Protein 8F8O (pdb70)

Sequence (742 aa):
HSDTLSLSLELLQQPSVTPIDHTCQTIADRLAKVGFHIEPRFGDDVDNLWARRGTEGPVFCFAGHTDVVPTGRLDAWNSDPFAPEIRDGKLYGRGSADKTALAAVVASERFVAKHPNHKGSIAFLITSDEEGPAVNGTVKVIETLEKRNEKITWCLVGEPSSTHKLGDIVKNGRRGSLNAVLKVQGKQGHVAYPHLARNPIHEASPALAELCQTVWDNGNEYFPATSFQISNIHAGTGATNVIPGALEVTFNFRYSTEVTAEEQLKQRVHEILDKHGLQYEIVWNLSGLPFLTPVGELVNAAQTAILNVTGTETELSTSGGTSDGRFIAPTGAQVLELGVLNATIHQINEHVDVHDLDPLTDIYEQILENNLLAQSDTLSLSLELLQQPSVTPIDHTCQTIADRLAKVGFHIEPRFGDVDNLWARRGTEGPVFCFAGHTDVVPTGRLDAWNSDPFAPEIRDDGKLYGRGSADKTALAAVVASERFVAKHPNHKGSIAFLITSDEEGPAVNGTVKVIETLEKRNEKITWCLVGEPSSTHKLGDIVKNGRRGSLNAVLKVQGKQGHVAYPHLARNPIHEASPALAELCQTVWDNGNEYFPATSFQISNIHAGTGATNVIPGALEVTFNFRYSTEVTAEQLKQRVHEILDKHGLQYEIVWNLSGLPFLTPVGELVNAAQTAILNVTGTETELSTSGGTSDGRFIAPTGAQVLELGVLNATIHQINEHVDVHDLDPLTDIYEQILENLLA

Organism: Acinetobacter baumannii (strain ATCC 17978 / DSM 105126 / CIP 53.77 / LMG 1025 / NCDC KC755 / 5377) (NCBI:txid400667)

Secondary structure (DSSP, 8-state):
--HHHHHHHHHHTS--BTT--TTTTT--TTGGGGT-EEE--BTTB-EEEEEE-SSSSEEEEEEE--B----S-S--SS-TTS-EEETTEEESTTS---HHHH--HHHHHHHHH-TT-SSEEEEEEES-SSS--SSSHHHHHHHHHHTT---SEEEE-S--BSSSTTSEEESEE-EEEEEEEEEE-B-EETT-GGGSB-HHHHHHHHHHHHHH-------SSSPPPEEEEEEEEE--S-TTEE-SEEEEEEEEEE-TTS-HHHHHHHHHHHHHHTT--EEEEEEEEE--EE----HHHHHHHHHHHHHHS---EEE--S---THHHHGGGT-EEEE--SB-TTTTSTT-EEEGGGHHHHHHHHHHHHIIIII-/-HHHHHHHHHHTS--BTT--TTTTT--TTGGGGT-EEE--BTTB-EEEEEE-SSSSEEEEEEE--B-----GGG-SS-TTS-EESSSEEESTTS---HHHH--HHHHHHHHH-TT-SSEEEEEEES-SSS--SSSHHHHHHHHHHTT---SEEEE----BSSSTTSEEESEE-EEEEEEEEEE-B-EETT-GGGSB-HHHHHHHHHHHHHH-------SSSPPPEEEEEEEEE--S-TTEE-SEEEEEEEEEE-TTS-HHHHHHHHHHHHHHTT--EEEEEEEEE--EEPPP-HHHHHHHHHHHHHH----EEE--S---THHHHGGGT-EEEE--SB-TTTTSTT-EEEGGGHHHHHHHHHHHHHHHH-

Nearest PDB structures (foldseek):
  8f8o-assembly1_A  TM=9.996E-01  e=8.915E-80  Acinetobacter baumannii ATCC 17978
  5vo3-assembly1_A-2  TM=9.917E-01  e=1.965E-61  Haemophilus influenzae
  4ppz-assembly1_A  TM=8.537E-01  e=1.451E-62  Neisseria meningitidis MC58
  1vgy-assembly1_B  TM=8.210E-01  e=5.848E-62  Neisseria meningitidis MC58
  7lgp-assembly1_A  TM=8.261E-01  e=8.414E-60  Shigella flexneri 2a str. 301

InterPro domains:
  IPR002933 Peptidase M20 [PF01546] (64-374)
  IPR005941 Succinyl-diaminopimelate desuccinylase, proteobacteria [MF_01690] (4-377)
  IPR005941 Succinyl-diaminopimelate desuccinylase, proteobacteria [NF009557] (4-377)
  IPR005941 Succinyl-diaminopimelate desuccinylase, proteobacteria [TIGR01246] (8-375)
  IPR011650 Peptidase M20, dimerisation domain [PF07687] (177-284)
  IPR036264 Bacterial exopeptidase dimerisation domain [SSF55031] (181-289)
  IPR050072 Peptidase M20A family, bacterial cell wall biosynthesis [PTHR43808] (3-376)

Solvent-accessible surface area: 28093 Å² total

Radius of gyration: 33.82 Å; Cα contacts (8 Å, |Δi|>4): 1851; chains: 2; bounding box: 92×59×84 Å

Structure (mmCIF, N/CA/C/O backbone):
data_8F8O
#
_entry.id   8F8O
#
_cell.length_a   67.659
_cell.length_b   102.533
_cell.length_c   145.491
_cell.angle_alpha   90.00
_cell.angle_beta   90.00
_cell.angle_gamma   90.00
#
_symmetry.space_group_name_H-M   'P 21 21 21'
#
loop_
_entity.id
_entity.type
_entity.pdbx_description
1 polymer 'Succinyl-diaminopimelate desuccinylase'
2 non-polymer 'ZINC ION'
3 non-polymer 'SUCCINIC ACID'
4 non-polymer '(2S)-2-HYDROXYPROPANOIC ACID'
5 non-polymer 'TRIETHYLENE GLYCOL'
6 non-polymer 'TETRAETHYLENE GLYCOL'
7 non-polymer 'CITRIC ACID'
8 water water
#
loop_
_atom_site.group_PDB
_atom_site.id
_atom_site.type_symbol
_atom_site.label_atom_id
_atom_site.label_alt_id
_atom_site.label_comp_id
_atom_site.label_asym_id
_atom_site.label_entity_id
_atom_site.label_seq_id
_atom_site.pdbx_PDB_ins_code
_atom_site.Cartn_x
_atom_site.Cartn_y
_atom_site.Cartn_z
_atom_site.occupancy
_atom_site.B_iso_or_equiv
_atom_site.auth_seq_id
_atom_site.auth_comp_id
_atom_site.auth_asym_id
_atom_site.auth_atom_id
_atom_site.pdbx_PDB_model_num
ATOM 1 N N . HIS A 1 3 ? -49.614 31.893 0.381 1.00 116.39 3 HIS A N 1
ATOM 2 C CA . HIS A 1 3 ? -50.674 32.424 1.287 1.00 116.95 3 HIS A CA 1
ATOM 3 C C . HIS A 1 3 ? -50.502 31.796 2.671 1.00 104.48 3 HIS A C 1
ATOM 4 O O . HIS A 1 3 ? -50.488 32.500 3.681 1.00 103.84 3 HIS A O 1
ATOM 11 N N . SER A 1 4 ? -50.395 30.459 2.690 1.00 80.19 4 SER A N 1
ATOM 12 C CA . SER A 1 4 ? -50.176 29.675 3.895 1.00 67.78 4 SER A CA 1
ATOM 13 C C . SER A 1 4 ? -48.936 30.176 4.631 1.00 58.79 4 SER A C 1
ATOM 14 O O . SER A 1 4 ? -47.893 30.387 4.016 1.00 53.45 4 SER A O 1
ATOM 17 N N . ASP A 1 5 ? -49.066 30.364 5.948 1.00 53.61 5 ASP A N 1
ATOM 18 C CA . ASP A 1 5 ? -47.953 30.815 6.768 1.00 54.91 5 ASP A CA 1
ATOM 19 C C . ASP A 1 5 ? -46.886 29.720 6.795 1.00 50.70 5 ASP A C 1
ATOM 20 O O . ASP A 1 5 ? -45.695 30.018 6.872 1.00 46.18 5 ASP A O 1
ATOM 25 N N . THR A 1 6 ? -47.347 28.462 6.730 1.00 47.31 6 THR A N 1
ATOM 26 C CA . THR A 1 6 ? -46.480 27.301 6.731 1.00 46.32 6 THR A CA 1
ATOM 27 C C . THR A 1 6 ? -45.712 27.239 5.416 1.00 47.75 6 THR A C 1
ATOM 28 O O . THR A 1 6 ? -44.507 26.970 5.410 1.00 46.04 6 THR A O 1
ATOM 32 N N . LEU A 1 7 ? -46.422 27.468 4.307 1.00 48.23 7 LEU A N 1
ATOM 33 C CA . LEU A 1 7 ? -45.755 27.451 3.016 1.00 50.71 7 LEU A CA 1
ATOM 34 C C . LEU A 1 7 ? -44.703 28.552 2.964 1.00 48.00 7 LEU A C 1
ATOM 35 O O . LEU A 1 7 ? -43.566 28.310 2.582 1.00 49.23 7 LEU A O 1
ATOM 40 N N . SER A 1 8 ? -45.096 29.740 3.415 1.00 46.40 8 SER A N 1
ATOM 41 C CA . SER A 1 8 ? -44.236 30.905 3.393 1.00 47.86 8 SER A CA 1
ATOM 42 C C . SER A 1 8 ? -42.917 30.644 4.128 1.00 46.73 8 SER A C 1
ATOM 43 O O . SER A 1 8 ? -41.846 30.918 3.598 1.00 45.11 8 SER A O 1
ATOM 46 N N . LEU A 1 9 ? -43.004 30.125 5.357 1.00 47.53 9 LEU A N 1
ATOM 47 C CA . LEU A 1 9 ? -41.816 29.844 6.142 1.00 45.01 9 LEU A CA 1
ATOM 48 C C . LEU A 1 9 ? -41.068 28.668 5.518 1.00 46.08 9 LEU A C 1
ATOM 49 O O . LEU A 1 9 ? -39.836 28.654 5.535 1.00 44.04 9 LEU A O 1
ATOM 54 N N . SER A 1 10 ? -41.808 27.715 4.934 1.00 44.16 10 SER A N 1
ATOM 55 C CA . SER A 1 10 ? -41.161 26.591 4.278 1.00 43.97 10 SER A CA 1
ATOM 56 C C . SER A 1 10 ? -40.215 27.112 3.194 1.00 46.53 10 SER A C 1
ATOM 57 O O . SER A 1 10 ? -39.043 26.745 3.168 1.00 45.39 10 SER A O 1
ATOM 60 N N . LEU A 1 11 ? -40.720 28.012 2.335 1.00 49.03 11 LEU A N 1
ATOM 61 C CA . LEU A 1 11 ? -39.931 28.588 1.252 1.00 49.61 11 LEU A CA 1
ATOM 62 C C . LEU A 1 11 ? -38.653 29.234 1.781 1.00 50.28 11 LEU A C 1
ATOM 63 O O . LEU A 1 11 ? -37.581 29.028 1.222 1.00 50.93 11 LEU A O 1
ATOM 68 N N . GLU A 1 12 ? -38.795 30.019 2.853 1.00 50.12 12 GLU A N 1
ATOM 69 C CA . GLU A 1 12 ? -37.713 30.794 3.440 1.00 50.80 12 GLU A CA 1
ATOM 70 C C . GLU A 1 12 ? -36.576 29.877 3.913 1.00 49.96 12 GLU A C 1
ATOM 71 O O . GLU A 1 12 ? -35.402 30.176 3.679 1.00 51.99 12 GLU A O 1
ATOM 77 N N . LEU A 1 13 ? -36.940 28.765 4.567 1.00 47.22 13 LEU A N 1
ATOM 78 C CA . LEU A 1 13 ? -36.000 27.764 5.054 1.00 48.24 13 LEU A CA 1
ATOM 79 C C . LEU A 1 13 ? -35.377 27.008 3.878 1.00 47.91 13 LEU A C 1
ATOM 80 O O . LEU A 1 13 ? -34.180 26.705 3.867 1.00 40.70 13 LEU A O 1
ATOM 85 N N . LEU A 1 14 ? -36.231 26.653 2.916 1.00 50.32 14 LEU A N 1
ATOM 86 C CA . LEU A 1 14 ? -35.824 25.907 1.732 1.00 51.75 14 LEU A CA 1
ATOM 87 C C . LEU A 1 14 ? -34.768 26.648 0.908 1.00 53.35 14 LEU A C 1
ATOM 88 O O . LEU A 1 14 ? -33.855 26.012 0.399 1.00 60.49 14 LEU A O 1
ATOM 93 N N . GLN A 1 15 ? -34.865 27.978 0.808 1.00 52.99 15 GLN A N 1
ATOM 94 C CA . GLN A 1 15 ? -33.903 28.762 0.046 1.00 53.24 15 GLN A CA 1
ATOM 95 C C . GLN A 1 15 ? -32.519 28.758 0.689 1.00 54.92 15 GLN A C 1
ATOM 96 O O . GLN A 1 15 ? -31.576 29.284 0.103 1.00 58.91 15 GLN A O 1
ATOM 102 N N . GLN A 1 16 ? -32.395 28.236 1.914 1.00 53.40 16 GLN A N 1
ATOM 103 C CA . GLN A 1 16 ? -31.083 28.255 2.534 1.00 50.36 16 GLN A CA 1
ATOM 104 C C . GLN A 1 16 ? -30.403 26.920 2.245 1.00 50.99 16 GLN A C 1
ATOM 105 O O . GLN A 1 16 ? -30.937 25.866 2.591 1.00 47.77 16 GLN A O 1
ATOM 111 N N . PRO A 1 17 ? -29.254 26.934 1.526 1.00 48.52 17 PRO A N 1
ATOM 112 C CA . PRO A 1 17 ? -28.520 25.712 1.206 1.00 50.28 17 PRO A CA 1
ATOM 113 C C . PRO A 1 17 ? -27.792 25.213 2.450 1.00 50.18 17 PRO A C 1
ATOM 114 O O . PRO A 1 17 ? -26.626 25.540 2.683 1.00 53.88 17 PRO A O 1
ATOM 118 N N . SER A 1 18 ? -28.509 24.390 3.223 1.00 47.36 18 SER A N 1
ATOM 119 C CA . SER A 1 18 ? -28.053 23.878 4.502 1.00 45.17 18 SER A CA 1
ATOM 120 C C . SER A 1 18 ? -27.586 22.431 4.400 1.00 47.18 18 SER A C 1
ATOM 121 O O . SER A 1 18 ? -28.113 21.547 5.073 1.00 41.95 18 SER A O 1
ATOM 124 N N . VAL A 1 19 ? -26.582 22.189 3.558 1.00 48.98 19 VAL A N 1
ATOM 125 C CA . VAL A 1 19 ? -26.085 20.833 3.453 1.00 50.26 19 VAL A CA 1
ATOM 126 C C . VAL A 1 19 ? -25.262 20.558 4.707 1.00 48.50 19 VAL A C 1
ATOM 127 O O . VAL A 1 19 ? -24.399 21.360 5.059 1.00 47.19 19 VAL A O 1
ATOM 131 N N . THR A 1 20 ? -25.580 19.440 5.382 1.00 46.77 20 THR A N 1
ATOM 132 C CA . THR A 1 20 ? -24.913 18.993 6.594 1.00 46.58 20 THR A CA 1
ATOM 133 C C . THR A 1 20 ? -23.443 19.405 6.573 1.00 43.87 20 THR A C 1
ATOM 134 O O . THR A 1 20 ? -22.748 19.049 5.633 1.00 43.08 20 THR A O 1
ATOM 138 N N . PRO A 1 21 ? -22.895 20.141 7.569 1.00 44.59 21 PRO A N 1
ATOM 139 C CA . PRO A 1 21 ? -23.626 20.641 8.737 1.00 40.82 21 PRO A CA 1
ATOM 140 C C . PRO A 1 21 ? -23.887 22.148 8.771 1.00 39.91 21 PRO A C 1
ATOM 141 O O . PRO A 1 21 ? -24.072 22.728 9.840 1.00 37.68 21 PRO A O 1
ATOM 145 N N . ILE A 1 22 ? -23.895 22.778 7.594 1.00 42.08 22 ILE A N 1
ATOM 146 C CA . ILE A 1 22 ? -24.106 24.215 7.492 1.00 43.98 22 ILE A CA 1
ATOM 147 C C . ILE A 1 22 ? -25.587 24.525 7.726 1.00 43.88 22 ILE A C 1
ATOM 148 O O . ILE A 1 22 ? -26.446 24.028 7.004 1.00 41.85 22 ILE A O 1
ATOM 153 N N . ASP A 1 23 ? -25.857 25.356 8.742 1.00 44.24 23 ASP A N 1
ATOM 154 C CA . ASP A 1 23 ? -27.208 25.751 9.114 1.00 46.04 23 ASP A CA 1
ATOM 155 C C . ASP A 1 23 ? -27.756 26.803 8.145 1.00 48.95 23 ASP A C 1
ATOM 156 O O . ASP A 1 23 ? -28.958 26.819 7.831 1.00 42.72 23 ASP A O 1
ATOM 161 N N . HIS A 1 24 ? -26.849 27.689 7.719 1.00 50.08 24 HIS A N 1
ATOM 162 C CA . HIS A 1 24 ? -27.097 28.774 6.781 1.00 54.76 24 HIS A CA 1
ATOM 163 C C . HIS A 1 24 ? -28.313 29.599 7.220 1.00 52.45 24 HIS A C 1
ATOM 164 O O . HIS A 1 24 ? -29.242 29.809 6.443 1.00 55.77 24 HIS A O 1
ATOM 171 N N . THR A 1 25 ? -28.302 30.014 8.496 1.00 50.42 25 THR A N 1
ATOM 172 C CA . THR A 1 25 ? -29.282 30.898 9.125 1.00 47.41 25 THR A CA 1
ATOM 173 C C . THR A 1 25 ? -30.629 30.234 9.432 1.00 45.52 25 THR A C 1
ATOM 174 O O . THR A 1 25 ? -31.467 30.876 10.059 1.00 49.08 25 THR A O 1
ATOM 178 N N . CYS A 1 26 ? -30.847 28.966 9.062 1.00 42.27 26 CYS A N 1
ATOM 179 C CA . CYS A 1 26 ? -32.154 28.366 9.322 1.00 42.85 26 CYS A CA 1
ATOM 180 C C . CYS A 1 26 ? -32.561 28.485 10.801 1.00 43.56 26 CYS A C 1
ATOM 181 O O . CYS A 1 26 ? -33.681 28.904 11.107 1.00 41.44 26 CYS A O 1
ATOM 184 N N . GLN A 1 27 ? -31.650 28.147 11.728 1.00 39.71 27 GLN A N 1
ATOM 185 C CA . GLN A 1 27 ? -31.971 28.200 13.150 1.00 39.62 27 GLN A CA 1
ATOM 186 C C . GLN A 1 27 ? -32.187 29.645 13.609 1.00 39.84 27 GLN A C 1
ATOM 187 O O . GLN A 1 27 ? -32.811 29.877 14.642 1.00 38.52 27 GLN A O 1
ATOM 193 N N . THR A 1 28 ? -31.660 30.618 12.860 1.00 41.25 28 THR A N 1
ATOM 194 C CA . THR A 1 28 ? -31.866 32.010 13.229 1.00 43.49 28 THR A CA 1
ATOM 195 C C . THR A 1 28 ? -33.273 32.432 12.794 1.00 43.96 28 THR A C 1
ATOM 196 O O . THR A 1 28 ? -33.954 33.143 13.523 1.00 42.60 28 THR A O 1
ATOM 200 N N . ILE A 1 29 ? -33.690 31.975 11.601 1.00 44.65 29 ILE A N 1
ATOM 201 C CA . ILE A 1 29 ? -35.011 32.255 11.058 1.00 41.60 29 ILE A CA 1
ATOM 202 C C . ILE A 1 29 ? -36.060 31.742 12.038 1.00 41.57 29 ILE A C 1
ATOM 203 O O . ILE A 1 29 ? -37.037 32.431 12.346 1.00 43.20 29 ILE A O 1
ATOM 216 N N . ALA A 1 31 ? -35.490 30.924 15.318 1.00 40.63 31 ALA A N 1
ATOM 217 C CA . ALA A 1 31 ? -35.340 31.558 16.619 1.00 41.40 31 ALA A CA 1
ATOM 218 C C . ALA A 1 31 ? -35.975 32.947 16.625 1.00 44.14 31 ALA A C 1
ATOM 219 O O . ALA A 1 31 ? -36.644 33.310 17.592 1.00 48.55 31 ALA A O 1
ATOM 221 N N . ASP A 1 32 ? -35.762 33.725 15.557 1.00 43.23 32 ASP A N 1
ATOM 222 C CA . ASP A 1 32 ? -36.346 35.056 15.493 1.00 43.45 32 ASP A CA 1
ATOM 223 C C . ASP A 1 32 ? -37.866 35.002 15.647 1.00 45.18 32 ASP A C 1
ATOM 224 O O . ASP A 1 32 ? -38.448 35.943 16.181 1.00 46.49 32 ASP A O 1
ATOM 229 N N . ARG A 1 33 ? -38.504 33.902 15.224 1.00 44.51 33 ARG A N 1
ATOM 230 C CA . ARG A 1 33 ? -39.955 33.831 15.328 1.00 49.63 33 ARG A CA 1
ATOM 231 C C . ARG A 1 33 ? -40.393 33.315 16.691 1.00 46.83 33 ARG A C 1
ATOM 232 O O . ARG A 1 33 ? -41.283 33.901 17.295 1.00 45.25 33 ARG A O 1
ATOM 240 N N . LEU A 1 34 ? -39.727 32.274 17.186 1.00 42.69 34 LEU A N 1
ATOM 241 C CA . LEU A 1 34 ? -40.051 31.720 18.489 1.00 42.99 34 LEU A CA 1
ATOM 242 C C . LEU A 1 34 ? -39.800 32.742 19.600 1.00 45.33 34 LEU A C 1
ATOM 243 O O . LEU A 1 34 ? -40.542 32.783 20.579 1.00 42.50 34 LEU A O 1
ATOM 248 N N . ALA A 1 35 ? -38.772 33.587 19.436 1.00 45.18 35 ALA A N 1
ATOM 249 C CA . ALA A 1 35 ? -38.431 34.572 20.455 1.00 47.97 35 ALA A CA 1
ATOM 250 C C . ALA A 1 35 ? -39.547 35.601 20.635 1.00 49.22 35 ALA A C 1
ATOM 251 O O . ALA A 1 35 ? -39.638 36.212 21.695 1.00 60.04 35 ALA A O 1
ATOM 253 N N . LYS A 1 36 ? -40.378 35.789 19.602 1.00 51.33 36 LYS A N 1
ATOM 254 C CA . LYS A 1 36 ? -41.473 36.749 19.647 1.00 56.93 36 LYS A CA 1
ATOM 255 C C . LYS A 1 36 ? -42.713 36.176 20.333 1.00 53.92 36 LYS A C 1
ATOM 256 O O . LYS A 1 36 ? -43.675 36.902 20.551 1.00 56.75 36 LYS A O 1
ATOM 262 N N . VAL A 1 37 ? -42.686 34.891 20.689 1.00 49.86 37 VAL A N 1
ATOM 263 C CA . VAL A 1 37 ? -43.823 34.286 21.356 1.00 49.62 37 VAL A CA 1
ATOM 264 C C . VAL A 1 37 ? -43.394 33.621 22.663 1.00 49.90 37 VAL A C 1
ATOM 265 O O . VAL A 1 37 ? -43.972 32.610 23.055 1.00 51.87 37 VAL A O 1
ATOM 269 N N . GLY A 1 38 ? -42.366 34.193 23.308 1.00 48.86 38 GLY A N 1
ATOM 270 C CA . GLY A 1 38 ? -41.937 33.788 24.639 1.00 49.24 38 GLY A CA 1
ATOM 271 C C . GLY A 1 38 ? -40.886 32.683 24.721 1.00 44.80 38 GLY A C 1
ATOM 272 O O . GLY A 1 38 ? -40.586 32.220 25.818 1.00 44.24 38 GLY A O 1
ATOM 273 N N . PHE A 1 39 ? -40.336 32.233 23.600 1.00 42.60 39 PHE A N 1
ATOM 274 C CA . PHE A 1 39 ? -39.341 31.181 23.725 1.00 42.57 39 PHE A CA 1
ATOM 275 C C . PHE A 1 39 ? -37.961 31.775 23.979 1.00 44.08 39 PHE A C 1
ATOM 276 O O . PHE A 1 39 ? -37.518 32.673 23.262 1.00 44.58 39 PHE A O 1
ATOM 284 N N . HIS A 1 40 ? -37.325 31.309 25.055 1.00 46.17 40 HIS A N 1
ATOM 285 C CA . HIS A 1 40 ? -35.945 31.675 25.308 1.00 46.60 40 HIS A CA 1
ATOM 286 C C . HIS A 1 40 ? -35.128 30.951 24.241 1.00 43.40 40 HIS A C 1
ATOM 287 O O . HIS A 1 40 ? -35.423 29.806 23.919 1.00 38.72 40 HIS A O 1
ATOM 294 N N . ILE A 1 41 ? -34.105 31.622 23.703 1.00 44.11 41 ILE A N 1
ATOM 295 C CA . ILE A 1 41 ? -33.272 31.059 22.655 1.00 40.67 41 ILE A CA 1
ATOM 296 C C . ILE A 1 41 ? -31.886 30.776 23.216 1.00 42.25 41 ILE A C 1
ATOM 297 O O . ILE A 1 41 ? -31.170 31.717 23.568 1.00 42.54 41 ILE A O 1
ATOM 302 N N . GLU A 1 42 ? -31.508 29.493 23.252 1.00 40.84 42 GLU A N 1
ATOM 303 C CA . GLU A 1 42 ? -30.189 29.106 23.743 1.00 43.10 42 GLU A CA 1
ATOM 304 C C . GLU A 1 42 ? -29.451 28.365 22.625 1.00 40.87 42 GLU A C 1
ATOM 305 O O . GLU A 1 42 ? -29.654 27.172 22.403 1.00 38.76 42 GLU A O 1
ATOM 311 N N . PRO A 1 43 ? -28.634 29.074 21.824 1.00 40.18 43 PRO A N 1
ATOM 312 C CA . PRO A 1 43 ? -27.871 28.444 20.755 1.00 41.29 43 PRO A CA 1
ATOM 313 C C . PRO A 1 43 ? -26.717 27.656 21.353 1.00 40.61 43 PRO A C 1
ATOM 314 O O . PRO A 1 43 ? -26.047 28.142 22.263 1.00 40.82 43 PRO A O 1
ATOM 326 N N . ARG A 1 45 ? -23.451 25.838 19.914 1.00 46.23 45 ARG A N 1
ATOM 327 C CA . ARG A 1 45 ? -22.553 25.470 18.835 1.00 47.88 45 ARG A CA 1
ATOM 328 C C . ARG A 1 45 ? -21.504 24.513 19.387 1.00 48.07 45 ARG A C 1
ATOM 329 O O . ARG A 1 45 ? -20.848 24.816 20.383 1.00 47.02 45 ARG A O 1
ATOM 337 N N . PHE A 1 46 ? -21.431 23.329 18.771 1.00 50.18 46 PHE A N 1
ATOM 338 C CA . PHE A 1 46 ? -20.450 22.299 19.086 1.00 47.38 46 PHE A CA 1
ATOM 339 C C . PHE A 1 46 ? -19.689 22.027 17.796 1.00 45.89 46 PHE A C 1
ATOM 340 O O . PHE A 1 46 ? -20.310 21.671 16.792 1.00 39.76 46 PHE A O 1
ATOM 348 N N . GLY A 1 47 ? -18.352 22.170 17.825 1.00 46.68 47 GLY A N 1
ATOM 349 C CA . GLY A 1 47 ? -17.570 21.996 16.612 1.00 45.39 47 GLY A CA 1
ATOM 350 C C . GLY A 1 47 ? -18.078 22.954 15.533 1.00 45.82 47 GLY A C 1
ATOM 351 O O . GLY A 1 47 ? -18.177 24.156 15.772 1.00 45.25 47 GLY A O 1
ATOM 352 N N A ASP A 1 48 ? -18.403 22.370 14.371 0.70 48.44 48 ASP A N 1
ATOM 353 N N B ASP A 1 48 ? -18.411 22.443 14.342 0.30 44.35 48 ASP A N 1
ATOM 354 C CA A ASP A 1 48 ? -18.916 23.095 13.217 0.70 50.39 48 ASP A CA 1
ATOM 355 C CA B ASP A 1 48 ? -18.964 23.319 13.315 0.30 43.51 48 ASP A CA 1
ATOM 356 C C A ASP A 1 48 ? -20.425 22.863 13.089 0.70 45.06 48 ASP A C 1
ATOM 357 C C B ASP A 1 48 ? -20.461 23.045 13.157 0.30 41.73 48 ASP A C 1
ATOM 358 O O A ASP A 1 48 ? -21.012 23.146 12.047 0.70 46.90 48 ASP A O 1
ATOM 359 O O B ASP A 1 48 ? -21.062 23.428 12.154 0.30 41.98 48 ASP A O 1
ATOM 368 N N . VAL A 1 49 ? -21.063 22.427 14.181 1.00 41.79 49 VAL A N 1
ATOM 369 C CA . VAL A 1 49 ? -22.492 22.142 14.170 1.00 36.85 49 VAL A CA 1
ATOM 370 C C . VAL A 1 49 ? -23.224 23.163 15.037 1.00 38.99 49 VAL A C 1
ATOM 371 O O . VAL A 1 49 ? -22.839 23.378 16.181 1.00 40.55 49 VAL A O 1
ATOM 375 N N . ASP A 1 50 ? -24.310 23.741 14.497 1.00 37.90 50 ASP A N 1
ATOM 376 C CA . ASP A 1 50 ? -25.140 24.688 15.224 1.00 39.07 50 ASP A CA 1
ATOM 377 C C . ASP A 1 50 ? -26.338 23.934 15.786 1.00 38.58 50 ASP A C 1
ATOM 378 O O . ASP A 1 50 ? -26.868 23.041 15.135 1.00 39.82 50 ASP A O 1
ATOM 383 N N . ASN A 1 51 ? -26.763 24.315 16.991 1.00 36.88 51 ASN A N 1
ATOM 384 C CA . ASN A 1 51 ? -27.884 23.661 17.637 1.00 38.20 51 ASN A CA 1
ATOM 385 C C . ASN A 1 51 ? -28.741 24.716 18.310 1.00 38.41 51 ASN A C 1
ATOM 386 O O . ASN A 1 51 ? -28.243 25.758 18.707 1.00 41.11 51 ASN A O 1
ATOM 391 N N . LEU A 1 52 ? -30.022 24.406 18.462 1.00 36.91 52 LEU A N 1
ATOM 392 C CA . LEU A 1 52 ? -30.913 25.340 19.108 1.00 36.68 52 LEU A CA 1
ATOM 393 C C . LEU A 1 52 ? -31.801 24.645 20.135 1.00 40.69 52 LEU A C 1
ATOM 394 O O . LEU A 1 52 ? -32.485 23.662 19.837 1.00 34.11 52 LEU A O 1
ATOM 399 N N . TRP A 1 53 ? -31.691 25.145 21.373 1.00 41.15 53 TRP A N 1
ATOM 400 C CA . TRP A 1 53 ? -32.557 24.769 22.467 1.00 38.68 53 TRP A CA 1
ATOM 401 C C . TRP A 1 53 ? -33.404 26.004 22.741 1.00 40.40 53 TRP A C 1
ATOM 402 O O . TRP A 1 53 ? -32.880 27.008 23.231 1.00 39.16 53 TRP A O 1
ATOM 413 N N . ALA A 1 54 ? -34.660 25.962 22.277 1.00 37.61 54 ALA A N 1
ATOM 414 C CA . ALA A 1 54 ? -35.603 27.056 22.454 1.00 38.09 54 ALA A CA 1
ATOM 415 C C . ALA A 1 54 ? -36.695 26.569 23.391 1.00 36.95 54 ALA A C 1
ATOM 416 O O . ALA A 1 54 ? -37.240 25.497 23.155 1.00 38.16 54 ALA A O 1
ATOM 418 N N . ARG A 1 55 ? -36.993 27.340 24.450 1.00 39.41 55 ARG A N 1
ATOM 419 C CA . ARG A 1 55 ? -37.955 26.888 25.447 1.00 40.91 55 ARG A CA 1
ATOM 420 C C . ARG A 1 55 ? -38.828 28.010 26.011 1.00 42.92 55 ARG A C 1
ATOM 421 O O . ARG A 1 55 ? -38.330 29.011 26.526 1.00 42.94 55 ARG A O 1
ATOM 429 N N . ARG A 1 56 ? -40.147 27.762 25.973 1.00 42.03 56 ARG A N 1
ATOM 430 C CA . ARG A 1 56 ? -41.155 28.645 26.534 1.00 39.77 56 ARG A CA 1
ATOM 431 C C . ARG A 1 56 ? -41.720 27.971 27.784 1.00 39.58 56 ARG A C 1
ATOM 432 O O . ARG A 1 56 ? -42.357 26.929 27.689 1.00 40.70 56 ARG A O 1
ATOM 440 N N . GLY A 1 57 ? -41.493 28.580 28.954 1.00 41.67 57 GLY A N 1
ATOM 441 C CA . GLY A 1 57 ? -41.950 28.032 30.222 1.00 43.09 57 GLY A CA 1
ATOM 442 C C . GLY A 1 57 ? -40.798 27.417 31.023 1.00 44.25 57 GLY A C 1
ATOM 443 O O . GLY A 1 57 ? -39.767 27.040 30.465 1.00 45.74 57 GLY A O 1
ATOM 444 N N . THR A 1 58 ? -41.016 27.257 32.329 1.00 48.21 58 THR A N 1
ATOM 445 C CA . THR A 1 58 ? -40.010 26.709 33.223 1.00 50.96 58 THR A CA 1
ATOM 446 C C . THR A 1 58 ? -40.518 25.480 33.983 1.00 54.85 58 THR A C 1
ATOM 447 O O . THR A 1 58 ? -39.736 24.840 34.680 1.00 55.91 58 THR A O 1
ATOM 451 N N . GLU A 1 59 ? -41.805 25.132 33.839 1.00 56.14 59 GLU A N 1
ATOM 452 C CA . GLU A 1 59 ? -42.348 23.989 34.560 1.00 59.02 59 GLU A CA 1
ATOM 453 C C . GLU A 1 59 ? -42.764 22.866 33.613 1.00 54.68 59 GLU A C 1
ATOM 454 O O . GLU A 1 59 ? -42.910 23.065 32.409 1.00 54.39 59 GLU A O 1
ATOM 460 N N . GLY A 1 60 ? -42.969 21.680 34.197 1.00 52.20 60 GLY A N 1
ATOM 461 C CA . GLY A 1 60 ? -43.410 20.507 33.463 1.00 49.91 60 GLY A CA 1
ATOM 462 C C . GLY A 1 60 ? -44.935 20.455 33.388 1.00 49.08 60 GLY A C 1
ATOM 463 O O . GLY A 1 60 ? -45.609 21.218 34.064 1.00 50.51 60 GLY A O 1
ATOM 464 N N . PRO A 1 61 ? -45.534 19.608 32.521 1.00 49.42 61 PRO A N 1
ATOM 465 C CA . PRO A 1 61 ? -44.778 18.731 31.621 1.00 48.17 61 PRO A CA 1
ATOM 466 C C . PRO A 1 61 ? -44.037 19.517 30.542 1.00 43.45 61 PRO A C 1
ATOM 467 O O . PRO A 1 61 ? -44.325 20.683 30.320 1.00 41.87 61 PRO A O 1
ATOM 471 N N . VAL A 1 62 ? -43.066 18.876 29.886 1.00 43.35 62 VAL A N 1
ATOM 472 C CA . VAL A 1 62 ? -42.279 19.559 28.875 1.00 40.38 62 VAL A CA 1
ATOM 473 C C . VAL A 1 62 ? -42.497 18.898 27.521 1.00 39.92 62 VAL A C 1
ATOM 474 O O . VAL A 1 62 ? -42.143 17.734 27.350 1.00 41.33 62 VAL A O 1
ATOM 478 N N . PHE A 1 63 ? -43.066 19.658 26.571 1.00 38.02 63 PHE A N 1
ATOM 479 C CA . PHE A 1 63 ? -43.277 19.167 25.219 1.00 37.91 63 PHE A CA 1
ATOM 480 C C . PHE A 1 63 ? -42.152 19.693 24.334 1.00 35.46 63 PHE A C 1
ATOM 481 O O . PHE A 1 63 ? -41.887 20.895 24.318 1.00 37.22 63 PHE A O 1
ATOM 489 N N . CYS A 1 64 ? -41.566 18.803 23.531 1.00 35.61 64 CYS A N 1
ATOM 490 C CA . CYS A 1 64 ? -40.459 19.195 22.687 1.00 34.11 64 CYS A CA 1
ATOM 491 C C . CYS A 1 64 ? -40.665 18.817 21.221 1.00 35.06 64 CYS A C 1
ATOM 492 O O . CYS A 1 64 ? -40.976 17.670 20.910 1.00 38.79 64 CYS A O 1
ATOM 495 N N . PHE A 1 65 ? -40.527 19.810 20.331 1.00 32.74 65 PHE A N 1
ATOM 496 C CA . PHE A 1 65 ? -40.482 19.568 18.896 1.00 33.27 65 PHE A CA 1
ATOM 497 C C . PHE A 1 65 ? -39.015 19.417 18.532 1.00 31.70 65 PHE A C 1
ATOM 498 O O . PHE A 1 65 ? -38.241 20.311 18.855 1.00 35.13 65 PHE A O 1
ATOM 506 N N . ALA A 1 66 ? -38.651 18.332 17.837 1.00 33.24 66 ALA A N 1
ATOM 507 C CA . ALA A 1 66 ? -37.255 18.113 17.469 1.00 35.52 66 ALA A CA 1
ATOM 508 C C . ALA A 1 66 ? -37.134 17.998 15.949 1.00 35.85 66 ALA A C 1
ATOM 509 O O . ALA A 1 66 ? -38.098 17.650 15.277 1.00 35.59 66 ALA A O 1
ATOM 511 N N . GLY A 1 67 ? -35.945 18.320 15.414 1.00 33.66 67 GLY A N 1
ATOM 512 C CA . GLY A 1 67 ? -35.710 18.253 13.983 1.00 31.74 67 GLY A CA 1
ATOM 513 C C . GLY A 1 67 ? -34.336 18.798 13.601 1.00 34.35 67 GLY A C 1
ATOM 514 O O . GLY A 1 67 ? -33.619 19.330 14.445 1.00 29.97 67 GLY A O 1
ATOM 515 N N . HIS A 1 68 ? -34.035 18.741 12.298 1.00 36.07 68 HIS A N 1
ATOM 516 C CA . HIS A 1 68 ? -32.759 19.190 11.770 1.00 38.67 68 HIS A CA 1
ATOM 517 C C . HIS A 1 68 ? -32.989 20.129 10.585 1.00 40.03 68 HIS A C 1
ATOM 518 O O . HIS A 1 68 ? -33.967 19.993 9.840 1.00 33.66 68 HIS A O 1
ATOM 525 N N . THR A 1 69 ? -32.067 21.089 10.449 1.00 36.78 69 THR A N 1
ATOM 526 C CA . THR A 1 69 ? -32.069 22.061 9.374 1.00 39.15 69 THR A CA 1
ATOM 527 C C . THR A 1 69 ? -31.130 21.605 8.256 1.00 43.37 69 THR A C 1
ATOM 528 O O . THR A 1 69 ? -31.122 22.188 7.178 1.00 47.72 69 THR A O 1
ATOM 532 N N . ASP A 1 70 ? -30.299 20.592 8.521 1.00 45.58 70 ASP A N 1
ATOM 533 C CA . ASP A 1 70 ? -29.390 20.128 7.488 1.00 46.36 70 ASP A CA 1
ATOM 534 C C . ASP A 1 70 ? -30.150 19.217 6.527 1.00 46.72 70 ASP A C 1
ATOM 535 O O . ASP A 1 70 ? -31.194 18.669 6.865 1.00 38.56 70 ASP A O 1
ATOM 540 N N . VAL A 1 71 ? -29.600 19.099 5.315 1.00 47.61 71 VAL A N 1
ATOM 541 C CA . VAL A 1 71 ? -30.159 18.268 4.269 1.00 45.15 71 VAL A CA 1
ATOM 542 C C . VAL A 1 71 ? -29.020 17.501 3.606 1.00 45.27 71 VAL A C 1
ATOM 543 O O . VAL A 1 71 ? -27.867 17.951 3.616 1.00 48.47 71 VAL A O 1
ATOM 547 N N . VAL A 1 72 ? -29.356 16.326 3.063 1.00 43.84 72 VAL A N 1
ATOM 548 C CA . VAL A 1 72 ? -28.391 15.522 2.332 1.00 46.31 72 VAL A CA 1
ATOM 549 C C . VAL A 1 72 ? -27.979 16.296 1.084 1.00 48.67 72 VAL A C 1
ATOM 550 O O . VAL A 1 72 ? -28.738 17.145 0.602 1.00 44.66 72 VAL A O 1
ATOM 554 N N . PRO A 1 73 ? -26.772 16.015 0.529 1.00 46.25 73 PRO A N 1
ATOM 555 C CA . PRO A 1 73 ? -26.276 16.700 -0.662 1.00 51.20 73 PRO A CA 1
ATOM 556 C C . PRO A 1 73 ? -27.193 16.573 -1.874 1.00 54.28 73 PRO A C 1
ATOM 557 O O . PRO A 1 73 ? -27.976 15.626 -1.989 1.00 51.27 73 PRO A O 1
ATOM 561 N N . THR A 1 74 ? -27.056 17.544 -2.778 1.00 59.42 74 THR A N 1
ATOM 562 C CA . THR A 1 74 ? -27.867 17.605 -3.977 1.00 71.07 74 THR A CA 1
ATOM 563 C C . THR A 1 74 ? -27.102 17.026 -5.168 1.00 83.29 74 THR A C 1
ATOM 564 O O . THR A 1 74 ? -27.612 16.128 -5.844 1.00 84.68 74 THR A O 1
ATOM 568 N N . GLY A 1 75 ? -25.877 17.534 -5.400 1.00 87.12 75 GLY A N 1
ATOM 569 C CA . GLY A 1 75 ? -25.053 17.114 -6.525 1.00 90.17 75 GLY A CA 1
ATOM 570 C C . GLY A 1 75 ? -25.560 17.910 -7.730 1.00 98.89 75 GLY A C 1
ATOM 571 O O . GLY A 1 75 ? -26.769 18.036 -7.916 1.00 111.30 75 GLY A O 1
ATOM 572 N N . ARG A 1 76 ? -24.636 18.466 -8.536 1.00 97.66 76 ARG A N 1
ATOM 573 C CA . ARG A 1 76 ? -25.006 19.235 -9.721 1.00 103.73 76 ARG A CA 1
ATOM 574 C C . ARG A 1 76 ? -25.272 18.168 -10.783 1.00 113.69 76 ARG A C 1
ATOM 575 O O . ARG A 1 76 ? -24.706 18.221 -11.873 1.00 108.66 76 ARG A O 1
ATOM 583 N N . LEU A 1 77 ? -26.183 17.235 -10.478 1.00 127.90 77 LEU A N 1
ATOM 584 C CA . LEU A 1 77 ? -26.477 16.128 -11.377 1.00 133.92 77 LEU A CA 1
ATOM 585 C C . LEU A 1 77 ? -27.141 16.629 -12.657 1.00 143.36 77 LEU A C 1
ATOM 586 O O . LEU A 1 77 ? -26.940 16.043 -13.722 1.00 129.98 77 LEU A O 1
ATOM 591 N N . ASP A 1 78 ? -27.899 17.730 -12.541 1.00 144.64 78 ASP A N 1
ATOM 592 C CA . ASP A 1 78 ? -28.652 18.299 -13.649 1.00 133.65 78 ASP A CA 1
ATOM 593 C C . ASP A 1 78 ? -29.933 17.493 -13.823 1.00 119.96 78 ASP A C 1
ATOM 594 O O . ASP A 1 78 ? -30.754 17.821 -14.677 1.00 123.09 78 ASP A O 1
ATOM 599 N N . ALA A 1 79 ? -30.071 16.422 -13.024 1.00 97.01 79 ALA A N 1
ATOM 600 C CA . ALA A 1 79 ? -31.250 15.576 -13.089 1.00 82.66 79 ALA A CA 1
ATOM 601 C C . ALA A 1 79 ? -32.417 16.325 -12.455 1.00 72.77 79 ALA A C 1
ATOM 602 O O . ALA A 1 79 ? -33.564 15.902 -12.589 1.00 72.61 79 ALA A O 1
ATOM 604 N N . TRP A 1 80 ? -32.092 17.439 -11.774 1.00 66.62 80 TRP A N 1
ATOM 605 C CA . TRP A 1 80 ? -33.082 18.301 -11.146 1.00 63.21 80 TRP A CA 1
ATOM 606 C C . TRP A 1 80 ? -33.773 19.166 -12.200 1.00 62.24 80 TRP A C 1
ATOM 607 O O . TRP A 1 80 ? -33.106 19.883 -12.943 1.00 59.58 80 TRP A O 1
ATOM 618 N N . ASN A 1 81 ? -35.117 19.143 -12.202 1.00 59.89 81 ASN A N 1
ATOM 619 C CA . ASN A 1 81 ? -35.909 19.927 -13.143 1.00 61.70 81 ASN A CA 1
ATOM 620 C C . ASN A 1 81 ? -35.855 21.409 -12.777 1.00 59.44 81 ASN A C 1
ATOM 621 O O . ASN A 1 81 ? -36.067 22.262 -13.631 1.00 66.70 81 ASN A O 1
ATOM 626 N N . SER A 1 82 ? -35.607 21.696 -11.497 1.00 58.02 82 SER A N 1
ATOM 627 C CA . SER A 1 82 ? -35.470 23.056 -10.998 1.00 58.48 82 SER A CA 1
ATOM 628 C C . SER A 1 82 ? -34.390 23.054 -9.923 1.00 60.22 82 SER A C 1
ATOM 629 O O . SER A 1 82 ? -34.176 22.029 -9.281 1.00 63.61 82 SER A O 1
ATOM 632 N N . ASP A 1 83 ? -33.712 24.193 -9.733 1.00 64.65 83 ASP A N 1
ATOM 633 C CA . ASP A 1 83 ? -32.660 24.266 -8.728 1.00 66.68 83 ASP A CA 1
ATOM 634 C C . ASP A 1 83 ? -33.201 23.752 -7.391 1.00 62.59 83 ASP A C 1
ATOM 635 O O . ASP A 1 83 ? -34.272 24.161 -6.939 1.00 54.79 83 ASP A O 1
ATOM 640 N N . PRO A 1 84 ? -32.489 22.798 -6.745 1.00 61.33 84 PRO A N 1
ATOM 641 C CA . PRO A 1 84 ? -32.919 22.233 -5.460 1.00 58.69 84 PRO A CA 1
ATOM 642 C C . PRO A 1 84 ? -32.994 23.222 -4.294 1.00 55.21 84 PRO A C 1
ATOM 643 O O . PRO A 1 84 ? -33.684 22.954 -3.310 1.00 50.97 84 PRO A O 1
ATOM 647 N N . PHE A 1 85 ? -32.268 24.346 -4.410 1.00 52.08 85 PHE A N 1
ATOM 648 C CA . PHE A 1 85 ? -32.273 25.387 -3.389 1.00 51.29 85 PHE A CA 1
ATOM 649 C C . PHE A 1 85 ? -33.009 26.628 -3.904 1.00 50.96 85 PHE A C 1
ATOM 650 O O . PHE A 1 85 ? -32.791 27.736 -3.421 1.00 51.09 85 PHE A O 1
ATOM 658 N N . ALA A 1 86 ? -33.856 26.414 -4.915 1.00 52.38 86 ALA A N 1
ATOM 659 C CA . ALA A 1 86 ? -34.744 27.418 -5.480 1.00 53.60 86 ALA A CA 1
ATOM 660 C C . ALA A 1 86 ? -36.119 26.768 -5.451 1.00 52.61 86 ALA A C 1
ATOM 661 O O . ALA A 1 86 ? -36.596 26.213 -6.441 1.00 54.94 86 ALA A O 1
ATOM 663 N N . PRO A 1 87 ? -36.726 26.683 -4.257 1.00 52.69 87 PRO A N 1
ATOM 664 C CA . PRO A 1 87 ? -38.018 26.025 -4.109 1.00 52.51 87 PRO A CA 1
ATOM 665 C C . PRO A 1 87 ? -39.089 26.631 -5.010 1.00 54.14 87 PRO A C 1
ATOM 666 O O . PRO A 1 87 ? -39.137 27.845 -5.185 1.00 53.11 87 PRO A O 1
ATOM 670 N N . GLU A 1 88 ? -39.910 25.762 -5.610 1.00 57.73 88 GLU A N 1
ATOM 671 C CA . GLU A 1 88 ? -41.015 26.201 -6.451 1.00 57.07 88 GLU A CA 1
ATOM 672 C C . GLU A 1 88 ? -42.107 25.136 -6.462 1.00 54.73 88 GLU A C 1
ATOM 673 O O . GLU A 1 88 ? -41.858 23.965 -6.180 1.00 52.00 88 GLU A O 1
ATOM 679 N N . ILE A 1 89 ? -43.316 25.567 -6.831 1.00 56.42 89 ILE A N 1
ATOM 680 C CA . ILE A 1 89 ? -44.468 24.686 -6.900 1.00 58.23 89 ILE A CA 1
ATOM 681 C C . ILE A 1 89 ? -44.793 24.391 -8.365 1.00 60.87 89 ILE A C 1
ATOM 682 O O . ILE A 1 89 ? -44.689 25.270 -9.217 1.00 63.62 89 ILE A O 1
ATOM 687 N N . ARG A 1 90 ? -45.171 23.138 -8.643 1.00 60.27 90 ARG A N 1
ATOM 688 C CA . ARG A 1 90 ? -45.596 22.711 -9.963 1.00 60.31 90 ARG A CA 1
ATOM 689 C C . ARG A 1 90 ? -46.677 21.654 -9.777 1.00 66.80 90 ARG A C 1
ATOM 690 O O . ARG A 1 90 ? -46.419 20.600 -9.193 1.00 64.76 90 ARG A O 1
ATOM 698 N N . ASP A 1 91 ? -47.885 21.968 -10.268 1.00 69.42 91 ASP A N 1
ATOM 699 C CA . ASP A 1 91 ? -49.031 21.080 -10.199 1.00 68.52 91 ASP A CA 1
ATOM 700 C C . ASP A 1 91 ? -49.210 20.613 -8.754 1.00 65.31 91 ASP A C 1
ATOM 701 O O . ASP A 1 91 ? -49.225 19.414 -8.474 1.00 61.10 91 ASP A O 1
ATOM 706 N N . GLY A 1 92 ? -49.271 21.595 -7.842 1.00 65.04 92 GLY A N 1
ATOM 707 C CA . GLY A 1 92 ? -49.521 21.386 -6.421 1.00 62.15 92 GLY A CA 1
ATOM 708 C C . GLY A 1 92 ? -48.448 20.599 -5.666 1.00 59.87 92 GLY A C 1
ATOM 709 O O . GLY A 1 92 ? -48.772 19.992 -4.652 1.00 57.63 92 GLY A O 1
ATOM 710 N N . LYS A 1 93 ? -47.182 20.641 -6.116 1.00 57.65 93 LYS A N 1
ATOM 711 C CA . LYS A 1 93 ? -46.117 19.919 -5.429 1.00 56.93 93 LYS A CA 1
ATOM 712 C C . LYS A 1 93 ? -44.927 20.849 -5.214 1.00 55.41 93 LYS A C 1
ATOM 713 O O . LYS A 1 93 ? -44.416 21.440 -6.161 1.00 57.89 93 LYS A O 1
ATOM 719 N N . LEU A 1 94 ? -44.473 20.951 -3.962 1.00 51.65 94 LEU A N 1
ATOM 720 C CA . LEU A 1 94 ? -43.350 21.814 -3.647 1.00 52.89 94 LEU A CA 1
ATOM 721 C C . LEU A 1 94 ? -42.046 21.043 -3.832 1.00 48.22 94 LEU A C 1
ATOM 722 O O . LEU A 1 94 ? -41.811 20.071 -3.127 1.00 45.68 94 LEU A O 1
ATOM 727 N N . TYR A 1 95 ? -41.246 21.460 -4.823 1.00 47.65 95 TYR A N 1
ATOM 728 C CA . TYR A 1 95 ? -39.982 20.809 -5.124 1.00 50.84 95 TYR A CA 1
ATOM 729 C C . TYR A 1 95 ? -38.821 21.557 -4.478 1.00 49.49 95 TYR A C 1
ATOM 730 O O . TYR A 1 95 ? -38.814 22.785 -4.445 1.00 50.39 95 TYR A O 1
ATOM 739 N N . GLY A 1 96 ? -37.834 20.784 -4.005 1.00 48.55 96 GLY A N 1
ATOM 740 C CA . GLY A 1 96 ? -36.633 21.325 -3.390 1.00 46.56 96 GLY A CA 1
ATOM 741 C C . GLY A 1 96 ? -35.979 20.331 -2.430 1.00 46.02 96 GLY A C 1
ATOM 742 O O . GLY A 1 96 ? -36.651 19.502 -1.818 1.00 46.09 96 GLY A O 1
ATOM 743 N N . ARG A 1 97 ? -34.646 20.387 -2.341 1.00 47.35 97 ARG A N 1
ATOM 744 C CA . ARG A 1 97 ? -33.936 19.535 -1.403 1.00 45.31 97 ARG A CA 1
ATOM 745 C C . ARG A 1 97 ? -34.368 19.939 0.009 1.00 44.88 97 ARG A C 1
ATOM 746 O O . ARG A 1 97 ? -34.372 21.118 0.362 1.00 44.54 97 ARG A O 1
ATOM 754 N N . GLY A 1 98 ? -34.787 18.946 0.796 1.00 45.45 98 GLY A N 1
ATOM 755 C CA . GLY A 1 98 ? -35.252 19.202 2.150 1.00 45.79 98 GLY A CA 1
ATOM 756 C C . GLY A 1 98 ? -36.741 19.537 2.213 1.00 43.40 98 GLY A C 1
ATOM 757 O O . GLY A 1 98 ? -37.268 19.767 3.295 1.00 45.23 98 GLY A O 1
ATOM 758 N N . SER A 1 99 ? -37.420 19.551 1.058 1.00 47.14 99 SER A N 1
ATOM 759 C CA . SER A 1 99 ? -38.840 19.881 1.024 1.00 43.40 99 SER A CA 1
ATOM 760 C C . SER A 1 99 ? -39.661 18.857 1.815 1.00 43.41 99 SER A C 1
ATOM 761 O O . SER A 1 99 ? -40.738 19.180 2.319 1.00 45.90 99 SER A O 1
ATOM 764 N N . ALA A 1 100 ? -39.174 17.609 1.877 1.00 41.71 100 ALA A N 1
ATOM 765 C CA . ALA A 1 100 ? -39.843 16.561 2.636 1.00 41.36 100 ALA A CA 1
ATOM 766 C C . ALA A 1 100 ? -39.040 16.199 3.886 1.00 43.22 100 ALA A C 1
ATOM 767 O O . ALA A 1 100 ? -39.626 15.904 4.921 1.00 40.00 100 ALA A O 1
ATOM 769 N N . ASP A 1 101 ? -37.700 16.254 3.784 1.00 43.24 101 ASP A N 1
ATOM 770 C CA . ASP A 1 101 ? -36.812 15.871 4.867 1.00 42.86 101 ASP A CA 1
ATOM 771 C C . ASP A 1 101 ? -35.863 17.023 5.213 1.00 44.77 101 ASP A C 1
ATOM 772 O O . ASP A 1 101 ? -34.686 16.982 4.830 1.00 37.16 101 ASP A O 1
ATOM 785 N N . LYS A 1 103 ? -37.657 20.361 6.157 1.00 35.79 103 LYS A N 1
ATOM 786 C CA . LYS A 1 103 ? -37.919 21.772 6.420 1.00 37.03 103 LYS A CA 1
ATOM 787 C C . LYS A 1 103 ? -39.408 22.127 6.406 1.00 39.45 103 LYS A C 1
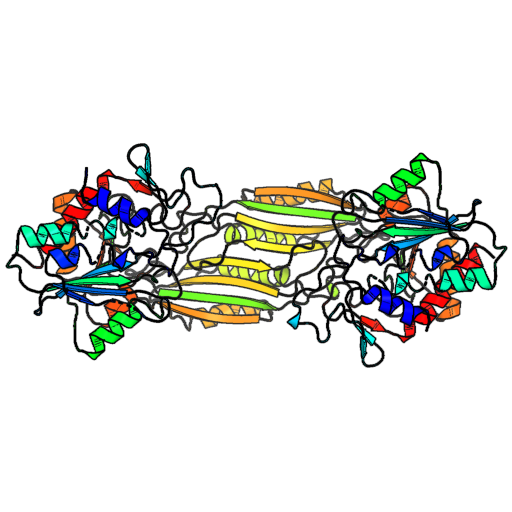ATOM 788 O O . LYS A 1 103 ? -39.796 23.136 6.987 1.00 43.37 103 LYS A O 1
ATOM 794 N N . THR A 1 104 ? -40.244 21.353 5.724 1.00 39.63 104 THR A N 1
ATOM 795 C CA . THR A 1 104 ? -41.656 21.716 5.735 1.00 45.30 104 THR A CA 1
ATOM 796 C C . THR A 1 104 ? -42.209 21.503 7.142 1.00 44.86 104 THR A C 1
ATOM 797 O O . THR A 1 104 ? -42.943 22.347 7.648 1.00 48.44 104 THR A O 1
ATOM 801 N N . ALA A 1 105 ? -41.785 20.406 7.781 1.00 46.98 105 ALA A N 1
ATOM 802 C CA . ALA A 1 105 ? -42.205 20.076 9.133 1.00 45.12 105 ALA A CA 1
ATOM 803 C C . ALA A 1 105 ? -41.711 21.154 10.104 1.00 47.17 105 ALA A C 1
ATOM 804 O O . ALA A 1 105 ? -42.469 21.593 10.963 1.00 43.61 105 ALA A O 1
ATOM 806 N N . LEU A 1 106 ? -40.435 21.564 9.969 1.00 40.35 106 LEU A N 1
ATOM 807 C CA . LEU A 1 106 ? -39.889 22.622 10.809 1.00 37.58 106 LEU A CA 1
ATOM 808 C C . LEU A 1 106 ? -40.843 23.812 10.791 1.00 33.67 106 LEU A C 1
ATOM 809 O O . LEU A 1 106 ? -41.166 24.375 11.829 1.00 33.90 106 LEU A O 1
ATOM 814 N N . ALA A 1 107 ? -41.187 24.254 9.586 1.00 33.76 107 ALA A N 1
ATOM 815 C CA . ALA A 1 107 ? -42.063 25.400 9.413 1.00 38.51 107 ALA A CA 1
ATOM 816 C C . ALA A 1 107 ? -43.399 25.154 10.096 1.00 38.17 107 ALA A C 1
ATOM 817 O O . ALA A 1 107 ? -43.916 26.039 10.766 1.00 45.07 107 ALA A O 1
ATOM 819 N N . ALA A 1 108 ? -43.951 23.955 9.904 1.00 40.07 108 ALA A N 1
ATOM 820 C CA . ALA A 1 108 ? -45.257 23.627 10.461 1.00 40.82 108 ALA A CA 1
ATOM 821 C C . ALA A 1 108 ? -45.206 23.665 11.990 1.00 42.67 108 ALA A C 1
ATOM 822 O O . ALA A 1 108 ? -46.117 24.163 12.637 1.00 41.46 108 ALA A O 1
ATOM 832 N N . VAL A 1 110 ? -43.196 25.507 13.878 1.00 40.09 110 VAL A N 1
ATOM 833 C CA . VAL A 1 110 ? -43.110 26.901 14.281 1.00 38.07 110 VAL A CA 1
ATOM 834 C C . VAL A 1 110 ? -44.485 27.571 14.201 1.00 37.83 110 VAL A C 1
ATOM 835 O O . VAL A 1 110 ? -44.890 28.231 15.153 1.00 39.87 110 VAL A O 1
ATOM 839 N N . VAL A 1 111 ? -45.203 27.407 13.085 1.00 39.53 111 VAL A N 1
ATOM 840 C CA . VAL A 1 111 ? -46.517 28.041 12.943 1.00 41.00 111 VAL A CA 1
ATOM 841 C C . VAL A 1 111 ? -47.505 27.459 13.958 1.00 40.60 111 VAL A C 1
ATOM 842 O O . VAL A 1 111 ? -48.365 28.182 14.484 1.00 54.72 111 VAL A O 1
ATOM 846 N N . ALA A 1 112 ? -47.423 26.153 14.213 1.00 39.08 112 ALA A N 1
ATOM 847 C CA . ALA A 1 112 ? -48.323 25.560 15.192 1.00 39.62 112 ALA A CA 1
ATOM 848 C C . ALA A 1 112 ? -48.063 26.181 16.561 1.00 41.85 112 ALA A C 1
ATOM 849 O O . ALA A 1 112 ? -49.008 26.515 17.277 1.00 42.35 112 ALA A O 1
ATOM 851 N N . SER A 1 113 ? -46.769 26.338 16.902 1.00 38.22 113 SER A N 1
ATOM 852 C CA . SER A 1 113 ? -46.375 26.920 18.175 1.00 39.86 113 SER A CA 1
ATOM 853 C C . SER A 1 113 ? -46.901 28.351 18.301 1.00 40.54 113 SER A C 1
ATOM 854 O O . SER A 1 113 ? -47.444 28.718 19.338 1.00 43.55 113 SER A O 1
ATOM 857 N N . GLU A 1 114 ? -46.727 29.160 17.251 1.00 41.97 114 GLU A N 1
ATOM 858 C CA . GLU A 1 114 ? -47.191 30.541 17.275 1.00 45.33 114 GLU A CA 1
ATOM 859 C C . GLU A 1 114 ? -48.705 30.603 17.488 1.00 44.25 114 GLU A C 1
ATOM 860 O O . GLU A 1 114 ? -49.174 31.417 18.279 1.00 46.39 114 GLU A O 1
ATOM 866 N N . ARG A 1 115 ? -49.465 29.739 16.804 1.00 43.39 115 ARG A N 1
ATOM 867 C CA . ARG A 1 115 ? -50.921 29.778 16.930 1.00 44.97 115 ARG A CA 1
ATOM 868 C C . ARG A 1 115 ? -51.352 29.267 18.295 1.00 44.75 115 ARG A C 1
ATOM 869 O O . ARG A 1 115 ? -52.264 29.827 18.901 1.00 48.48 115 ARG A O 1
ATOM 877 N N . PHE A 1 116 ? -50.677 28.210 18.769 1.00 42.79 116 PHE A N 1
ATOM 878 C CA . PHE A 1 116 ? -51.030 27.633 20.051 1.00 42.20 116 PHE A CA 1
ATOM 879 C C . PHE A 1 116 ? -50.882 28.681 21.147 1.00 45.24 116 PHE A C 1
ATOM 880 O O . PHE A 1 116 ? -51.784 28.843 21.968 1.00 42.76 116 PHE A O 1
ATOM 888 N N . VAL A 1 117 ? -49.744 29.393 21.125 1.00 43.45 117 VAL A N 1
ATOM 889 C CA . VAL A 1 117 ? -49.435 30.430 22.102 1.00 47.32 117 VAL A CA 1
ATOM 890 C C . VAL A 1 117 ? -50.426 31.599 22.028 1.00 50.26 117 VAL A C 1
ATOM 891 O O . VAL A 1 117 ? -50.755 32.189 23.057 1.00 54.50 117 VAL A O 1
ATOM 895 N N . ALA A 1 118 ? -50.901 31.944 20.826 1.00 52.27 118 ALA A N 1
ATOM 896 C CA . ALA A 1 118 ? -51.833 33.055 20.683 1.00 56.10 118 ALA A CA 1
ATOM 897 C C . ALA A 1 118 ? -53.211 32.672 21.220 1.00 58.45 118 ALA A C 1
ATOM 898 O O . ALA A 1 118 ? -53.900 33.494 21.816 1.00 58.47 118 ALA A O 1
ATOM 900 N N . LYS A 1 119 ? -53.586 31.405 21.007 1.00 65.35 119 LYS A N 1
ATOM 901 C CA . LYS A 1 119 ? -54.883 30.854 21.379 1.00 61.90 119 LYS A CA 1
ATOM 902 C C . LYS A 1 119 ? -54.914 30.475 22.864 1.00 57.94 119 LYS A C 1
ATOM 903 O O . LYS A 1 119 ? -55.892 30.722 23.553 1.00 58.83 119 LYS A O 1
ATOM 909 N N . HIS A 1 120 ? -53.823 29.869 23.351 1.00 57.52 120 HIS A N 1
ATOM 910 C CA . HIS A 1 120 ? -53.733 29.377 24.718 1.00 55.68 120 HIS A CA 1
ATOM 911 C C . HIS A 1 120 ? -52.513 29.962 25.426 1.00 55.30 120 HIS A C 1
ATOM 912 O O . HIS A 1 120 ? -51.581 29.233 25.762 1.00 58.58 120 HIS A O 1
ATOM 919 N N . PRO A 1 121 ? -52.478 31.283 25.703 1.00 55.49 121 PRO A N 1
ATOM 920 C CA . PRO A 1 121 ? -51.337 31.890 26.385 1.00 56.48 121 PRO A CA 1
ATOM 921 C C . PRO A 1 121 ? -51.036 31.320 27.772 1.00 58.77 121 PRO A C 1
ATOM 922 O O . PRO A 1 121 ? -49.869 31.220 28.152 1.00 58.51 121 PRO A O 1
ATOM 926 N N . ASN A 1 122 ? -52.084 30.902 28.494 1.00 60.14 122 ASN A N 1
ATOM 927 C CA . ASN A 1 122 ? -51.929 30.393 29.851 1.00 64.88 122 ASN A CA 1
ATOM 928 C C . ASN A 1 122 ? -51.846 28.865 29.870 1.00 62.98 122 ASN A C 1
ATOM 929 O O . ASN A 1 122 ? -52.278 28.229 30.831 1.00 61.24 122 ASN A O 1
ATOM 934 N N . HIS A 1 123 ? -51.220 28.287 28.840 1.00 59.06 123 HIS A N 1
ATOM 935 C CA . HIS A 1 123 ? -51.068 26.845 28.745 1.00 55.09 123 HIS A CA 1
ATOM 936 C C . HIS A 1 123 ? -50.154 26.378 29.879 1.00 54.03 123 HIS A C 1
ATOM 937 O O . HIS A 1 123 ? -49.355 27.157 30.398 1.00 48.32 123 HIS A O 1
ATOM 944 N N . LYS A 1 124 ? -50.295 25.111 30.278 1.00 52.42 124 LYS A N 1
ATOM 945 C CA . LYS A 1 124 ? -49.449 24.577 31.330 1.00 53.57 124 LYS A CA 1
ATOM 946 C C . LYS A 1 124 ? -48.188 24.005 30.693 1.00 49.73 124 LYS A C 1
ATOM 947 O O . LYS A 1 124 ? -48.111 23.860 29.478 1.00 47.62 124 LYS A O 1
ATOM 953 N N . GLY A 1 125 ? -47.207 23.681 31.537 1.00 47.24 125 GLY A N 1
ATOM 954 C CA . GLY A 1 125 ? -45.980 23.066 31.079 1.00 43.52 125 GLY A CA 1
ATOM 955 C C . GLY A 1 125 ? -45.097 24.022 30.287 1.00 41.80 125 GLY A C 1
ATOM 956 O O . GLY A 1 125 ? -45.221 25.239 30.393 1.00 45.90 125 GLY A O 1
ATOM 957 N N . SER A 1 126 ? -44.209 23.432 29.489 1.00 38.88 126 SER A N 1
ATOM 958 C CA . SER A 1 126 ? -43.271 24.182 28.682 1.00 37.31 126 SER A CA 1
ATOM 959 C C . SER A 1 126 ? -43.283 23.617 27.269 1.00 37.07 126 SER A C 1
ATOM 960 O O . SER A 1 126 ? -43.669 22.462 27.063 1.00 38.27 126 SER A O 1
ATOM 963 N N . ILE A 1 127 ? -42.873 24.455 26.310 1.00 36.16 127 ILE A N 1
ATOM 964 C CA . ILE A 1 127 ? -42.708 24.051 24.926 1.00 36.18 127 ILE A CA 1
ATOM 965 C C . ILE A 1 127 ? -41.253 24.327 24.560 1.00 40.56 127 ILE A C 1
ATOM 966 O O . ILE A 1 127 ? -40.710 25.397 24.852 1.00 41.14 127 ILE A O 1
ATOM 971 N N . ALA A 1 128 ? -40.639 23.365 23.880 1.00 39.03 128 ALA A N 1
ATOM 972 C CA . ALA A 1 128 ? -39.252 23.530 23.508 1.00 38.10 128 ALA A CA 1
ATOM 973 C C . ALA A 1 128 ? -39.011 22.995 22.099 1.00 37.73 128 ALA A C 1
ATOM 974 O O . ALA A 1 128 ? -39.788 22.191 21.591 1.00 40.04 128 ALA A O 1
ATOM 976 N N . PHE A 1 129 ? -38.006 23.573 21.436 1.00 35.23 129 PHE A N 1
ATOM 977 C CA . PHE A 1 129 ? -37.547 23.122 20.136 1.00 34.69 129 PHE A CA 1
ATOM 978 C C . PHE A 1 129 ? -36.100 22.688 20.314 1.00 34.41 129 PHE A C 1
ATOM 979 O O . PHE A 1 129 ? -35.326 23.430 20.919 1.00 36.12 129 PHE A O 1
ATOM 987 N N . LEU A 1 130 ? -35.768 21.468 19.868 1.00 34.48 130 LEU A N 1
ATOM 988 C CA . LEU A 1 130 ? -34.383 21.000 19.919 1.00 34.74 130 LEU A CA 1
ATOM 989 C C . LEU A 1 130 ? -33.988 20.721 18.471 1.00 34.68 130 LEU A C 1
ATOM 990 O O . LEU A 1 130 ? -34.287 19.653 17.941 1.00 37.36 130 LEU A O 1
ATOM 995 N N . ILE A 1 131 ? -33.335 21.712 17.844 1.00 34.66 131 ILE A N 1
ATOM 996 C CA . ILE A 1 131 ? -33.002 21.694 16.427 1.00 35.41 131 ILE A CA 1
ATOM 997 C C . ILE A 1 131 ? -31.489 21.575 16.229 1.00 33.98 131 ILE A C 1
ATOM 998 O O . ILE A 1 131 ? -30.732 22.233 16.936 1.00 37.36 131 ILE A O 1
ATOM 1003 N N . THR A 1 132 ? -31.053 20.787 15.229 1.00 34.36 132 THR A N 1
ATOM 1004 C CA . THR A 1 132 ? -29.614 20.627 14.976 1.00 33.71 132 THR A CA 1
ATOM 1005 C C . THR A 1 132 ? -29.310 20.827 13.492 1.00 34.48 132 THR A C 1
ATOM 1006 O O . THR A 1 132 ? -30.226 20.800 12.670 1.00 35.06 132 THR A O 1
ATOM 1010 N N . SER A 1 133 ? -28.029 21.079 13.162 1.00 32.63 133 SER A N 1
ATOM 1011 C CA . SER A 1 133 ? -27.634 21.230 11.772 1.00 32.08 133 SER A CA 1
ATOM 1012 C C . SER A 1 133 ? -26.834 19.997 11.343 1.00 33.84 133 SER A C 1
ATOM 1013 O O . SER A 1 133 ? -26.245 20.006 10.265 1.00 36.15 133 SER A O 1
ATOM 1016 N N . ASP A 1 134 ? -26.715 18.986 12.219 1.00 32.48 134 ASP A N 1
ATOM 1017 C CA . ASP A 1 134 ? -26.104 17.733 11.797 1.00 36.26 134 ASP A CA 1
ATOM 1018 C C . ASP A 1 134 ? -26.894 16.547 12.345 1.00 36.28 134 ASP A C 1
ATOM 1019 O O . ASP A 1 134 ? -26.602 16.030 13.430 1.00 37.55 134 ASP A O 1
ATOM 1024 N N . GLU A 1 135 ? -27.861 16.105 11.538 1.00 36.50 135 GLU A N 1
ATOM 1025 C CA . GLU A 1 135 ? -28.665 14.933 11.841 1.00 36.58 135 GLU A CA 1
ATOM 1026 C C . GLU A 1 135 ? -28.400 13.868 10.783 1.00 36.45 135 GLU A C 1
ATOM 1027 O O . GLU A 1 135 ? -28.448 12.681 11.088 1.00 39.97 135 GLU A O 1
ATOM 1033 N N . GLU A 1 136 ? -28.115 14.324 9.554 1.00 36.02 136 GLU A N 1
ATOM 1034 C CA . GLU A 1 136 ? -27.895 13.461 8.399 1.00 38.08 136 GLU A CA 1
ATOM 1035 C C . GLU A 1 136 ? -26.477 12.898 8.327 1.00 39.10 136 GLU A C 1
ATOM 1036 O O . GLU A 1 136 ? -26.267 11.918 7.615 1.00 40.06 136 GLU A O 1
ATOM 1042 N N . GLY A 1 137 ? -25.518 13.520 9.034 1.00 41.27 137 GLY A N 1
ATOM 1043 C CA . GLY A 1 137 ? -24.111 13.120 8.939 1.00 41.98 137 GLY A CA 1
ATOM 1044 C C . GLY A 1 137 ? -23.585 12.359 10.152 1.00 43.06 137 GLY A C 1
ATOM 1045 O O . GLY A 1 137 ? -24.281 11.497 10.690 1.00 41.42 137 GLY A O 1
ATOM 1046 N N . PRO A 1 138 ? -22.316 12.612 10.582 1.00 46.70 138 PRO A N 1
ATOM 1047 C CA . PRO A 1 138 ? -21.723 11.921 11.733 1.00 49.00 138 PRO A CA 1
ATOM 1048 C C . PRO A 1 138 ? -22.589 12.070 12.981 1.00 45.59 138 PRO A C 1
ATOM 1049 O O . PRO A 1 138 ? -22.760 11.126 13.747 1.00 48.96 138 PRO A O 1
ATOM 1053 N N . ALA A 1 139 ? -23.098 13.285 13.184 1.00 43.91 139 ALA A N 1
ATOM 1054 C CA . ALA A 1 139 ? -24.012 13.564 14.275 1.00 41.35 139 ALA A CA 1
ATOM 1055 C C . ALA A 1 139 ? -23.369 13.315 15.636 1.00 42.49 139 ALA A C 1
ATOM 1056 O O . ALA A 1 139 ? -23.983 12.684 16.494 1.00 44.84 139 ALA A O 1
ATOM 1058 N N . VAL A 1 140 ? -22.141 13.817 15.830 1.00 39.89 140 VAL A N 1
ATOM 1059 C CA . VAL A 1 140 ? -21.487 13.697 17.120 1.00 39.21 140 VAL A CA 1
ATOM 1060 C C . VAL A 1 140 ? -21.594 15.036 17.849 1.00 37.80 140 VAL A C 1
ATOM 1061 O O . VAL A 1 140 ? -21.543 15.063 19.079 1.00 39.33 140 VAL A O 1
ATOM 1065 N N . ASN A 1 141 ? -21.600 16.144 17.084 1.00 35.81 141 ASN A N 1
ATOM 1066 C CA . ASN A 1 141 ? -21.645 17.483 17.659 1.00 33.70 141 ASN A CA 1
ATOM 1067 C C . ASN A 1 141 ? -23.040 18.083 17.535 1.00 31.06 141 ASN A C 1
ATOM 1068 O O . ASN A 1 141 ? -23.175 19.303 17.577 1.00 29.96 141 ASN A O 1
ATOM 1073 N N . GLY A 1 142 ? -24.062 17.240 17.467 1.00 32.04 142 GLY A N 1
ATOM 1074 C CA . GLY A 1 142 ? -25.410 17.784 17.310 1.00 29.79 142 GLY A CA 1
ATOM 1075 C C . GLY A 1 142 ? -26.311 17.447 18.493 1.00 31.33 142 GLY A C 1
ATOM 1076 O O . GLY A 1 142 ? -25.911 17.610 19.647 1.00 30.55 142 GLY A O 1
ATOM 1077 N N . THR A 1 143 ? -27.552 17.013 18.195 1.00 30.34 143 THR A N 1
ATOM 1078 C CA . THR A 1 143 ? -28.520 16.680 19.230 1.00 31.88 143 THR A CA 1
ATOM 1079 C C . THR A 1 143 ? -27.921 15.884 20.394 1.00 32.80 143 THR A C 1
ATOM 1080 O O . THR A 1 143 ? -28.295 16.115 21.549 1.00 33.66 143 THR A O 1
ATOM 1084 N N . VAL A 1 144 ? -26.972 14.976 20.112 1.00 35.93 144 VAL A N 1
ATOM 1085 C CA . VAL A 1 144 ? -26.394 14.174 21.182 1.00 35.88 144 VAL A CA 1
ATOM 1086 C C . VAL A 1 144 ? -25.776 15.104 22.229 1.00 36.02 144 VAL A C 1
ATOM 1087 O O . VAL A 1 144 ? -25.829 14.801 23.421 1.00 36.21 144 VAL A O 1
ATOM 1091 N N . LYS A 1 145 ? -25.229 16.245 21.789 1.00 36.29 145 LYS A N 1
ATOM 1092 C CA . LYS A 1 145 ? -24.554 17.170 22.700 1.00 39.88 145 LYS A CA 1
ATOM 1093 C C . LYS A 1 145 ? -25.552 18.018 23.477 1.00 36.83 145 LYS A C 1
ATOM 1094 O O . LYS A 1 145 ? -25.327 18.342 24.650 1.00 33.70 145 LYS A O 1
ATOM 1100 N N . VAL A 1 146 ? -26.617 18.431 22.790 1.00 37.06 146 VAL A N 1
ATOM 1101 C CA . VAL A 1 146 ? -27.639 19.221 23.445 1.00 35.53 146 VAL A CA 1
ATOM 1102 C C . VAL A 1 146 ? -28.158 18.402 24.623 1.00 35.58 146 VAL A C 1
ATOM 1103 O O . VAL A 1 146 ? -28.232 18.905 25.741 1.00 35.97 146 VAL A O 1
ATOM 1107 N N . ILE A 1 147 ? -28.436 17.113 24.379 1.00 38.26 147 ILE A N 1
ATOM 1108 C CA . ILE A 1 147 ? -28.968 16.223 25.407 1.00 39.39 147 ILE A CA 1
ATOM 1109 C C . ILE A 1 147 ? -27.952 16.047 26.531 1.00 41.35 147 ILE A C 1
ATOM 1110 O O . ILE A 1 147 ? -28.309 16.060 27.707 1.00 40.65 147 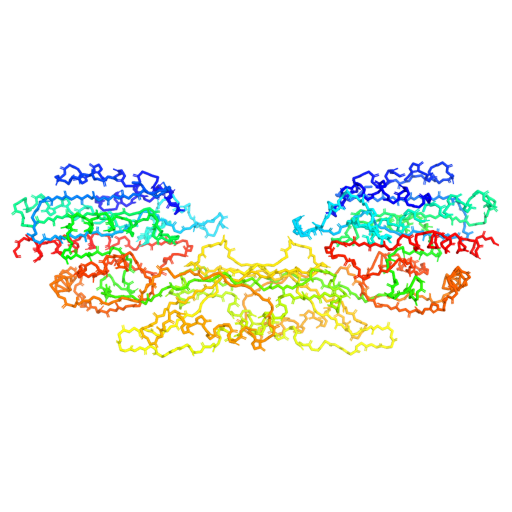ILE A O 1
ATOM 1115 N N . GLU A 1 148 ? -26.681 15.901 26.168 1.00 40.58 148 GLU A N 1
ATOM 1116 C CA . GLU A 1 148 ? -25.662 15.781 27.195 1.00 44.20 148 GLU A CA 1
ATOM 1117 C C . GLU A 1 148 ? -25.760 17.008 28.103 1.00 43.69 148 GLU A C 1
ATOM 1118 O O . GLU A 1 148 ? -25.731 16.875 29.322 1.00 42.34 148 GLU A O 1
ATOM 1124 N N . THR A 1 149 ? -25.974 18.188 27.496 1.00 42.47 149 THR A N 1
ATOM 1125 C CA . THR A 1 149 ? -26.064 19.442 28.232 1.00 41.24 149 THR A CA 1
ATOM 1126 C C . THR A 1 149 ? -27.312 19.485 29.119 1.00 40.86 149 THR A C 1
ATOM 1127 O O . THR A 1 149 ? -27.229 19.868 30.285 1.00 39.26 149 THR A O 1
ATOM 1131 N N . LEU A 1 150 ? -28.476 19.171 28.541 1.00 37.16 150 LEU A N 1
ATOM 1132 C CA . LEU A 1 150 ? -29.716 19.171 29.295 1.00 37.77 150 LEU A CA 1
ATOM 1133 C C . LEU A 1 150 ? -29.641 18.198 30.473 1.00 39.74 150 LEU A C 1
ATOM 1134 O O . LEU A 1 150 ? -29.971 18.572 31.596 1.00 41.07 150 LEU A O 1
ATOM 1139 N N . GLU A 1 151 ? -29.184 16.964 30.215 1.00 38.85 151 GLU A N 1
ATOM 1140 C CA . GLU A 1 151 ? -29.122 15.936 31.244 1.00 40.88 151 GLU A CA 1
ATOM 1141 C C . GLU A 1 151 ? -28.244 16.352 32.413 1.00 44.23 151 GLU A C 1
ATOM 1142 O O . GLU A 1 151 ? -28.592 16.078 33.559 1.00 45.56 151 GLU A O 1
ATOM 1148 N N . LYS A 1 152 ? -27.118 17.012 32.118 1.00 43.76 152 LYS A N 1
ATOM 1149 C CA . LYS A 1 152 ? -26.187 17.416 33.158 1.00 45.89 152 LYS A CA 1
ATOM 1150 C C . LYS A 1 152 ? -26.816 18.474 34.068 1.00 44.21 152 LYS A C 1
ATOM 1151 O O . LYS A 1 152 ? -26.342 18.674 35.176 1.00 47.23 152 LYS A O 1
ATOM 1157 N N . ARG A 1 153 ? -27.884 19.147 33.622 1.00 43.14 153 ARG A N 1
ATOM 1158 C CA . ARG A 1 153 ? -28.502 20.164 34.460 1.00 43.74 153 ARG A CA 1
ATOM 1159 C C . ARG A 1 153 ? -29.943 19.758 34.788 1.00 44.22 153 ARG A C 1
ATOM 1160 O O . ARG A 1 153 ? -30.789 20.603 35.042 1.00 44.73 153 ARG A O 1
ATOM 1168 N N . ASN A 1 154 ? -30.211 18.449 34.726 1.00 45.49 154 ASN A N 1
ATOM 1169 C CA . ASN A 1 154 ? -31.475 17.845 35.121 1.00 45.71 154 ASN A CA 1
ATOM 1170 C C . ASN A 1 154 ? -32.684 18.481 34.432 1.00 44.24 154 ASN A C 1
ATOM 1171 O O . ASN A 1 154 ? -33.741 18.599 35.050 1.00 44.08 154 ASN A O 1
ATOM 1176 N N . GLU A 1 155 ? -32.550 18.818 33.143 1.00 44.12 155 GLU A N 1
ATOM 1177 C CA . GLU A 1 155 ? -33.640 19.409 32.379 1.00 42.55 155 GLU A CA 1
ATOM 1178 C C . GLU A 1 155 ? -34.222 18.302 31.504 1.00 42.60 155 GLU A C 1
ATOM 1179 O O . GLU A 1 155 ? -33.623 17.916 30.500 1.00 43.64 155 GLU A O 1
ATOM 1185 N N . LYS A 1 156 ? -35.389 17.797 31.932 1.00 39.64 156 LYS A N 1
ATOM 1186 C CA . LYS A 1 156 ? -36.035 16.642 31.337 1.00 40.40 156 LYS A CA 1
ATOM 1187 C C . LYS A 1 156 ? -37.167 17.044 30.400 1.00 40.79 156 LYS A C 1
ATOM 1188 O O . LYS A 1 156 ? -37.893 17.994 30.680 1.00 39.42 156 LYS A O 1
ATOM 1194 N N . ILE A 1 157 ? -37.295 16.268 29.314 1.00 41.64 157 ILE A N 1
ATOM 1195 C CA . ILE A 1 157 ? -38.339 16.388 28.308 1.00 41.14 157 ILE A CA 1
ATOM 1196 C C . ILE A 1 157 ? -39.338 15.265 28.563 1.00 42.09 157 ILE A C 1
ATOM 1197 O O . ILE A 1 157 ? -38.939 14.112 28.694 1.00 40.77 157 ILE A O 1
ATOM 1202 N N . THR A 1 158 ? -40.631 15.606 28.629 1.00 41.43 158 THR A N 1
ATOM 1203 C CA . THR A 1 158 ? -41.661 14.615 28.865 1.00 39.02 158 THR A CA 1
ATOM 1204 C C . THR A 1 158 ? -41.978 13.908 27.553 1.00 41.31 158 THR A C 1
ATOM 1205 O O . THR A 1 158 ? -41.907 12.687 27.469 1.00 43.98 158 THR A O 1
ATOM 1209 N N . TRP A 1 159 ? -42.332 14.704 26.538 1.00 45.71 159 TRP A N 1
ATOM 1210 C CA . TRP A 1 159 ? -42.743 14.204 25.236 1.00 44.89 159 TRP A CA 1
ATOM 1211 C C . TRP A 1 159 ? -41.903 14.849 24.146 1.00 44.77 159 TRP A C 1
ATOM 1212 O O . TRP A 1 159 ? -41.704 16.059 24.150 1.00 48.00 159 TRP A O 1
ATOM 1223 N N . CYS A 1 160 ? -41.457 14.045 23.187 1.00 41.85 160 CYS A N 1
ATOM 1224 C CA . CYS A 1 160 ? -40.692 14.617 22.103 1.00 41.76 160 CYS A CA 1
ATOM 1225 C C . CYS A 1 160 ? -41.265 14.160 20.772 1.00 40.75 160 CYS A C 1
ATOM 1226 O O . CYS A 1 160 ? -41.257 12.972 20.459 1.00 42.02 160 CYS A O 1
ATOM 1229 N N . LEU A 1 161 ? -41.798 15.121 20.021 1.00 43.78 161 LEU A N 1
ATOM 1230 C CA . LEU A 1 161 ? -42.335 14.816 18.710 1.00 45.12 161 LEU A CA 1
ATOM 1231 C C . LEU A 1 161 ? -41.321 15.288 17.678 1.00 40.73 161 LEU A C 1
ATOM 1232 O O . LEU A 1 161 ? -41.046 16.483 17.596 1.00 40.61 161 LEU A O 1
ATOM 1237 N N . VAL A 1 162 ? -40.755 14.309 16.957 1.00 39.57 162 VAL A N 1
ATOM 1238 C CA . VAL A 1 162 ? -39.770 14.534 15.914 1.00 41.01 162 VAL A CA 1
ATOM 1239 C C . VAL A 1 162 ? -40.529 14.683 14.601 1.00 42.44 162 VAL A C 1
ATOM 1240 O O . VAL A 1 162 ? -41.329 13.815 14.257 1.00 46.73 162 VAL A O 1
ATOM 1244 N N . GLY A 1 163 ? -40.232 15.756 13.856 1.00 42.90 163 GLY A N 1
ATOM 1245 C CA . GLY A 1 163 ? -40.935 16.065 12.617 1.00 44.58 163 GLY A CA 1
ATOM 1246 C C . GLY A 1 163 ? -40.406 15.369 11.358 1.00 44.82 163 GLY A C 1
ATOM 1247 O O . GLY A 1 163 ? -40.641 15.872 10.260 1.00 46.21 163 GLY A O 1
ATOM 1248 N N . GLU A 1 164 ? -39.703 14.229 11.500 1.00 39.64 164 GLU A N 1
ATOM 1249 C CA . GLU A 1 164 ? -39.250 13.474 10.340 1.00 39.99 164 GLU A CA 1
ATOM 1250 C C . GLU A 1 164 ? -40.464 12.986 9.541 1.00 39.64 164 GLU A C 1
ATOM 1251 O O . GLU A 1 164 ? -41.545 12.815 10.092 1.00 40.65 164 GLU A O 1
ATOM 1257 N N . PRO A 1 165 ? -40.335 12.789 8.213 1.00 40.90 165 PRO A N 1
ATOM 1258 C CA . PRO A 1 165 ? -41.456 12.333 7.379 1.00 45.50 165 PRO A CA 1
ATOM 1259 C C . PRO A 1 165 ? -41.864 10.885 7.672 1.00 46.72 165 PRO A C 1
ATOM 1260 O O . PRO A 1 165 ? -41.357 9.953 7.056 1.00 47.84 165 PRO A O 1
ATOM 1264 N N . SER A 1 166 ? -42.843 10.722 8.573 1.00 44.70 166 SER A N 1
ATOM 1265 C CA . SER A 1 166 ? -43.277 9.417 9.051 1.00 47.70 166 SER A CA 1
ATOM 1266 C C . SER A 1 166 ? -44.291 8.737 8.131 1.00 49.38 166 SER A C 1
ATOM 1267 O O . SER A 1 166 ? -44.433 7.516 8.173 1.00 47.92 166 SER A O 1
ATOM 1270 N N . SER A 1 167 ? -44.987 9.532 7.312 1.00 46.96 167 SER A N 1
ATOM 1271 C CA . SER A 1 167 ? -46.099 9.046 6.508 1.00 47.79 167 SER A CA 1
ATOM 1272 C C . SER A 1 167 ? -45.680 8.244 5.271 1.00 48.13 167 SER A C 1
ATOM 1273 O O . SER A 1 167 ? -44.704 8.569 4.601 1.00 46.91 167 SER A O 1
ATOM 1276 N N . THR A 1 168 ? -46.481 7.212 4.946 1.00 47.25 168 THR A N 1
ATOM 1277 C CA . THR A 1 168 ? -46.242 6.361 3.790 1.00 48.23 168 THR A CA 1
ATOM 1278 C C . THR A 1 168 ? -47.075 6.793 2.575 1.00 49.68 168 THR A C 1
ATOM 1279 O O . THR A 1 168 ? -46.522 7.263 1.589 1.00 47.33 168 THR A O 1
ATOM 1283 N N . HIS A 1 169 ? -48.405 6.607 2.631 1.00 50.95 169 HIS A N 1
ATOM 1284 C CA . HIS A 1 169 ? -49.272 6.903 1.493 1.00 52.35 169 HIS A CA 1
ATOM 1285 C C . HIS A 1 169 ? -50.032 8.220 1.661 1.00 55.34 169 HIS A C 1
ATOM 1286 O O . HIS A 1 169 ? -50.234 8.941 0.680 1.00 54.11 169 HIS A O 1
ATOM 1293 N N . LYS A 1 170 ? -50.507 8.489 2.887 1.00 57.07 170 LYS A N 1
ATOM 1294 C CA . LYS A 1 170 ? -51.209 9.730 3.182 1.00 58.67 170 LYS A CA 1
ATOM 1295 C C . LYS A 1 170 ? -50.806 10.204 4.577 1.00 56.74 170 LYS A C 1
ATOM 1296 O O . LYS A 1 170 ? -50.362 9.419 5.412 1.00 59.16 170 LYS A O 1
ATOM 1302 N N . LEU A 1 171 ? -50.970 11.515 4.793 1.00 54.40 171 LEU A N 1
ATOM 1303 C CA . LEU A 1 171 ? -50.508 12.223 5.977 1.00 50.14 171 LEU A CA 1
ATOM 1304 C C . LEU A 1 171 ? -50.982 11.609 7.294 1.00 48.88 171 LEU A C 1
ATOM 1305 O O . LEU A 1 171 ? -52.177 11.492 7.558 1.00 48.34 171 LEU A O 1
ATOM 1310 N N . GLY A 1 172 ? -49.998 11.247 8.124 1.00 44.41 172 GLY A N 1
ATOM 1311 C CA . GLY A 1 172 ? -50.228 10.735 9.465 1.00 45.81 172 GLY A CA 1
ATOM 1312 C C . GLY A 1 172 ? -50.748 9.300 9.528 1.00 47.07 172 GLY A C 1
ATOM 1313 O O . GLY A 1 172 ? -51.308 8.902 10.552 1.00 46.11 172 GLY A O 1
ATOM 1314 N N . ASP A 1 173 ? -50.538 8.519 8.462 1.00 48.50 173 ASP A N 1
ATOM 1315 C CA . ASP A 1 173 ? -50.988 7.135 8.448 1.00 49.39 173 ASP A CA 1
ATOM 1316 C C . ASP A 1 173 ? -50.017 6.288 9.273 1.00 49.20 173 ASP A C 1
ATOM 1317 O O . ASP A 1 173 ? -50.360 5.193 9.719 1.00 47.68 173 ASP A O 1
ATOM 1322 N N . ILE A 1 174 ? -48.790 6.799 9.450 1.00 48.53 174 ILE A N 1
ATOM 1323 C CA . ILE A 1 174 ? -47.777 6.114 10.233 1.00 47.23 174 ILE A CA 1
ATOM 1324 C C . ILE A 1 174 ? -47.078 7.109 11.157 1.00 45.68 174 ILE A C 1
ATOM 1325 O O . ILE A 1 174 ? -46.736 8.223 10.770 1.00 47.28 174 ILE A O 1
ATOM 1330 N N . VAL A 1 175 ? -46.907 6.680 12.401 1.00 47.06 175 VAL A N 1
ATOM 1331 C CA . VAL A 1 175 ? -46.182 7.427 13.406 1.00 45.83 175 VAL A CA 1
ATOM 1332 C C . VAL A 1 175 ? -45.208 6.423 14.001 1.00 45.71 175 VAL A C 1
ATOM 1333 O O . VAL A 1 175 ? -45.541 5.246 14.106 1.00 46.04 175 VAL A O 1
ATOM 1337 N N . LYS A 1 1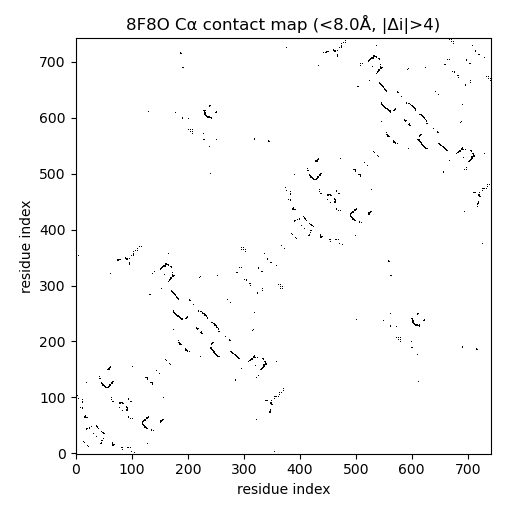76 ? -44.017 6.898 14.370 1.00 46.25 176 LYS A N 1
ATOM 1338 C CA . LYS A 1 176 ? -42.975 6.011 14.853 1.00 45.07 176 LYS A CA 1
ATOM 1339 C C . LYS A 1 176 ? -42.557 6.373 16.274 1.00 44.10 176 LYS A C 1
ATOM 1340 O O . LYS A 1 176 ? -42.197 7.521 16.538 1.00 42.24 176 LYS A O 1
ATOM 1346 N N . ASN A 1 177 ? -42.600 5.360 17.159 1.00 42.59 177 ASN A N 1
ATOM 1347 C CA . ASN A 1 177 ? -42.211 5.495 18.555 1.00 43.16 177 ASN A CA 1
ATOM 1348 C C . ASN A 1 177 ? -40.875 4.786 18.795 1.00 41.27 177 ASN A C 1
ATOM 1349 O O . ASN A 1 177 ? -40.387 4.740 19.919 1.00 44.09 177 ASN A O 1
ATOM 1354 N N . GLY A 1 178 ? -40.309 4.212 17.733 1.00 41.06 178 GLY A N 1
ATOM 1355 C CA . GLY A 1 178 ? -39.043 3.507 17.804 1.00 43.05 178 GLY A CA 1
ATOM 1356 C C . GLY A 1 178 ? -38.383 3.447 16.431 1.00 44.83 178 GLY A C 1
ATOM 1357 O O . GLY A 1 178 ? -38.988 3.825 15.429 1.00 47.58 178 GLY A O 1
ATOM 1358 N N . ARG A 1 179 ? -37.146 2.948 16.394 1.00 40.54 179 ARG A N 1
ATOM 1359 C CA . ARG A 1 179 ? -36.382 2.846 15.163 1.00 38.73 179 ARG A CA 1
ATOM 1360 C C . ARG A 1 179 ? -35.334 1.751 15.276 1.00 38.07 179 ARG A C 1
ATOM 1361 O O . ARG A 1 179 ? -34.841 1.481 16.366 1.00 43.66 179 ARG A O 1
ATOM 1369 N N . ARG A 1 180 ? -34.981 1.157 14.134 1.00 39.64 180 ARG A N 1
ATOM 1370 C CA . ARG A 1 180 ? -33.900 0.192 14.092 1.00 42.82 180 ARG A CA 1
ATOM 1371 C C . ARG A 1 180 ? -32.592 0.948 14.308 1.00 41.15 180 ARG A C 1
ATOM 1372 O O . ARG A 1 180 ? -32.549 2.166 14.173 1.00 42.65 180 ARG A O 1
ATOM 1380 N N . GLY A 1 181 ? -31.538 0.215 14.659 1.00 40.76 181 GLY A N 1
ATOM 1381 C CA . GLY A 1 181 ? -30.230 0.811 14.834 1.00 42.56 181 GLY A CA 1
ATOM 1382 C C . GLY A 1 181 ? -29.588 1.109 13.484 1.00 43.17 181 GLY A C 1
ATOM 1383 O O . GLY A 1 181 ? -30.113 0.740 12.444 1.00 44.48 181 GLY A O 1
ATOM 1384 N N . SER A 1 182 ? -28.466 1.818 13.505 1.00 44.02 182 SER A N 1
ATOM 1385 C CA . SER A 1 182 ? -27.775 2.149 12.274 1.00 43.52 182 SER A CA 1
ATOM 1386 C C . SER A 1 182 ? -26.281 1.992 12.519 1.00 41.15 182 SER A C 1
ATOM 1387 O O . SER A 1 182 ? -25.724 2.703 13.343 1.00 46.01 182 SER A O 1
ATOM 1390 N N . LEU A 1 183 ? -25.681 1.004 11.850 1.00 43.63 183 LEU A N 1
ATOM 1391 C CA . LEU A 1 183 ? -24.268 0.678 11.965 1.00 43.64 183 LEU A CA 1
ATOM 1392 C C . LEU A 1 183 ? -23.604 0.884 10.612 1.00 44.16 183 LEU A C 1
ATOM 1393 O O . LEU A 1 183 ? -23.993 0.261 9.628 1.00 46.50 183 LEU A O 1
ATOM 1398 N N . ASN A 1 184 ? -22.574 1.734 10.601 1.00 46.99 184 ASN A N 1
ATOM 1399 C CA . ASN A 1 184 ? -21.839 2.054 9.392 1.00 45.64 184 ASN A CA 1
ATOM 1400 C C . ASN A 1 184 ? -20.456 1.428 9.410 1.00 43.77 184 ASN A C 1
ATOM 1401 O O . ASN A 1 184 ? -19.898 1.162 10.466 1.00 48.76 184 ASN A O 1
ATOM 1406 N N . ALA A 1 185 ? -19.918 1.235 8.202 1.00 47.75 185 ALA A N 1
ATOM 1407 C CA . ALA A 1 185 ? -18.598 0.669 8.009 1.00 45.77 185 ALA A CA 1
ATOM 1408 C C . ALA A 1 185 ? -17.996 1.183 6.708 1.00 48.16 185 ALA A C 1
ATOM 1409 O O . ALA A 1 185 ? -18.711 1.520 5.767 1.00 47.92 185 ALA A O 1
ATOM 1411 N N . VAL A 1 186 ? -16.670 1.302 6.719 1.00 48.74 186 VAL A N 1
ATOM 1412 C CA . VAL A 1 186 ? -15.890 1.649 5.552 1.00 48.60 186 VAL A CA 1
ATOM 1413 C C . VAL A 1 186 ? -14.879 0.515 5.419 1.00 48.36 186 VAL A C 1
ATOM 1414 O O . VAL A 1 186 ? -13.929 0.453 6.190 1.00 48.35 186 VAL A O 1
ATOM 1418 N N . LEU A 1 187 ? -15.190 -0.446 4.544 1.00 47.47 187 LEU A N 1
ATOM 1419 C CA . LEU A 1 187 ? -14.344 -1.595 4.272 1.00 45.31 187 LEU A CA 1
ATOM 1420 C C . LEU A 1 187 ? -13.316 -1.242 3.211 1.00 45.79 187 LEU A C 1
ATOM 1421 O O . LEU A 1 187 ? -13.682 -0.757 2.152 1.00 43.69 187 LEU A O 1
ATOM 1426 N N . LYS A 1 188 ? -12.035 -1.498 3.516 1.00 49.35 188 LYS A N 1
ATOM 1427 C CA . LYS A 1 188 ? -10.947 -1.264 2.580 1.00 50.03 188 LYS A CA 1
ATOM 1428 C C . LYS A 1 188 ? -10.284 -2.599 2.273 1.00 47.24 188 LYS A C 1
ATOM 1429 O O . LYS A 1 188 ? -9.589 -3.144 3.120 1.00 48.03 188 LYS A O 1
ATOM 1435 N N . VAL A 1 189 ? -10.595 -3.155 1.095 1.00 47.93 189 VAL A N 1
ATOM 1436 C CA . VAL A 1 189 ? -10.010 -4.412 0.660 1.00 48.81 189 VAL A CA 1
ATOM 1437 C C . VAL A 1 189 ? -8.646 -4.098 0.061 1.00 47.80 189 VAL A C 1
ATOM 1438 O O . VAL A 1 189 ? -8.541 -3.303 -0.870 1.00 50.47 189 VAL A O 1
ATOM 1442 N N . GLN A 1 190 ? -7.613 -4.738 0.603 1.00 51.81 190 GLN A N 1
ATOM 1443 C CA . GLN A 1 190 ? -6.259 -4.492 0.148 1.00 53.21 190 GLN A CA 1
ATOM 1444 C C . GLN A 1 190 ? -5.896 -5.481 -0.957 1.00 54.05 190 GLN A C 1
ATOM 1445 O O . GLN A 1 190 ? -5.983 -6.695 -0.770 1.00 59.67 190 GLN A O 1
ATOM 1451 N N . GLY A 1 191 ? -5.553 -4.930 -2.125 1.00 51.46 191 GLY A N 1
ATOM 1452 C CA . GLY A 1 191 ? -5.069 -5.680 -3.270 1.00 54.42 191 GLY A CA 1
ATOM 1453 C C . GLY A 1 191 ? -3.607 -5.309 -3.508 1.00 49.39 191 GLY A C 1
ATOM 1454 O O . GLY A 1 191 ? -2.922 -4.933 -2.563 1.00 47.70 191 GLY A O 1
ATOM 1455 N N . LYS A 1 192 ? -3.158 -5.377 -4.765 1.00 49.12 192 LYS A N 1
ATOM 1456 C CA . LYS A 1 192 ? -1.801 -4.999 -5.141 1.00 49.13 192 LYS A CA 1
ATOM 1457 C C . LYS A 1 192 ? -1.818 -4.437 -6.562 1.00 46.51 192 LYS A C 1
ATOM 1458 O O . LYS A 1 192 ? -2.065 -5.164 -7.518 1.00 47.02 192 LYS A O 1
ATOM 1464 N N . GLN A 1 193 ? -1.520 -3.140 -6.687 1.00 46.76 193 GLN A N 1
ATOM 1465 C CA . GLN A 1 193 ? -1.545 -2.447 -7.962 1.00 46.87 193 GLN A CA 1
ATOM 1466 C C . GLN A 1 193 ? -0.583 -3.093 -8.958 1.00 48.02 193 GLN A C 1
ATOM 1467 O O . GLN A 1 193 ? 0.504 -3.521 -8.589 1.00 50.42 193 GLN A O 1
ATOM 1473 N N . GLY A 1 194 ? -1.003 -3.136 -10.228 1.00 46.70 194 GLY A N 1
ATOM 1474 C CA . GLY A 1 194 ? -0.203 -3.720 -11.293 1.00 47.10 194 GLY A CA 1
ATOM 1475 C C . GLY A 1 194 ? -0.809 -3.502 -12.683 1.00 45.12 194 GLY A C 1
ATOM 1476 O O . GLY A 1 194 ? -1.631 -2.613 -12.893 1.00 46.03 194 GLY A O 1
ATOM 1477 N N . HIS A 1 195 ? -0.401 -4.357 -13.621 1.00 44.83 195 HIS A N 1
ATOM 1478 C CA . HIS A 1 195 ? -0.818 -4.295 -15.011 1.00 45.41 195 HIS A CA 1
ATOM 1479 C C . HIS A 1 195 ? -1.969 -5.280 -15.225 1.00 45.30 195 HIS A C 1
ATOM 1480 O O . HIS A 1 195 ? -1.865 -6.433 -14.825 1.00 45.95 195 HIS A O 1
ATOM 1487 N N . VAL A 1 196 ? -3.029 -4.856 -15.923 1.00 42.42 196 VAL A N 1
ATOM 1488 C CA . VAL A 1 196 ? -4.176 -5.729 -16.121 1.00 48.41 196 VAL A CA 1
ATOM 1489 C C . VAL A 1 196 ? -3.776 -6.982 -16.894 1.00 44.72 196 VAL A C 1
ATOM 1490 O O . VAL A 1 196 ? -4.323 -8.049 -16.643 1.00 46.44 196 VAL A O 1
ATOM 1494 N N . ALA A 1 197 ? -2.840 -6.848 -17.838 1.00 48.13 197 ALA A N 1
ATOM 1495 C CA . ALA A 1 197 ? -2.432 -7.982 -18.658 1.00 50.07 197 ALA A CA 1
ATOM 1496 C C . ALA A 1 197 ? -1.432 -8.893 -17.944 1.00 46.71 197 ALA A C 1
ATOM 1497 O O . ALA A 1 197 ? -0.998 -9.877 -18.532 1.00 51.61 197 ALA A O 1
ATOM 1499 N N . TYR A 1 198 ? -1.010 -8.533 -16.723 1.00 46.47 198 TYR A N 1
ATOM 1500 C CA . TYR A 1 198 ? -0.135 -9.404 -15.946 1.00 46.72 198 TYR A CA 1
ATOM 1501 C C . TYR A 1 198 ? -0.768 -9.587 -14.572 1.00 50.34 198 TYR A C 1
ATOM 1502 O O . TYR A 1 198 ? -0.109 -9.351 -13.564 1.00 49.35 198 TYR A O 1
ATOM 1511 N N . PRO A 1 199 ? -2.040 -10.062 -14.504 1.00 52.13 199 PRO A N 1
ATOM 1512 C CA . PRO A 1 199 ? -2.768 -10.201 -13.237 1.00 51.19 199 PRO A CA 1
ATOM 1513 C C . PRO A 1 199 ? -2.125 -11.114 -12.192 1.00 56.99 199 PRO A C 1
ATOM 1514 O O . PRO A 1 199 ? -2.317 -10.902 -10.993 1.00 55.33 199 PRO A O 1
ATOM 1518 N N . HIS A 1 200 ? -1.370 -12.120 -12.656 1.00 52.52 200 HIS A N 1
ATOM 1519 C CA . HIS A 1 200 ? -0.707 -13.041 -11.749 1.00 54.33 200 HIS A CA 1
ATOM 1520 C C . HIS A 1 200 ? 0.358 -12.313 -10.921 1.00 54.39 200 HIS A C 1
ATOM 1521 O O . HIS A 1 200 ? 0.740 -12.804 -9.868 1.00 59.58 200 HIS A O 1
ATOM 1528 N N . LEU A 1 201 ? 0.834 -11.151 -11.394 1.00 53.07 201 LEU A N 1
ATOM 1529 C CA . LEU A 1 201 ? 1.857 -10.387 -10.687 1.00 52.11 201 LEU A CA 1
ATOM 1530 C C . LEU A 1 201 ? 1.222 -9.325 -9.790 1.00 51.77 201 LEU A C 1
ATOM 1531 O O . LEU A 1 201 ? 1.920 -8.540 -9.157 1.00 51.81 201 LEU A O 1
ATOM 1536 N N . ALA A 1 202 ? -0.110 -9.309 -9.733 1.00 51.62 202 ALA A N 1
ATOM 1537 C CA . ALA A 1 202 ? -0.820 -8.355 -8.906 1.00 51.69 202 ALA A CA 1
ATOM 1538 C C . ALA A 1 202 ? -1.956 -9.068 -8.178 1.00 50.07 202 ALA A C 1
ATOM 1539 O O . ALA A 1 202 ? -2.008 -10.294 -8.142 1.00 55.17 202 ALA A O 1
ATOM 1541 N N . ARG A 1 203 ? -2.830 -8.272 -7.565 1.00 47.53 203 ARG A N 1
ATOM 1542 C CA . ARG A 1 203 ? -3.983 -8.765 -6.836 1.00 52.31 203 ARG A CA 1
ATOM 1543 C C . ARG A 1 203 ? -5.109 -7.760 -7.050 1.00 47.15 203 ARG A C 1
ATOM 1544 O O . ARG A 1 203 ? -5.069 -6.657 -6.515 1.00 42.21 203 ARG A O 1
ATOM 1552 N N . ASN A 1 204 ? -6.079 -8.136 -7.886 1.00 48.01 204 ASN A N 1
ATOM 1553 C CA . ASN A 1 204 ? -7.183 -7.250 -8.195 1.00 44.84 204 ASN A CA 1
ATOM 1554 C C . ASN A 1 204 ? -8.167 -7.321 -7.034 1.00 46.60 204 ASN A C 1
ATOM 1555 O O . ASN A 1 204 ? -8.822 -8.341 -6.830 1.00 52.52 204 ASN A O 1
ATOM 1560 N N . PRO A 1 205 ? -8.329 -6.232 -6.255 1.00 46.07 205 PRO A N 1
ATOM 1561 C CA . PRO A 1 205 ? -9.240 -6.253 -5.113 1.00 45.13 205 PRO A CA 1
ATOM 1562 C C . PRO A 1 205 ? -10.712 -6.260 -5.515 1.00 45.32 205 PRO A C 1
ATOM 1563 O O . PRO A 1 205 ? -11.547 -6.689 -4.731 1.00 49.71 205 PRO A O 1
ATOM 1567 N N . ILE A 1 206 ? -11.018 -5.816 -6.743 1.00 48.61 206 ILE A N 1
ATOM 1568 C CA . ILE A 1 206 ? -12.391 -5.781 -7.228 1.00 48.86 206 ILE A CA 1
ATOM 1569 C C . ILE A 1 206 ? -12.844 -7.209 -7.498 1.00 46.89 206 ILE A C 1
ATOM 1570 O O . ILE A 1 206 ? -14.001 -7.556 -7.267 1.00 44.81 206 ILE A O 1
ATOM 1575 N N . HIS A 1 207 ? -11.919 -8.013 -8.026 1.00 48.54 207 HIS A N 1
ATOM 1576 C CA . HIS A 1 207 ? -12.208 -9.401 -8.345 1.00 50.31 207 HIS A CA 1
ATOM 1577 C C . HIS A 1 207 ? -12.391 -10.228 -7.074 1.00 55.52 207 HIS A C 1
ATOM 1578 O O . HIS A 1 207 ? -13.350 -10.995 -6.991 1.00 56.03 207 HIS A O 1
ATOM 1585 N N . GLU A 1 208 ? -11.496 -10.047 -6.087 1.00 57.40 208 GLU A N 1
ATOM 1586 C CA . GLU A 1 208 ? -11.543 -10.801 -4.838 1.00 58.81 208 GLU A CA 1
ATOM 1587 C C . GLU A 1 208 ? -12.787 -10.470 -4.011 1.00 57.95 208 GLU A C 1
ATOM 1588 O O . GLU A 1 208 ? -13.410 -11.368 -3.445 1.00 60.21 208 GLU A O 1
ATOM 1594 N N . ALA A 1 209 ? -13.131 -9.182 -3.933 1.00 53.78 209 ALA A N 1
ATOM 1595 C CA . ALA A 1 209 ? -14.264 -8.727 -3.143 1.00 55.96 209 ALA A CA 1
ATOM 1596 C C . ALA A 1 209 ? -15.599 -9.047 -3.809 1.00 60.02 209 ALA A C 1
ATOM 1597 O O . ALA A 1 209 ? -16.606 -9.201 -3.122 1.00 59.39 209 ALA A O 1
ATOM 1599 N N . SER A 1 210 ? -15.601 -9.125 -5.144 1.00 63.73 210 SER A N 1
ATOM 1600 C CA . SER A 1 210 ? -16.830 -9.321 -5.899 1.00 62.51 210 SER A CA 1
ATOM 1601 C C . SER A 1 210 ? -17.708 -10.420 -5.298 1.00 60.76 210 SER A C 1
ATOM 1602 O O . SER A 1 210 ? -18.880 -10.175 -5.011 1.00 58.55 210 SER A O 1
ATOM 1605 N N . PRO A 1 211 ? -17.203 -11.663 -5.118 1.00 58.44 211 PRO A N 1
ATOM 1606 C CA . PRO A 1 211 ? -18.022 -12.742 -4.559 1.00 59.29 211 PRO A CA 1
ATOM 1607 C C . PRO A 1 211 ? -18.442 -12.498 -3.111 1.00 59.35 211 PRO A C 1
ATOM 1608 O O . PRO A 1 211 ? -19.530 -12.894 -2.704 1.00 57.70 211 PRO A O 1
ATOM 1612 N N . ALA A 1 212 ? -17.579 -11.822 -2.342 1.00 61.38 212 ALA A N 1
ATOM 1613 C CA . ALA A 1 212 ? -17.880 -11.543 -0.946 1.00 60.80 212 ALA A CA 1
ATOM 1614 C C . ALA A 1 212 ? -19.038 -10.549 -0.854 1.00 58.52 212 ALA A C 1
ATOM 1615 O O . ALA A 1 212 ? -19.970 -10.770 -0.089 1.00 57.19 212 ALA A O 1
ATOM 1617 N N . LEU A 1 213 ? -18.984 -9.478 -1.660 1.00 59.01 213 LEU A N 1
ATOM 1618 C CA . LEU A 1 213 ? -20.035 -8.468 -1.687 1.00 58.42 213 LEU A CA 1
ATOM 1619 C C . LEU A 1 213 ? -21.347 -9.110 -2.120 1.00 56.70 213 LEU A C 1
ATOM 1620 O O . LEU A 1 213 ? -22.408 -8.800 -1.585 1.00 59.85 213 LEU A O 1
ATOM 1625 N N . ALA A 1 214 ? -21.255 -9.955 -3.146 1.00 58.12 214 ALA A N 1
ATOM 1626 C CA . ALA A 1 214 ? -22.418 -10.638 -3.677 1.00 63.41 214 ALA A CA 1
ATOM 1627 C C . ALA A 1 214 ? -23.130 -11.401 -2.558 1.00 63.50 214 ALA A C 1
ATOM 1628 O O . ALA A 1 214 ? -24.355 -11.341 -2.457 1.00 59.69 214 ALA A O 1
ATOM 1630 N N . GLU A 1 215 ? -22.351 -12.082 -1.704 1.00 63.28 215 GLU A N 1
ATOM 1631 C CA . GLU A 1 215 ? -22.912 -12.852 -0.603 1.00 65.25 215 GLU A CA 1
ATOM 1632 C C . GLU A 1 215 ? -23.532 -11.915 0.435 1.00 65.19 215 GLU A C 1
ATOM 1633 O O . GLU A 1 215 ? -24.617 -12.199 0.948 1.00 60.22 215 GLU A O 1
ATOM 1639 N N . LEU A 1 216 ? -22.841 -10.807 0.745 1.00 56.86 216 LEU A N 1
ATOM 1640 C CA . LEU A 1 216 ? -23.359 -9.851 1.715 1.00 58.11 216 LEU A CA 1
ATOM 1641 C C . LEU A 1 216 ? -24.722 -9.324 1.268 1.00 55.74 216 LEU A C 1
ATOM 1642 O O . LEU A 1 216 ? -25.607 -9.159 2.099 1.00 61.60 216 LEU A O 1
ATOM 1647 N N . CYS A 1 217 ? -24.897 -9.102 -0.041 1.00 57.21 217 CYS A N 1
ATOM 1648 C CA . CYS A 1 217 ? -26.152 -8.573 -0.566 1.00 61.65 217 CYS A CA 1
ATOM 1649 C C . CYS A 1 217 ? -27.280 -9.608 -0.526 1.00 66.38 217 CYS A C 1
ATOM 1650 O O . CYS A 1 217 ? -28.443 -9.216 -0.537 1.00 61.49 217 CYS A O 1
ATOM 1653 N N . GLN A 1 218 ? -26.939 -10.911 -0.488 1.00 72.22 218 GLN A N 1
ATOM 1654 C CA . GLN A 1 218 ? -27.932 -11.985 -0.487 1.00 70.96 218 GLN A CA 1
ATOM 1655 C C . GLN A 1 218 ? -28.086 -12.628 0.889 1.00 68.93 218 GLN A C 1
ATOM 1656 O O . GLN A 1 218 ? -28.847 -13.582 1.033 1.00 71.08 218 GLN A O 1
ATOM 1662 N N . THR A 1 219 ? -27.364 -12.113 1.887 1.00 61.57 219 THR A N 1
ATOM 1663 C CA . THR A 1 219 ? -27.401 -12.682 3.221 1.00 57.24 219 THR A CA 1
ATOM 1664 C C . THR A 1 219 ? -28.681 -12.277 3.955 1.00 59.66 219 THR A C 1
ATOM 1665 O O . THR A 1 219 ? -29.164 -11.156 3.812 1.00 60.31 219 THR A O 1
ATOM 1669 N N . VAL A 1 220 ? -29.225 -13.233 4.722 1.00 58.41 220 VAL A N 1
ATOM 1670 C CA . VAL A 1 220 ? -30.384 -13.041 5.577 1.00 60.75 220 VAL A CA 1
ATOM 1671 C C . VAL A 1 220 ? -29.832 -12.877 6.993 1.00 60.92 220 VAL A C 1
ATOM 1672 O O . VAL A 1 220 ? -29.350 -13.836 7.591 1.00 59.07 220 VAL A O 1
ATOM 1676 N N . TRP A 1 221 ? -29.885 -11.640 7.501 1.00 62.17 221 TRP A N 1
ATOM 1677 C CA . TRP A 1 221 ? -29.324 -11.273 8.796 1.00 57.39 221 TRP A CA 1
ATOM 1678 C C . TRP A 1 221 ? -30.247 -11.691 9.937 1.00 58.89 221 TRP A C 1
ATOM 1679 O O . TRP A 1 221 ? -29.777 -12.178 10.960 1.00 58.33 221 TRP A O 1
ATOM 1690 N N . ASP A 1 222 ? -31.548 -11.417 9.785 1.00 59.00 222 ASP A N 1
ATOM 1691 C CA . ASP A 1 222 ? -32.546 -11.829 10.760 1.00 58.30 222 ASP A CA 1
ATOM 1692 C C . ASP A 1 222 ? -33.916 -11.675 10.110 1.00 59.22 222 ASP A C 1
ATOM 1693 O O . ASP A 1 222 ? -34.024 -11.167 8.999 1.00 62.63 222 ASP A O 1
ATOM 1698 N N . ASN A 1 223 ? -34.961 -12.102 10.816 1.00 61.71 223 ASN A N 1
ATOM 1699 C CA . ASN A 1 223 ? -36.306 -12.016 10.277 1.00 66.40 223 ASN A CA 1
ATOM 1700 C C . ASN A 1 223 ? -37.064 -10.929 11.033 1.00 62.95 223 ASN A C 1
ATOM 1701 O O . ASN A 1 223 ? -38.283 -10.817 10.916 1.00 59.53 223 ASN A O 1
ATOM 1706 N N . GLY A 1 224 ? -36.320 -10.118 11.794 1.00 59.26 224 GLY A N 1
ATOM 1707 C CA . GLY A 1 224 ? -36.932 -9.077 12.600 1.00 59.28 224 GLY A CA 1
ATOM 1708 C C . GLY A 1 224 ? -37.839 -9.670 13.676 1.00 57.50 224 GLY A C 1
ATOM 1709 O O . GLY A 1 224 ? -37.647 -10.806 14.107 1.00 60.45 224 GLY A O 1
ATOM 1710 N N . ASN A 1 225 ? -38.842 -8.891 14.089 1.00 54.72 225 ASN A N 1
ATOM 1711 C CA . ASN A 1 225 ? -39.784 -9.329 15.107 1.00 52.64 225 ASN A CA 1
ATOM 1712 C C . ASN A 1 225 ? -41.074 -8.522 14.967 1.00 50.28 225 ASN A C 1
ATOM 1713 O O . ASN A 1 225 ? -41.237 -7.754 14.029 1.00 48.43 225 ASN A O 1
ATOM 1718 N N . GLU A 1 226 ? -41.979 -8.685 15.926 1.00 54.19 226 GLU A N 1
ATOM 1719 C CA . GLU A 1 226 ? -43.270 -8.019 15.877 1.00 61.49 226 GLU A CA 1
ATOM 1720 C C . GLU A 1 226 ? -43.131 -6.503 16.027 1.00 58.06 226 GLU A C 1
ATOM 1721 O O . GLU A 1 226 ? -44.056 -5.762 15.699 1.00 59.14 226 GLU A O 1
ATOM 1727 N N . TYR A 1 227 ? -41.984 -6.043 16.540 1.00 53.24 227 TYR A N 1
ATOM 1728 C CA . TYR A 1 227 ? -41.785 -4.625 16.811 1.00 49.70 227 TYR A CA 1
ATOM 1729 C C . TYR A 1 227 ? -40.938 -3.945 15.741 1.00 47.22 227 TYR A C 1
ATOM 1730 O O . TYR A 1 227 ? -41.148 -2.766 15.465 1.00 47.54 227 TYR A O 1
ATOM 1739 N N . PHE A 1 228 ? -39.989 -4.684 15.153 1.00 45.48 228 PHE A N 1
ATOM 1740 C CA . PHE A 1 228 ? -39.109 -4.100 14.157 1.00 46.97 228 PHE A CA 1
ATOM 1741 C C . PHE A 1 228 ? -39.018 -4.947 12.894 1.00 47.02 228 PHE A C 1
ATOM 1742 O O . PHE A 1 228 ? -39.011 -6.175 12.964 1.00 49.63 228 PHE A O 1
ATOM 1750 N N . PRO A 1 229 ? -38.865 -4.314 11.706 1.00 48.39 229 PRO A N 1
ATOM 1751 C CA . PRO A 1 229 ? -38.663 -5.058 10.465 1.00 50.68 229 PRO A CA 1
ATOM 1752 C C . PRO A 1 229 ? -37.261 -5.658 10.497 1.00 49.53 229 PRO A C 1
ATOM 1753 O O . PRO A 1 229 ? -36.426 -5.243 11.298 1.00 53.10 229 PRO A O 1
ATOM 1757 N N . ALA A 1 230 ? -37.011 -6.613 9.598 1.00 51.33 230 ALA A N 1
ATOM 1758 C CA . ALA A 1 230 ? -35.739 -7.315 9.517 1.00 48.97 230 ALA A CA 1
ATOM 1759 C C . ALA A 1 230 ? -34.580 -6.368 9.204 1.00 47.42 230 ALA A C 1
ATOM 1760 O O . ALA A 1 230 ? -34.749 -5.376 8.501 1.00 50.95 230 ALA A O 1
ATOM 1762 N N . THR A 1 231 ? -33.393 -6.734 9.708 1.00 48.06 231 THR A N 1
ATOM 1763 C CA . THR A 1 231 ? -32.142 -6.026 9.485 1.00 47.81 231 THR A CA 1
ATOM 1764 C C . THR A 1 231 ? -31.827 -5.975 7.991 1.00 47.95 231 THR A C 1
ATOM 1765 O O . THR A 1 231 ? -31.890 -6.999 7.315 1.00 51.41 231 THR A O 1
ATOM 1769 N N . SER A 1 232 ? -31.449 -4.791 7.489 1.00 47.50 232 SER A N 1
ATOM 1770 C CA . SER A 1 232 ? -31.154 -4.651 6.073 1.00 48.65 232 SER A CA 1
ATOM 1771 C C . SER A 1 232 ? -29.748 -4.102 5.857 1.00 46.54 232 SER A C 1
ATOM 1772 O O . SER A 1 232 ? -29.259 -3.273 6.618 1.00 44.81 232 SER A O 1
ATOM 1775 N N . PHE A 1 233 ? -29.097 -4.643 4.825 1.00 49.00 233 PHE A N 1
ATOM 1776 C CA . PHE A 1 233 ? -27.754 -4.266 4.425 1.00 44.17 233 PHE A CA 1
ATOM 1777 C C . PHE A 1 233 ? -27.830 -3.542 3.090 1.00 42.16 233 PHE A C 1
ATOM 1778 O O . PHE A 1 233 ? -28.582 -3.939 2.215 1.00 47.84 233 PHE A O 1
ATOM 1786 N N . GLN A 1 234 ? -27.095 -2.435 2.990 1.00 41.22 234 GLN A N 1
ATOM 1787 C CA . GLN A 1 234 ? -27.021 -1.633 1.784 1.00 43.93 234 GLN A CA 1
ATOM 1788 C C . GLN A 1 234 ? -25.614 -1.094 1.615 1.00 41.49 234 GLN A C 1
ATOM 1789 O O . GLN A 1 234 ? -25.003 -0.654 2.580 1.00 43.53 234 GLN A O 1
ATOM 1795 N N . ILE A 1 235 ? -25.118 -1.142 0.380 1.00 44.30 235 ILE A N 1
ATOM 1796 C CA . ILE A 1 235 ? -23.826 -0.554 0.080 1.00 42.70 235 ILE A CA 1
ATOM 1797 C C . ILE A 1 235 ? -24.119 0.819 -0.506 1.00 42.07 235 ILE A C 1
ATOM 1798 O O . ILE A 1 235 ? -24.824 0.921 -1.508 1.00 43.73 235 ILE A O 1
ATOM 1803 N N . SER A 1 236 ? -23.596 1.862 0.145 1.00 45.86 236 SER A N 1
ATOM 1804 C CA . SER A 1 236 ? -23.858 3.238 -0.258 1.00 45.20 236 SER A CA 1
ATOM 1805 C C . SER A 1 236 ? -22.828 3.753 -1.253 1.00 40.33 236 SER A C 1
ATOM 1806 O O . SER A 1 236 ? -23.161 4.617 -2.055 1.00 37.69 236 SER A O 1
ATOM 1809 N N . ASN A 1 237 ? -21.568 3.311 -1.124 1.00 37.55 237 ASN A N 1
ATOM 1810 C CA . ASN A 1 237 ? -20.513 3.789 -2.010 1.00 39.21 237 ASN A CA 1
ATOM 1811 C C . ASN A 1 237 ? -19.492 2.684 -2.272 1.00 38.78 237 ASN A C 1
ATOM 1812 O O . ASN A 1 237 ? -19.296 1.811 -1.436 1.00 39.52 237 ASN A O 1
ATOM 1817 N N . ILE A 1 238 ? -18.822 2.746 -3.431 1.00 45.41 238 ILE A N 1
ATOM 1818 C CA . ILE A 1 238 ? -17.787 1.780 -3.790 1.00 42.04 238 ILE A CA 1
ATOM 1819 C C . ILE A 1 238 ? -16.825 2.465 -4.755 1.00 41.05 238 ILE A C 1
ATOM 1820 O O . ILE A 1 238 ? -17.265 3.099 -5.699 1.00 46.36 238 ILE A O 1
ATOM 1825 N N . HIS A 1 239 ? -15.517 2.353 -4.491 1.00 44.32 239 HIS A N 1
ATOM 1826 C CA . HIS A 1 239 ? -14.513 3.027 -5.300 1.00 46.94 239 HIS A CA 1
ATOM 1827 C C . HIS A 1 239 ? -13.198 2.252 -5.385 1.00 45.73 239 HIS A C 1
ATOM 1828 O O . HIS A 1 239 ? -12.732 1.724 -4.381 1.00 46.27 239 HIS A O 1
ATOM 1835 N N . ALA A 1 240 ? -12.600 2.248 -6.591 1.00 44.50 240 ALA A N 1
ATOM 1836 C CA . ALA A 1 240 ? -11.298 1.652 -6.874 1.00 45.52 240 ALA A CA 1
ATOM 1837 C C . ALA A 1 240 ? -10.799 2.139 -8.237 1.00 46.73 240 ALA A C 1
ATOM 1838 O O . ALA A 1 240 ? -11.581 2.248 -9.182 1.00 44.96 240 ALA A O 1
ATOM 1840 N N . GLY A 1 241 ? -9.508 2.499 -8.309 1.00 49.98 241 GLY A N 1
ATOM 1841 C CA . GLY A 1 241 ? -8.861 2.937 -9.542 1.00 51.22 241 GLY A CA 1
ATOM 1842 C C . GLY A 1 241 ? -8.928 4.447 -9.758 1.00 57.88 241 GLY A C 1
ATOM 1843 O O . GLY A 1 241 ? -9.891 5.097 -9.346 1.00 60.61 241 GLY A O 1
ATOM 1844 N N . THR A 1 242 ? -7.917 4.983 -10.465 1.00 69.23 242 THR A N 1
ATOM 1845 C CA . THR A 1 242 ? -7.824 6.414 -10.739 1.00 70.71 242 THR A CA 1
ATOM 1846 C C . THR A 1 242 ? -8.519 6.782 -12.047 1.00 64.33 242 THR A C 1
ATOM 1847 O O . THR A 1 242 ? -8.941 7.922 -12.221 1.00 73.11 242 THR A O 1
ATOM 1851 N N . GLY A 1 243 ? -8.555 5.834 -12.988 1.00 52.86 243 GLY A N 1
ATOM 1852 C CA . GLY A 1 243 ? -9.160 6.069 -14.286 1.00 50.23 243 GLY A CA 1
ATOM 1853 C C . GLY A 1 243 ? -8.431 5.352 -15.425 1.00 48.15 243 GLY A C 1
ATOM 1854 O O . GLY A 1 243 ? -8.967 5.281 -16.525 1.00 46.09 243 GLY A O 1
ATOM 1855 N N . ALA A 1 244 ? -7.221 4.821 -15.165 1.00 47.93 244 ALA A N 1
ATOM 1856 C CA . ALA A 1 244 ? -6.458 4.118 -16.194 1.00 46.48 244 ALA A CA 1
ATOM 1857 C C . ALA A 1 244 ? -7.069 2.739 -16.451 1.00 42.58 244 ALA A C 1
ATOM 1858 O O . ALA A 1 244 ? -7.386 2.009 -15.520 1.00 41.15 244 ALA A O 1
ATOM 1860 N N . THR A 1 245 ? -7.165 2.370 -17.732 1.00 46.07 245 THR A N 1
ATOM 1861 C CA . THR A 1 245 ? -7.809 1.131 -18.150 1.00 44.84 245 THR A CA 1
ATOM 1862 C C . THR A 1 245 ? -6.888 -0.081 -18.078 1.00 43.93 245 THR A C 1
ATOM 1863 O O . THR A 1 245 ? -7.375 -1.201 -18.139 1.00 40.54 245 THR A O 1
ATOM 1867 N N . ASN A 1 246 ? -5.573 0.136 -17.964 1.00 45.63 246 ASN A N 1
ATOM 1868 C CA . ASN A 1 246 ? -4.644 -0.987 -17.970 1.00 45.42 246 ASN A CA 1
ATOM 1869 C C . ASN A 1 246 ? -3.913 -1.113 -16.638 1.00 46.46 246 ASN A C 1
ATOM 1870 O O . ASN A 1 246 ? -2.842 -1.712 -16.570 1.00 46.67 246 ASN A O 1
ATOM 1875 N N . VAL A 1 247 ? -4.526 -0.590 -15.575 1.00 45.39 247 VAL A N 1
ATOM 1876 C CA . VAL A 1 247 ? -3.923 -0.674 -14.264 1.00 43.06 247 VAL A CA 1
ATOM 1877 C C . VAL A 1 247 ? -4.899 -1.352 -13.312 1.00 44.80 247 VAL A C 1
ATOM 1878 O O . VAL A 1 247 ? -6.054 -0.938 -13.210 1.00 46.77 247 VAL A O 1
ATOM 1882 N N . ILE A 1 248 ? -4.429 -2.433 -12.675 1.00 45.72 248 ILE A N 1
ATOM 1883 C CA . ILE A 1 248 ? -5.187 -3.104 -11.635 1.00 47.29 248 ILE A CA 1
ATOM 1884 C C . ILE A 1 248 ? -5.026 -2.242 -10.383 1.00 47.01 248 ILE A C 1
ATOM 1885 O O . ILE A 1 248 ? -3.895 -1.984 -9.955 1.00 46.70 248 ILE A O 1
ATOM 1890 N N . PRO A 1 249 ? -6.129 -1.739 -9.781 1.00 43.83 249 PRO A N 1
ATOM 1891 C CA . PRO A 1 249 ? -6.033 -0.877 -8.605 1.00 44.19 249 PRO A CA 1
ATOM 1892 C C . PRO A 1 249 ? -5.532 -1.637 -7.383 1.00 42.28 249 PRO A C 1
ATOM 1893 O O . PRO A 1 249 ? -5.730 -2.840 -7.270 1.00 45.29 249 PRO A O 1
ATOM 1897 N N . GLY A 1 250 ? -4.892 -0.903 -6.471 1.00 43.38 250 GLY A N 1
ATOM 1898 C CA . GLY A 1 250 ? -4.323 -1.480 -5.267 1.00 44.32 250 GLY A CA 1
ATOM 1899 C C . GLY A 1 250 ? -5.344 -1.679 -4.152 1.00 44.10 250 GLY A C 1
ATOM 1900 O O . GLY A 1 250 ? -5.128 -2.506 -3.270 1.00 44.08 250 GLY A O 1
ATOM 1901 N N . ALA A 1 251 ? -6.466 -0.950 -4.196 1.00 44.02 251 ALA A N 1
ATOM 1902 C CA . ALA A 1 251 ? -7.429 -1.102 -3.119 1.00 46.25 251 ALA A CA 1
ATOM 1903 C C . ALA A 1 251 ? -8.843 -0.755 -3.558 1.00 46.36 251 ALA A C 1
ATOM 1904 O O . ALA A 1 251 ? -9.051 0.044 -4.464 1.00 49.74 251 ALA A O 1
ATOM 1906 N N . LEU A 1 252 ? -9.798 -1.371 -2.863 1.00 48.68 252 LEU A N 1
ATOM 1907 C CA . LEU A 1 252 ? -11.217 -1.164 -3.075 1.00 51.64 252 LEU A CA 1
ATOM 1908 C C . LEU A 1 252 ? -11.793 -0.641 -1.767 1.00 47.71 252 LEU A C 1
ATOM 1909 O O . LEU A 1 252 ? -11.463 -1.153 -0.708 1.00 49.72 252 LEU A O 1
ATOM 1914 N N . GLU A 1 253 ? -12.597 0.417 -1.841 1.00 45.88 253 GLU A N 1
ATOM 1915 C CA . GLU A 1 253 ? -13.197 0.989 -0.649 1.00 46.87 253 GLU A CA 1
ATOM 1916 C C . GLU A 1 253 ? -14.704 0.773 -0.748 1.00 42.80 253 GLU A C 1
ATOM 1917 O O . GLU A 1 253 ? -15.315 1.190 -1.722 1.00 42.41 253 GLU A O 1
ATOM 1923 N N . VAL A 1 254 ? -15.293 0.127 0.261 1.00 45.10 254 VAL A N 1
ATOM 1924 C CA . VAL A 1 254 ? -16.712 -0.185 0.238 1.00 44.29 254 VAL A CA 1
ATOM 1925 C C . VAL A 1 254 ? -17.364 0.381 1.498 1.00 44.49 254 VAL A C 1
ATOM 1926 O O . VAL A 1 254 ? -16.996 0.011 2.606 1.00 45.72 254 VAL A O 1
ATOM 1930 N N . THR A 1 255 ? -18.352 1.259 1.305 1.00 41.72 255 THR A N 1
ATOM 1931 C CA . THR A 1 255 ? -19.065 1.886 2.398 1.00 39.30 255 THR A CA 1
ATOM 1932 C C . THR A 1 255 ? -20.449 1.256 2.457 1.00 37.97 255 THR A C 1
ATOM 1933 O O . THR A 1 255 ? -21.171 1.294 1.472 1.00 44.82 255 THR A O 1
ATOM 1937 N N . PHE A 1 256 ? -20.811 0.665 3.600 1.00 40.74 256 PHE A N 1
ATOM 1938 C CA . PHE A 1 256 ? -22.110 0.013 3.699 1.00 41.94 256 PHE A CA 1
ATOM 1939 C C . PHE A 1 256 ? -22.756 0.305 5.053 1.00 40.85 256 PHE A C 1
ATOM 1940 O O . PHE A 1 256 ? -22.140 0.873 5.955 1.00 37.60 256 PHE A O 1
ATOM 1948 N N . ASN A 1 257 ? -24.020 -0.106 5.178 1.00 42.01 257 ASN A N 1
ATOM 1949 C CA . ASN A 1 257 ? -24.795 0.188 6.364 1.00 39.81 257 ASN A CA 1
ATOM 1950 C C . ASN A 1 257 ? -25.794 -0.913 6.706 1.00 40.57 257 ASN A C 1
ATOM 1951 O O . ASN A 1 257 ? -26.306 -1.609 5.842 1.00 41.98 257 ASN A O 1
ATOM 1956 N N . PHE A 1 258 ? -26.036 -1.050 8.010 1.00 41.06 258 PHE A N 1
ATOM 1957 C CA . PHE A 1 258 ? -27.021 -1.960 8.539 1.00 40.46 258 PHE A CA 1
ATOM 1958 C C . PHE A 1 258 ? -28.077 -1.173 9.306 1.00 44.93 258 PHE A C 1
ATOM 1959 O O . PHE A 1 258 ? -27.733 -0.309 10.107 1.00 43.41 258 PHE A O 1
ATOM 1967 N N . ARG A 1 259 ? -29.343 -1.366 8.931 1.00 41.58 259 ARG A N 1
ATOM 1968 C CA . ARG A 1 259 ? -30.437 -0.860 9.733 1.00 42.45 259 ARG A CA 1
ATOM 1969 C C . ARG A 1 259 ? -30.898 -2.125 10.443 1.00 42.92 259 ARG A C 1
ATOM 1970 O O . ARG A 1 259 ? -31.449 -3.007 9.788 1.00 44.82 259 ARG A O 1
ATOM 1978 N N . TYR A 1 260 ? -30.617 -2.250 11.750 1.00 42.03 260 TYR A N 1
ATOM 1979 C CA . TYR A 1 260 ? -30.873 -3.535 12.388 1.00 43.41 260 TYR A CA 1
ATOM 1980 C C . TYR A 1 260 ? -31.917 -3.526 13.499 1.00 40.87 260 TYR A C 1
ATOM 1981 O O . TYR A 1 260 ? -32.034 -2.581 14.271 1.00 41.24 260 TYR A O 1
ATOM 1990 N N . SER A 1 261 ? -32.561 -4.694 13.628 1.00 43.10 261 SER A N 1
ATOM 1991 C CA . SER A 1 261 ? -33.590 -4.964 14.617 1.00 48.26 261 SER A CA 1
ATOM 1992 C C . SER A 1 261 ? -32.949 -5.396 15.934 1.00 49.06 261 SER A C 1
ATOM 1993 O O . SER A 1 261 ? -31.753 -5.682 15.990 1.00 46.88 261 SER A O 1
ATOM 1996 N N . THR A 1 262 ? -33.792 -5.535 16.964 1.00 50.32 262 THR A N 1
ATOM 1997 C CA . THR A 1 262 ? -33.352 -5.962 18.284 1.00 52.43 262 THR A CA 1
ATOM 1998 C C . THR A 1 262 ? -33.070 -7.465 18.316 1.00 51.19 262 THR A C 1
ATOM 1999 O O . THR A 1 262 ? -32.864 -8.009 19.391 1.00 53.55 262 THR A O 1
ATOM 2003 N N . GLU A 1 263 ? -33.092 -8.135 17.152 1.00 56.69 263 GLU A N 1
ATOM 2004 C CA . GLU A 1 263 ? -32.787 -9.559 17.086 1.00 57.47 263 GLU A CA 1
ATOM 2005 C C . GLU A 1 263 ? -31.279 -9.774 17.027 1.00 55.30 263 GLU A C 1
ATOM 2006 O O . GLU A 1 263 ? -30.822 -10.892 17.233 1.00 57.51 263 GLU A O 1
ATOM 2012 N N . VAL A 1 264 ? -30.525 -8.711 16.722 1.00 55.53 264 VAL A N 1
ATOM 2013 C CA . VAL A 1 264 ? -29.074 -8.792 16.663 1.00 56.03 264 VAL A CA 1
ATOM 2014 C C . VAL A 1 264 ? -28.470 -7.558 17.329 1.00 55.31 264 VAL A C 1
ATOM 2015 O O . VAL A 1 264 ? -29.157 -6.566 17.556 1.00 55.20 264 VAL A O 1
ATOM 2019 N N . THR A 1 265 ? -27.168 -7.647 17.627 1.00 54.46 265 THR A N 1
ATOM 2020 C CA . THR A 1 265 ? -26.408 -6.548 18.197 1.00 54.97 265 THR A CA 1
ATOM 2021 C C . THR A 1 265 ? -25.361 -6.116 17.173 1.00 52.98 265 THR A C 1
ATOM 2022 O O . THR A 1 265 ? -25.023 -6.873 16.271 1.00 54.61 265 THR A O 1
ATOM 2026 N N . ALA A 1 266 ? -24.814 -4.915 17.343 1.00 51.75 266 ALA A N 1
ATOM 2027 C CA . ALA A 1 266 ? -23.794 -4.441 16.430 1.00 51.54 266 ALA A CA 1
ATOM 2028 C C . ALA A 1 266 ? -22.604 -5.402 16.434 1.00 54.01 266 ALA A C 1
ATOM 2029 O O . ALA A 1 266 ? -22.077 -5.720 15.373 1.00 52.44 266 ALA A O 1
ATOM 2031 N N A GLU A 1 267 ? -22.192 -5.891 17.614 0.50 56.75 267 GLU A N 1
ATOM 2032 N N B GLU A 1 267 ? -22.250 -5.880 17.635 0.50 57.31 267 GLU A N 1
ATOM 2033 C CA A GLU A 1 267 ? -21.044 -6.791 17.689 0.50 57.37 267 GLU A CA 1
ATOM 2034 C CA B GLU A 1 267 ? -21.148 -6.808 17.838 0.50 58.50 267 GLU A CA 1
ATOM 2035 C C A GLU A 1 267 ? -21.329 -8.112 16.971 0.50 56.29 267 GLU A C 1
ATOM 2036 C C B GLU A 1 267 ? -21.345 -8.078 17.009 0.50 56.87 267 GLU A C 1
ATOM 2037 O O A GLU A 1 267 ? -20.412 -8.695 16.397 0.50 60.04 267 GLU A O 1
ATOM 2038 O O B GLU A 1 267 ? -20.402 -8.574 16.399 0.50 60.81 267 GLU A O 1
ATOM 2049 N N . GLN A 1 268 ? -22.579 -8.596 16.991 1.00 56.75 268 GLN A N 1
ATOM 2050 C CA . GLN A 1 268 ? -22.895 -9.833 16.280 1.00 57.73 268 GLN A CA 1
ATOM 2051 C C . GLN A 1 268 ? -22.751 -9.637 14.768 1.00 56.75 268 GLN A C 1
ATOM 2052 O O . GLN A 1 268 ? -22.218 -10.515 14.091 1.00 53.48 268 GLN A O 1
ATOM 2058 N N . LEU A 1 269 ? -23.245 -8.498 14.253 1.00 54.47 269 LEU A N 1
ATOM 2059 C CA . LEU A 1 269 ? -23.166 -8.172 12.833 1.00 52.14 269 LEU A CA 1
ATOM 2060 C C . LEU A 1 269 ? -21.705 -8.059 12.411 1.00 51.07 269 LEU A C 1
ATOM 2061 O O . LEU A 1 269 ? -21.306 -8.607 11.390 1.00 49.58 269 LEU A O 1
ATOM 2066 N N . LYS A 1 270 ? -20.928 -7.332 13.213 1.00 52.12 270 LYS A N 1
ATOM 2067 C CA . LYS A 1 270 ? -19.513 -7.118 12.963 1.00 55.36 270 LYS A CA 1
ATOM 2068 C C . LYS A 1 270 ? -18.785 -8.461 12.872 1.00 58.52 270 LYS A C 1
ATOM 2069 O O . LYS A 1 270 ? -17.995 -8.666 11.955 1.00 54.24 270 LYS A O 1
ATOM 2075 N N . GLN A 1 271 ? -19.152 -9.408 13.743 1.00 60.28 271 GLN A N 1
ATOM 2076 C CA . GLN A 1 271 ? -18.490 -10.705 13.796 1.00 67.50 271 GLN A CA 1
ATOM 2077 C C . GLN A 1 271 ? -18.844 -11.528 12.549 1.00 66.58 271 GLN A C 1
ATOM 2078 O O . GLN A 1 271 ? -17.962 -12.185 12.001 1.00 72.05 271 GLN A O 1
ATOM 2084 N N . ARG A 1 272 ? -20.098 -11.470 12.064 1.00 60.79 272 ARG A N 1
ATOM 2085 C CA . ARG A 1 272 ? -20.461 -12.238 10.875 1.00 62.63 272 ARG A CA 1
ATOM 2086 C C . ARG A 1 272 ? -19.795 -11.673 9.626 1.00 57.32 272 ARG A C 1
ATOM 2087 O O . ARG A 1 272 ? -19.425 -12.429 8.735 1.00 59.41 272 ARG A O 1
ATOM 2095 N N . VAL A 1 273 ? -19.725 -10.344 9.534 1.00 53.42 273 VAL A N 1
ATOM 2096 C CA . VAL A 1 273 ? -19.139 -9.698 8.372 1.00 51.82 273 VAL A CA 1
ATOM 2097 C C . VAL A 1 273 ? -17.685 -10.137 8.218 1.00 53.52 273 VAL A C 1
ATOM 2098 O O . VAL A 1 273 ? -17.312 -10.583 7.140 1.00 58.93 273 VAL A O 1
ATOM 2102 N N . HIS A 1 274 ? -16.880 -10.036 9.287 1.00 57.85 274 HIS A N 1
ATOM 2103 C CA . HIS A 1 274 ? -15.487 -10.456 9.210 1.00 61.64 274 HIS A CA 1
ATOM 2104 C C . HIS A 1 274 ? -15.400 -11.944 8.884 1.00 64.98 274 HIS A C 1
ATOM 2105 O O . HIS A 1 274 ? -14.491 -12.389 8.187 1.00 71.25 274 HIS A O 1
ATOM 2112 N N . GLU A 1 275 ? -16.340 -12.703 9.437 1.00 64.56 275 GLU A N 1
ATOM 2113 C CA . GLU A 1 275 ? -16.411 -14.136 9.234 1.00 69.05 275 GLU A CA 1
ATOM 2114 C C . GLU A 1 275 ? -16.565 -14.412 7.738 1.00 66.31 275 GLU A C 1
ATOM 2115 O O . GLU A 1 275 ? -15.856 -15.246 7.186 1.00 67.64 275 GLU A O 1
ATOM 2121 N N . ILE A 1 276 ? -17.445 -13.648 7.078 1.00 64.93 276 ILE A N 1
ATOM 2122 C CA . ILE A 1 276 ? -17.706 -13.788 5.650 1.00 63.63 276 ILE A CA 1
ATOM 2123 C C . ILE A 1 276 ? -16.523 -13.271 4.824 1.00 61.08 276 ILE A C 1
ATOM 2124 O O . ILE A 1 276 ? -16.164 -13.884 3.827 1.00 60.70 276 ILE A O 1
ATOM 2129 N N . LEU A 1 277 ? -15.928 -12.143 5.226 1.00 59.23 277 LEU A N 1
ATOM 2130 C CA . LEU A 1 277 ? -14.797 -11.585 4.499 1.00 60.28 277 LEU A CA 1
ATOM 2131 C C . LEU A 1 277 ? -13.585 -12.514 4.603 1.00 62.61 277 LEU A C 1
ATOM 2132 O O . LEU A 1 277 ? -12.893 -12.738 3.611 1.00 67.37 277 LEU A O 1
ATOM 2137 N N . ASP A 1 278 ? -13.311 -13.020 5.812 1.00 62.24 278 ASP A N 1
ATOM 2138 C CA . ASP A 1 278 ? -12.190 -13.921 6.041 1.00 65.15 278 ASP A CA 1
ATOM 2139 C C . ASP A 1 278 ? -12.379 -15.212 5.242 1.00 69.35 278 ASP A C 1
ATOM 2140 O O . ASP A 1 278 ? -11.406 -15.778 4.745 1.00 67.53 278 ASP A O 1
ATOM 2145 N N . LYS A 1 279 ? -13.639 -15.655 5.115 1.00 73.24 279 LYS A N 1
ATOM 2146 C CA . LYS A 1 279 ? -13.988 -16.857 4.373 1.00 71.38 279 LYS A CA 1
ATOM 2147 C C . LYS A 1 279 ? -13.482 -16.736 2.936 1.00 72.97 279 LYS A C 1
ATOM 2148 O O . LYS A 1 279 ? -12.937 -17.691 2.386 1.00 73.77 279 LYS A O 1
ATOM 2154 N N . HIS A 1 280 ? -13.712 -15.563 2.323 1.00 69.55 280 HIS A N 1
ATOM 2155 C CA . HIS A 1 280 ? -13.286 -15.305 0.955 1.00 63.71 280 HIS A CA 1
ATOM 2156 C C . HIS A 1 280 ? -11.792 -14.968 0.884 1.00 62.04 280 HIS A C 1
ATOM 2157 O O . HIS A 1 280 ? -11.307 -14.552 -0.162 1.00 62.58 280 HIS A O 1
ATOM 2164 N N . GLY A 1 281 ? -11.068 -15.150 1.995 1.00 66.42 281 GLY A N 1
ATOM 2165 C CA . GLY A 1 281 ? -9.627 -14.939 2.048 1.00 66.98 281 GLY A CA 1
ATOM 2166 C C . GLY A 1 281 ? -9.186 -13.518 1.702 1.00 64.20 281 GLY A C 1
ATOM 2167 O O . GLY A 1 281 ? -8.120 -13.333 1.127 1.00 61.23 281 GLY A O 1
ATOM 2168 N N . LEU A 1 282 ? -9.977 -12.520 2.110 1.00 61.87 282 LEU A N 1
ATOM 2169 C CA . LEU A 1 282 ? -9.650 -11.135 1.822 1.00 57.66 282 LEU A CA 1
ATOM 2170 C C . LEU A 1 282 ? -8.693 -10.577 2.863 1.00 56.01 282 LEU A C 1
ATOM 2171 O O . LEU A 1 282 ? -8.718 -10.980 4.020 1.00 62.93 282 LEU A O 1
ATOM 2176 N N . GLN A 1 283 ? -7.852 -9.646 2.417 1.00 55.73 283 GLN A N 1
ATOM 2177 C CA . GLN A 1 283 ? -6.962 -8.901 3.286 1.00 60.76 283 GLN A CA 1
ATOM 2178 C C . GLN A 1 283 ? -7.595 -7.517 3.356 1.00 57.52 283 GLN A C 1
ATOM 2179 O O . GLN A 1 283 ? -7.775 -6.867 2.325 1.00 57.52 283 GLN A O 1
ATOM 2185 N N . TYR A 1 284 ? -7.988 -7.093 4.556 1.00 56.25 284 TYR A N 1
ATOM 2186 C CA . TYR A 1 284 ? -8.691 -5.831 4.662 1.00 55.94 284 TYR A CA 1
ATOM 2187 C C . TYR A 1 284 ? -8.649 -5.261 6.070 1.00 56.58 284 TYR A C 1
ATOM 2188 O O . TYR A 1 284 ? -8.092 -5.857 6.983 1.00 66.01 284 TYR A O 1
ATOM 2197 N N . GLU A 1 285 ? -9.246 -4.072 6.184 1.00 63.28 285 GLU A N 1
ATOM 2198 C CA . GLU A 1 285 ? -9.442 -3.363 7.434 1.00 64.49 285 GLU A CA 1
ATOM 2199 C C . GLU A 1 285 ? -10.817 -2.719 7.328 1.00 62.08 285 GLU A C 1
ATOM 2200 O O . GLU A 1 285 ? -11.216 -2.326 6.232 1.00 56.18 285 GLU A O 1
ATOM 2206 N N . ILE A 1 286 ? -11.572 -2.729 8.434 1.00 60.86 286 ILE A N 1
ATOM 2207 C CA . ILE A 1 286 ? -12.880 -2.099 8.455 1.00 53.54 286 ILE A CA 1
ATOM 2208 C C . ILE A 1 286 ? -12.912 -1.106 9.604 1.00 51.30 286 ILE A C 1
ATOM 2209 O O . ILE A 1 286 ? -12.520 -1.435 10.719 1.00 54.41 286 ILE A O 1
ATOM 2214 N N . VAL A 1 287 ? -13.381 0.104 9.308 1.00 49.71 287 VAL A N 1
ATOM 2215 C CA . VAL A 1 287 ? -13.593 1.114 10.324 1.00 50.61 287 VAL A CA 1
ATOM 2216 C C . VAL A 1 287 ? -15.106 1.184 10.533 1.00 51.15 287 VAL A C 1
ATOM 2217 O O . VAL A 1 287 ? -15.845 1.573 9.633 1.00 46.03 287 VAL A O 1
ATOM 2221 N N . TRP A 1 288 ? -15.542 0.754 11.719 1.00 53.93 288 TRP A N 1
ATOM 2222 C CA . TRP A 1 288 ? -16.939 0.719 12.112 1.00 52.68 288 TRP A CA 1
ATOM 2223 C C . TRP A 1 288 ? -17.347 2.003 12.827 1.00 51.95 288 TRP A C 1
ATOM 2224 O O . TRP A 1 288 ? -16.538 2.636 13.502 1.00 54.47 288 TRP A O 1
ATOM 2235 N N . ASN A 1 289 ? -18.633 2.344 12.705 1.00 49.59 289 ASN A N 1
ATOM 2236 C CA . ASN A 1 289 ? -19.196 3.525 13.333 1.00 50.83 289 ASN A CA 1
ATOM 2237 C C . ASN A 1 289 ? -20.673 3.289 13.631 1.00 48.11 289 ASN A C 1
ATOM 2238 O O . ASN A 1 289 ? -21.494 3.261 12.722 1.00 46.32 289 ASN A O 1
ATOM 2243 N N . LEU A 1 290 ? -21.004 3.126 14.913 1.00 50.35 290 LEU A N 1
ATOM 2244 C CA . LEU A 1 290 ? -22.386 2.915 15.306 1.00 56.36 290 LEU A CA 1
ATOM 2245 C C . LEU A 1 290 ? -23.088 4.273 15.358 1.00 50.86 290 LEU A C 1
ATOM 2246 O O . LEU A 1 290 ? -22.788 5.090 16.214 1.00 58.59 290 LEU A O 1
ATOM 2251 N N . SER A 1 291 ? -23.960 4.528 14.375 1.00 49.04 291 SER A N 1
ATOM 2252 C CA . SER A 1 291 ? -24.692 5.781 14.259 1.00 47.73 291 SER A CA 1
ATOM 2253 C C . SER A 1 291 ? -25.831 5.818 15.273 1.00 49.34 291 SER A C 1
ATOM 2254 O O . SER A 1 291 ? -26.116 6.859 15.862 1.00 48.89 291 SER A O 1
ATOM 2257 N N . GLY A 1 292 ? -26.490 4.674 15.467 1.00 45.51 292 GLY A N 1
ATOM 2258 C CA . GLY A 1 292 ? -27.581 4.657 16.413 1.00 43.83 292 GLY A CA 1
ATOM 2259 C C . GLY A 1 292 ? -27.939 3.253 16.871 1.00 45.09 292 GLY A C 1
ATOM 2260 O O . GLY A 1 292 ? -27.787 2.287 16.129 1.00 49.23 292 GLY A O 1
ATOM 2261 N N . LEU A 1 293 ? -28.395 3.173 18.123 1.00 45.20 293 LEU A N 1
ATOM 2262 C CA . LEU A 1 293 ? -28.850 1.930 18.710 1.00 45.46 293 LEU A CA 1
ATOM 2263 C C . LEU A 1 293 ? -30.321 1.780 18.372 1.00 44.73 293 LEU A C 1
ATOM 2264 O O . LEU A 1 293 ? -30.986 2.769 18.084 1.00 44.58 293 LEU A O 1
ATOM 2269 N N . PRO A 1 294 ? -30.858 0.548 18.313 1.00 45.95 294 PRO A N 1
ATOM 2270 C CA . PRO A 1 294 ? -32.291 0.381 18.125 1.00 46.30 294 PRO A CA 1
ATOM 2271 C C . PRO A 1 294 ? -32.929 0.985 19.371 1.00 47.57 294 PRO A C 1
ATOM 2272 O O . PRO A 1 294 ? -32.351 0.919 20.451 1.00 47.81 294 PRO A O 1
ATOM 2276 N N . PHE A 1 295 ? -34.092 1.619 19.216 1.00 46.37 295 PHE A N 1
ATOM 2277 C CA . PHE A 1 295 ? -34.744 2.153 20.393 1.00 42.68 295 PHE A CA 1
ATOM 2278 C C . PHE A 1 295 ? -36.243 1.997 20.197 1.00 40.51 295 PHE A C 1
ATOM 2279 O O . PHE A 1 295 ? -36.717 1.915 19.074 1.00 43.84 295 PHE A O 1
ATOM 2287 N N . LEU A 1 296 ? -36.955 1.874 21.313 1.00 43.47 296 LEU A N 1
ATOM 2288 C CA . LEU A 1 296 ? -38.397 1.743 21.329 1.00 40.36 296 LEU A CA 1
ATOM 2289 C C . LEU A 1 296 ? -38.895 2.391 22.611 1.00 40.94 296 LEU A C 1
ATOM 2290 O O . LEU A 1 296 ? -38.524 1.957 23.695 1.00 45.44 296 LEU A O 1
ATOM 2295 N N . THR A 1 297 ? -39.670 3.475 22.475 1.00 42.06 297 THR A N 1
ATOM 2296 C CA . THR A 1 297 ? -40.178 4.173 23.640 1.00 42.00 297 THR A CA 1
ATOM 2297 C C . THR A 1 297 ? -41.600 3.702 23.931 1.00 42.68 297 THR A C 1
ATOM 2298 O O . THR A 1 297 ? -42.272 3.154 23.066 1.00 47.24 297 THR A O 1
ATOM 2302 N N . PRO A 1 298 ? -42.107 3.900 25.164 1.00 41.22 298 PRO A N 1
ATOM 2303 C CA . PRO A 1 298 ? -43.458 3.473 25.512 1.00 45.22 298 PRO A CA 1
ATOM 2304 C C . PRO A 1 298 ? -44.591 4.271 24.871 1.00 45.19 298 PRO A C 1
ATOM 2305 O O . PRO A 1 298 ? -44.463 5.461 24.577 1.00 45.61 298 PRO A O 1
ATOM 2309 N N . VAL A 1 299 ? -45.694 3.561 24.645 1.00 45.36 299 VAL A N 1
ATOM 2310 C CA . VAL A 1 299 ? -46.910 4.137 24.117 1.00 46.33 299 VAL A CA 1
ATOM 2311 C C . VAL A 1 299 ? -47.633 4.798 25.283 1.00 45.24 299 VAL A C 1
ATOM 2312 O O . VAL A 1 299 ? -48.121 4.109 26.178 1.00 45.66 299 VAL A O 1
ATOM 2316 N N . GLY A 1 300 ? -47.684 6.133 25.263 1.00 47.17 300 GLY A N 1
ATOM 2317 C CA . GLY A 1 300 ? -48.322 6.883 26.327 1.00 47.96 300 GLY A CA 1
ATOM 2318 C C . GLY A 1 300 ? -49.208 7.997 25.788 1.00 46.41 300 GLY A C 1
ATOM 2319 O O . GLY A 1 300 ? -49.742 7.896 24.692 1.00 48.79 300 GLY A O 1
ATOM 2320 N N . GLU A 1 301 ? -49.264 9.088 26.553 1.00 52.51 301 GLU A N 1
ATOM 2321 C CA . GLU A 1 301 ? -50.082 10.259 26.272 1.00 49.21 301 GLU A CA 1
ATOM 2322 C C . GLU A 1 301 ? -49.801 10.842 24.878 1.00 47.23 301 GLU A C 1
ATOM 2323 O O . GLU A 1 301 ? -50.710 11.306 24.199 1.00 43.11 301 GLU A O 1
ATOM 2329 N N . LEU A 1 302 ? -48.521 10.895 24.484 1.00 46.79 302 LEU A N 1
ATOM 2330 C CA . LEU A 1 302 ? -48.147 11.504 23.215 1.00 45.68 302 LEU A CA 1
ATOM 2331 C C . LEU A 1 302 ? -48.809 10.761 22.059 1.00 45.99 302 LEU A C 1
ATOM 2332 O O . LEU A 1 302 ? -49.396 11.380 21.172 1.00 46.28 302 LEU A O 1
ATOM 2337 N N . VAL A 1 303 ? -48.741 9.429 22.092 1.00 44.21 303 VAL A N 1
ATOM 2338 C CA . VAL A 1 303 ? -49.357 8.640 21.045 1.00 42.31 303 VAL A CA 1
ATOM 2339 C C . VAL A 1 303 ? -50.862 8.905 21.036 1.00 44.32 303 VAL A C 1
ATOM 2340 O O . VAL A 1 303 ? -51.445 9.010 19.974 1.00 42.99 303 VAL A O 1
ATOM 2344 N N . ASN A 1 304 ? -51.481 9.015 22.214 1.00 45.31 304 ASN A N 1
ATOM 2345 C CA . ASN A 1 304 ? -52.918 9.235 22.281 1.00 48.57 304 ASN A CA 1
ATOM 2346 C C . ASN A 1 304 ? -53.266 10.590 21.657 1.00 47.54 304 ASN A C 1
ATOM 2347 O O . ASN A 1 304 ? -54.186 10.678 20.849 1.00 46.28 304 ASN A O 1
ATOM 2352 N N . ALA A 1 305 ? -52.483 11.625 21.985 1.00 48.44 305 ALA A N 1
ATOM 2353 C CA . ALA A 1 305 ? -52.705 12.971 21.471 1.00 49.49 305 ALA A CA 1
ATOM 2354 C C . ALA A 1 305 ? -52.512 13.025 19.953 1.00 49.83 305 ALA A C 1
ATOM 2355 O O . ALA A 1 305 ? -53.224 13.763 19.263 1.00 44.72 305 ALA A O 1
ATOM 2357 N N . ALA A 1 306 ? -51.537 12.254 19.449 1.00 47.06 306 ALA A N 1
ATOM 2358 C CA . ALA A 1 306 ? -51.246 12.207 18.020 1.00 46.09 306 ALA A CA 1
ATOM 2359 C C . ALA A 1 306 ? -52.324 11.422 17.278 1.00 46.65 306 ALA A C 1
ATOM 2360 O O . ALA A 1 306 ? -52.702 11.788 16.171 1.00 46.75 306 ALA A O 1
ATOM 2362 N N . GLN A 1 307 ? -52.784 10.314 17.861 1.00 49.20 307 GLN A N 1
ATOM 2363 C CA . GLN A 1 307 ? -53.831 9.546 17.207 1.00 54.59 307 GLN A CA 1
ATOM 2364 C C . GLN A 1 307 ? -55.065 10.423 17.029 1.00 52.25 307 GLN A C 1
ATOM 2365 O O . GLN A 1 307 ? -55.707 10.385 15.982 1.00 56.88 307 GLN A O 1
ATOM 2371 N N . THR A 1 308 ? -55.399 11.172 18.089 1.00 50.60 308 THR A N 1
ATOM 2372 C CA . THR A 1 308 ? -56.600 11.997 18.124 1.00 51.79 308 THR A CA 1
ATOM 2373 C C . THR A 1 308 ? -56.476 13.150 17.132 1.00 48.81 308 THR A C 1
ATOM 2374 O O . THR A 1 308 ? -57.356 13.367 16.307 1.00 47.79 308 THR A O 1
ATOM 2378 N N . ALA A 1 309 ? -55.347 13.855 17.210 1.00 48.82 309 ALA A N 1
ATOM 2379 C CA . ALA A 1 309 ? -55.071 15.006 16.368 1.00 47.70 309 ALA A CA 1
ATOM 2380 C C . ALA A 1 309 ? -55.225 14.630 14.899 1.00 48.49 309 ALA A C 1
ATOM 2381 O O . ALA A 1 309 ? -55.964 15.284 14.160 1.00 46.14 309 ALA A O 1
ATOM 2383 N N . ILE A 1 310 ? -54.504 13.575 14.502 1.00 45.28 310 ILE A N 1
ATOM 2384 C CA . ILE A 1 310 ? -54.507 13.090 13.133 1.00 45.36 310 ILE A CA 1
ATOM 2385 C C . ILE A 1 310 ? -55.918 12.717 12.701 1.00 47.25 310 ILE A C 1
ATOM 2386 O O . ILE A 1 310 ? -56.356 13.138 11.640 1.00 48.92 310 ILE A O 1
ATOM 2391 N N . LEU A 1 311 ? -56.599 11.895 13.496 1.00 47.91 311 LEU A N 1
ATOM 2392 C CA . LEU A 1 311 ? -57.927 11.454 13.102 1.00 54.78 311 LEU A CA 1
ATOM 2393 C C . LEU A 1 311 ? -58.843 12.662 12.900 1.00 53.76 311 LEU A C 1
ATOM 2394 O O . LEU A 1 311 ? -59.535 12.742 11.896 1.00 60.43 311 LEU A O 1
ATOM 2399 N N . ASN A 1 312 ? -58.781 13.634 13.816 1.00 54.06 312 ASN A N 1
ATOM 2400 C CA . ASN A 1 312 ? -59.635 14.811 13.749 1.00 52.48 312 ASN A CA 1
ATOM 2401 C C . ASN A 1 312 ? -59.319 15.662 12.516 1.00 52.02 312 ASN A C 1
ATOM 2402 O O . ASN A 1 312 ? -60.216 16.277 11.952 1.00 51.93 312 ASN A O 1
ATOM 2407 N N . VAL A 1 313 ? -58.072 15.632 12.033 1.00 50.65 313 VAL A N 1
ATOM 2408 C CA . VAL A 1 313 ? -57.676 16.492 10.923 1.00 50.69 313 VAL A CA 1
ATOM 2409 C C . VAL A 1 313 ? -57.826 15.822 9.558 1.00 50.76 313 VAL A C 1
ATOM 2410 O O . VAL A 1 313 ? -58.155 16.508 8.591 1.00 53.13 313 VAL A O 1
ATOM 2414 N N . THR A 1 314 ? -57.578 14.508 9.467 1.00 52.61 314 THR A N 1
ATOM 2415 C CA . THR A 1 314 ? -57.587 13.839 8.171 1.00 54.37 314 THR A CA 1
ATOM 2416 C C . THR A 1 314 ? -58.594 12.691 8.075 1.00 57.34 314 THR A C 1
ATOM 2417 O O . THR A 1 314 ? -58.808 12.156 6.993 1.00 60.90 314 THR A O 1
ATOM 2421 N N . GLY A 1 315 ? -59.184 12.277 9.196 1.00 59.11 315 GLY A N 1
ATOM 2422 C CA . GLY A 1 315 ? -60.075 11.126 9.166 1.00 59.50 315 GLY A CA 1
ATOM 2423 C C . GLY A 1 315 ? -59.283 9.818 9.040 1.00 61.09 315 GLY A C 1
ATOM 2424 O O . GLY A 1 315 ? -59.852 8.771 8.753 1.00 65.22 315 GLY A O 1
ATOM 2425 N N . THR A 1 316 ? -57.960 9.884 9.267 1.00 61.50 316 THR A N 1
ATOM 2426 C CA . THR A 1 316 ? -57.108 8.707 9.186 1.00 61.02 316 THR A CA 1
ATOM 2427 C C . THR A 1 316 ? -56.739 8.201 10.583 1.00 59.53 316 THR A C 1
ATOM 2428 O O . THR A 1 316 ? -56.453 8.992 11.478 1.00 59.46 316 THR A O 1
ATOM 2432 N N . GLU A 1 317 ? -56.770 6.869 10.746 1.00 62.36 317 GLU A N 1
ATOM 2433 C CA . GLU A 1 317 ? -56.387 6.195 11.977 1.00 64.28 317 GLU A CA 1
ATOM 2434 C C . GLU A 1 317 ? -54.906 5.849 11.836 1.00 57.50 317 GLU A C 1
ATOM 2435 O O . GLU A 1 317 ? -54.560 4.970 11.051 1.00 55.16 317 GLU A O 1
ATOM 2441 N N . THR A 1 318 ? -54.034 6.546 12.570 1.00 52.24 318 THR A N 1
ATOM 2442 C CA . THR A 1 318 ? -52.612 6.284 12.425 1.00 53.04 318 THR A CA 1
ATOM 2443 C C . THR A 1 318 ? -52.285 4.885 12.945 1.00 54.52 318 THR A C 1
ATOM 2444 O O . THR A 1 318 ? -53.071 4.278 13.666 1.00 53.07 318 THR A O 1
ATOM 2448 N N . GLU A 1 319 ? -51.095 4.406 12.567 1.00 55.67 319 GLU A N 1
ATOM 2449 C CA . GLU A 1 319 ? -50.567 3.099 12.920 1.00 57.07 319 GLU A CA 1
ATOM 2450 C C . GLU A 1 319 ? -49.107 3.248 13.369 1.00 53.76 319 GLU A C 1
ATOM 2451 O O . GLU A 1 319 ? -48.340 3.970 12.738 1.00 48.26 319 GLU A O 1
ATOM 2457 N N . LEU A 1 320 ? -48.737 2.569 14.465 1.00 51.03 320 LEU A N 1
ATOM 2458 C CA . LEU A 1 320 ? -47.386 2.623 15.009 1.00 51.92 320 LEU A CA 1
ATOM 2459 C C . LEU A 1 320 ? -46.421 1.833 14.131 1.00 49.64 320 LEU A C 1
ATOM 2460 O O . LEU A 1 320 ? -46.801 0.835 13.538 1.00 51.94 320 LEU A O 1
ATOM 2465 N N . SER A 1 321 ? -45.142 2.224 14.152 1.00 45.98 321 SER A N 1
ATOM 2466 C CA . SER A 1 321 ? -44.130 1.555 13.354 1.00 45.47 321 SER A CA 1
ATOM 2467 C C . SER A 1 321 ? -42.728 1.976 13.794 1.00 45.04 321 SER A C 1
ATOM 2468 O O . SER A 1 321 ? -42.548 2.999 14.444 1.00 42.59 321 SER A O 1
ATOM 2471 N N . THR A 1 322 ? -41.736 1.154 13.450 1.00 44.56 322 THR A N 1
ATOM 2472 C CA . THR A 1 322 ? -40.356 1.481 13.750 1.00 45.02 322 THR A CA 1
ATOM 2473 C C . THR A 1 322 ? -39.552 1.391 12.459 1.00 43.94 322 THR A C 1
ATOM 2474 O O . THR A 1 322 ? -38.324 1.371 12.499 1.00 44.55 322 THR A O 1
ATOM 2478 N N . SER A 1 323 ? -40.270 1.419 11.327 1.00 43.00 323 SER A N 1
ATOM 2479 C CA . SER A 1 323 ? -39.671 1.242 10.013 1.00 46.48 323 SER A CA 1
ATOM 2480 C C . SER A 1 323 ? -38.907 2.482 9.549 1.00 41.95 323 SER A C 1
ATOM 2481 O O . SER A 1 323 ? -38.951 3.540 10.170 1.00 42.10 323 SER A O 1
ATOM 2484 N N . GLY A 1 324 ? -38.282 2.342 8.379 1.00 40.89 324 GLY A N 1
ATOM 2485 C CA . GLY A 1 324 ? -37.534 3.431 7.786 1.00 42.50 324 GLY A CA 1
ATOM 2486 C C . GLY A 1 324 ? -36.122 3.458 8.339 1.00 41.37 324 GLY A C 1
ATOM 2487 O O . GLY A 1 324 ? -35.577 2.407 8.666 1.00 41.49 324 GLY A O 1
ATOM 2488 N N . GLY A 1 325 ? -35.561 4.667 8.450 1.00 44.44 325 GLY A N 1
ATOM 2489 C CA . GLY A 1 325 ? -34.212 4.846 8.959 1.00 41.57 325 GLY A CA 1
ATOM 2490 C C . GLY A 1 325 ? -34.234 5.098 10.461 1.00 42.91 325 GLY A C 1
ATOM 2491 O O . GLY A 1 325 ? -34.855 4.342 11.202 1.00 41.39 325 GLY A O 1
ATOM 2492 N N . THR A 1 326 ? -33.502 6.129 10.899 1.00 42.70 326 THR A N 1
ATOM 2493 C CA . THR A 1 326 ? -33.485 6.508 12.301 1.00 41.83 326 THR A CA 1
ATOM 2494 C C . THR A 1 326 ? -33.569 8.028 12.351 1.00 42.32 326 THR A C 1
ATOM 2495 O O . THR A 1 326 ? -33.706 8.667 11.311 1.00 44.27 326 THR A O 1
ATOM 2499 N N . SER A 1 327 ? -33.497 8.579 13.567 1.00 43.42 327 SER A N 1
ATOM 2500 C CA . SER A 1 327 ? -33.599 10.011 13.780 1.00 44.60 327 SER A CA 1
ATOM 2501 C C . SER A 1 327 ? -32.899 10.391 15.085 1.00 44.57 327 SER A C 1
ATOM 2502 O O . SER A 1 327 ? -32.350 9.535 15.779 1.00 41.42 327 SER A O 1
ATOM 2505 N N . ASP A 1 328 ? -32.986 11.679 15.438 1.00 43.59 328 ASP A N 1
ATOM 2506 C CA . ASP A 1 328 ? -32.429 12.157 16.696 1.00 43.95 328 ASP A CA 1
ATOM 2507 C C . ASP A 1 328 ? -33.258 11.629 17.872 1.00 41.84 328 ASP A C 1
ATOM 2508 O O . ASP A 1 328 ? -32.898 11.831 19.031 1.00 40.25 328 ASP A O 1
ATOM 2513 N N . GLY A 1 329 ? -34.343 10.909 17.583 1.00 39.05 329 GLY A N 1
ATOM 2514 C CA . GLY A 1 329 ? -35.027 10.271 18.692 1.00 39.28 329 GLY A CA 1
ATOM 2515 C C . GLY A 1 329 ? -34.084 9.279 19.377 1.00 35.22 329 GLY A C 1
ATOM 2516 O O . GLY A 1 329 ? -34.215 8.994 20.561 1.00 33.31 329 GLY A O 1
ATOM 2517 N N . ARG A 1 330 ? -33.075 8.810 18.641 1.00 36.66 330 ARG A N 1
ATOM 2518 C CA . ARG A 1 330 ? -32.162 7.832 19.204 1.00 40.57 330 ARG A CA 1
ATOM 2519 C C . ARG A 1 330 ? -31.357 8.469 20.342 1.00 39.40 330 ARG A C 1
ATOM 2520 O O . ARG A 1 330 ? -30.834 7.764 21.204 1.00 41.35 330 ARG A O 1
ATOM 2528 N N . PHE A 1 331 ? -31.291 9.806 20.366 1.00 37.70 331 PHE A N 1
ATOM 2529 C CA . PHE A 1 331 ? -30.508 10.494 21.385 1.00 38.51 331 PHE A CA 1
ATOM 2530 C C . PHE A 1 331 ? -31.414 11.056 22.475 1.00 38.49 331 PHE A C 1
ATOM 2531 O O . PHE A 1 331 ? -30.976 11.287 23.598 1.00 38.10 331 PHE A O 1
ATOM 2539 N N . ILE A 1 332 ? -32.687 11.239 22.140 1.00 37.55 332 ILE A N 1
ATOM 2540 C CA . ILE A 1 332 ? -33.657 11.787 23.075 1.00 39.08 332 ILE A CA 1
ATOM 2541 C C . ILE A 1 332 ? -34.273 10.675 23.929 1.00 36.64 332 ILE A C 1
ATOM 2542 O O . ILE A 1 332 ? -34.453 10.852 25.130 1.00 36.39 332 ILE A O 1
ATOM 2547 N N . ALA A 1 333 ? -34.486 9.503 23.323 1.00 37.23 333 ALA A N 1
ATOM 2548 C CA . ALA A 1 333 ? -35.090 8.355 23.993 1.00 36.76 333 ALA A CA 1
ATOM 2549 C C . ALA A 1 333 ? -34.348 7.972 25.269 1.00 34.88 333 ALA A C 1
ATOM 2550 O O . ALA A 1 333 ? -34.962 7.711 26.301 1.00 33.73 333 ALA A O 1
ATOM 2552 N N . PRO A 1 334 ? -33.006 7.861 25.264 1.00 35.69 334 PRO A N 1
ATOM 2553 C CA . PRO A 1 334 ? -32.302 7.472 26.483 1.00 35.53 334 PRO A CA 1
ATOM 2554 C C . PRO A 1 334 ? -32.646 8.296 27.723 1.00 36.41 334 PRO A C 1
ATOM 2555 O O . PRO A 1 334 ? -32.468 7.802 28.836 1.00 38.90 334 PRO A O 1
ATOM 2559 N N . THR A 1 335 ? -33.232 9.491 27.535 1.00 38.74 335 THR A N 1
ATOM 2560 C CA . THR A 1 335 ? -33.508 10.372 28.663 1.00 37.19 335 THR A CA 1
ATOM 2561 C C . THR A 1 335 ? -34.807 10.014 29.369 1.00 38.77 335 THR A C 1
ATOM 2562 O O . THR A 1 335 ? -35.022 10.442 30.499 1.00 40.52 335 THR A O 1
ATOM 2566 N N . GLY A 1 336 ? -35.706 9.313 28.681 1.00 40.78 336 GLY A N 1
ATOM 2567 C CA . GLY A 1 336 ? -36.977 8.944 29.283 1.00 39.62 336 GLY A CA 1
ATOM 2568 C C . GLY A 1 336 ? -38.159 9.608 28.592 1.00 40.75 336 GLY A C 1
ATOM 2569 O O . GLY A 1 336 ? -39.312 9.371 28.960 1.00 45.74 336 GLY A O 1
ATOM 2570 N N . ALA A 1 337 ? -37.872 10.458 27.605 1.00 42.88 337 ALA A N 1
ATOM 2571 C CA . ALA A 1 337 ? -38.954 11.123 26.893 1.00 39.47 337 ALA A CA 1
ATOM 2572 C C . ALA A 1 337 ? -39.703 10.134 26.015 1.00 37.69 337 ALA A C 1
ATOM 2573 O O . ALA A 1 337 ? -39.089 9.259 25.404 1.00 33.48 337 ALA A O 1
ATOM 2575 N N . GLN A 1 338 ? -41.040 10.221 26.024 1.00 33.88 338 GLN A N 1
ATOM 2576 C CA . GLN A 1 338 ? -41.758 9.419 25.057 1.00 34.41 338 GLN A CA 1
ATOM 2577 C C . GLN A 1 338 ? -41.421 10.063 23.720 1.00 35.83 338 GLN A C 1
ATOM 2578 O O . GLN A 1 338 ? -41.371 11.291 23.631 1.00 36.15 338 GLN A O 1
ATOM 2584 N N . VAL A 1 339 ? -41.148 9.249 22.702 1.00 37.94 339 VAL A N 1
ATOM 2585 C CA . VAL A 1 339 ? -40.817 9.806 21.405 1.00 39.99 339 VAL A CA 1
ATOM 2586 C C . VAL A 1 339 ? -41.831 9.338 20.378 1.00 39.14 339 VAL A C 1
ATOM 2587 O O . VAL A 1 339 ? -42.295 8.198 20.424 1.00 47.09 339 VAL A O 1
ATOM 2591 N N . LEU A 1 340 ? -42.143 10.240 19.448 1.00 38.74 340 LEU A N 1
ATOM 2592 C CA . LEU A 1 340 ? -43.067 9.898 18.385 1.00 39.32 340 LEU A CA 1
ATOM 2593 C C . LEU A 1 340 ? -42.749 10.752 17.166 1.00 41.93 340 LEU A C 1
ATOM 2594 O O . LEU A 1 340 ? -42.709 11.977 17.252 1.00 43.96 340 LEU A O 1
ATOM 2599 N N . GLU A 1 341 ? -42.521 10.082 16.034 1.00 41.63 341 GLU A N 1
ATOM 2600 C CA . GLU A 1 341 ? -42.197 10.787 14.815 1.00 40.13 341 GLU A CA 1
ATOM 2601 C C . GLU A 1 341 ? -43.447 10.882 13.948 1.00 41.94 341 GLU A C 1
ATOM 2602 O O . GLU A 1 341 ? -44.114 9.880 13.701 1.00 42.34 341 GLU A O 1
ATOM 2608 N N . LEU A 1 342 ? -43.752 12.112 13.525 1.00 42.92 342 LEU A N 1
ATOM 2609 C CA . LEU A 1 342 ? -44.902 12.436 12.694 1.00 44.58 342 LEU A CA 1
ATOM 2610 C C . LEU A 1 342 ? -44.497 13.532 11.710 1.00 46.22 342 LEU A C 1
ATOM 2611 O O . LEU A 1 342 ? -43.904 14.541 12.100 1.00 42.36 342 LEU A O 1
ATOM 2616 N N . GLY A 1 343 ? -44.785 13.293 10.426 1.00 48.88 343 GLY A N 1
ATOM 2617 C CA . GLY A 1 343 ? -44.437 14.241 9.382 1.00 48.04 343 GLY A CA 1
ATOM 2618 C C . GLY A 1 343 ? -45.118 13.921 8.055 1.00 46.83 343 GLY A C 1
ATOM 2619 O O . GLY A 1 343 ? -46.104 13.181 8.015 1.00 47.33 343 GLY A O 1
ATOM 2620 N N . VAL A 1 344 ? -44.522 14.449 6.976 1.00 45.47 344 VAL A N 1
ATOM 2621 C CA . VAL A 1 344 ? -45.038 14.324 5.619 1.00 44.79 344 VAL A CA 1
ATOM 2622 C C . VAL A 1 344 ? -44.635 12.966 5.054 1.00 45.44 344 VAL A C 1
ATOM 2623 O O . VAL A 1 344 ? -44.092 12.136 5.781 1.00 45.68 344 VAL A O 1
ATOM 2627 N N . LEU A 1 345 ? -44.929 12.741 3.762 1.00 47.07 345 LEU A N 1
ATOM 2628 C CA . LEU A 1 345 ? -44.537 11.503 3.101 1.00 47.63 345 LEU A CA 1
ATOM 2629 C C . LEU A 1 345 ? -43.018 11.423 2.947 1.00 47.45 345 LEU A C 1
ATOM 2630 O O . LEU A 1 345 ? -42.354 12.427 2.692 1.00 47.97 345 LEU A O 1
ATOM 2635 N N . ASN A 1 346 ? -42.498 10.199 3.109 1.00 45.25 346 ASN A N 1
ATOM 2636 C CA . ASN A 1 346 ? -41.079 9.903 2.979 1.00 47.25 346 ASN A CA 1
ATOM 2637 C C . ASN A 1 346 ? -40.765 9.382 1.577 1.00 50.10 346 ASN A C 1
ATOM 2638 O O . ASN A 1 346 ? -39.616 9.063 1.283 1.00 48.37 346 ASN A O 1
ATOM 2643 N N . ALA A 1 347 ? -41.782 9.365 0.701 1.00 51.47 347 ALA A N 1
ATOM 2644 C CA . ALA A 1 347 ? -41.669 8.831 -0.648 1.00 51.59 347 ALA A CA 1
ATOM 2645 C C . ALA A 1 347 ? -40.472 9.386 -1.428 1.00 51.18 347 ALA A C 1
ATOM 2646 O O . ALA A 1 347 ? -39.832 8.619 -2.138 1.00 53.45 347 ALA A O 1
ATOM 2648 N N . THR A 1 348 ? -40.128 10.674 -1.269 1.00 49.33 348 THR A N 1
ATOM 2649 C CA . THR A 1 348 ? -39.080 11.255 -2.101 1.00 47.68 348 THR A CA 1
ATOM 2650 C C . THR A 1 348 ? -37.848 11.724 -1.324 1.00 49.58 348 THR A C 1
ATOM 2651 O O . THR A 1 348 ? -37.011 12.430 -1.901 1.00 44.04 348 THR A O 1
ATOM 2655 N N . ILE A 1 349 ? -37.703 11.310 -0.055 1.00 49.09 349 ILE A N 1
ATOM 2656 C CA . ILE A 1 349 ? -36.572 11.773 0.743 1.00 51.04 349 ILE A CA 1
ATOM 2657 C C . ILE A 1 349 ? -35.277 11.167 0.214 1.00 49.62 349 ILE A C 1
ATOM 2658 O O . ILE A 1 349 ? -35.247 9.992 -0.147 1.00 50.74 349 ILE A O 1
ATOM 2663 N N . HIS A 1 350 ? -34.228 12.001 0.152 1.00 50.65 350 HIS A N 1
ATOM 2664 C CA . HIS A 1 350 ? -32.906 11.582 -0.292 1.00 50.91 350 HIS A CA 1
ATOM 2665 C C . HIS A 1 350 ? -32.882 11.288 -1.791 1.00 52.96 350 HIS A C 1
ATOM 2666 O O . HIS A 1 350 ? -31.893 10.751 -2.293 1.00 53.60 350 HIS A O 1
ATOM 2673 N N . GLN A 1 351 ? -33.956 11.674 -2.496 1.00 51.25 351 GLN A N 1
ATOM 2674 C CA . GLN A 1 351 ? -34.038 11.460 -3.930 1.00 51.12 351 GLN A CA 1
ATOM 2675 C C . GLN A 1 351 ? -33.870 12.777 -4.689 1.00 52.07 351 GLN A C 1
ATOM 2676 O O . GLN A 1 351 ? -33.880 13.866 -4.115 1.00 47.47 351 GLN A O 1
ATOM 2682 N N . ILE A 1 352 ? -33.718 12.636 -6.009 1.00 56.96 352 ILE A N 1
ATOM 2683 C CA . ILE A 1 352 ? -33.669 13.756 -6.928 1.00 57.98 352 ILE A CA 1
ATOM 2684 C C . ILE A 1 352 ? -35.105 14.249 -7.098 1.00 59.82 352 ILE A C 1
ATOM 2685 O O . ILE A 1 352 ? -36.043 13.447 -7.051 1.00 54.60 352 ILE A O 1
ATOM 2690 N N . ASN A 1 353 ? -35.266 15.566 -7.284 1.00 56.69 353 ASN A N 1
ATOM 2691 C CA . ASN A 1 353 ? -36.577 16.175 -7.461 1.00 56.49 353 ASN A CA 1
ATOM 2692 C C . ASN A 1 353 ? -37.466 15.866 -6.258 1.00 55.73 353 ASN A C 1
ATOM 2693 O O . ASN A 1 353 ? -38.650 15.556 -6.411 1.00 55.30 353 ASN A O 1
ATOM 2698 N N . GLU A 1 354 ? -36.870 15.942 -5.062 1.00 53.20 354 GLU A N 1
ATOM 2699 C CA . GLU A 1 354 ? -37.597 15.760 -3.816 1.00 53.43 354 GLU A CA 1
ATOM 2700 C C . GLU A 1 354 ? -38.773 16.744 -3.812 1.00 51.86 354 GLU A C 1
ATOM 2701 O O . GLU A 1 354 ? -38.638 17.868 -4.292 1.00 48.92 354 GLU A O 1
ATOM 2707 N N . HIS A 1 355 ? -39.921 16.344 -3.252 1.00 50.93 355 HIS A N 1
ATOM 2708 C CA . HIS A 1 355 ? -41.063 17.244 -3.273 1.00 51.80 355 HIS A CA 1
ATOM 2709 C C . HIS A 1 355 ? -42.107 16.797 -2.257 1.00 53.29 355 HIS A C 1
ATOM 2710 O O . HIS A 1 355 ? -42.090 15.648 -1.808 1.00 53.37 355 HIS A O 1
ATOM 2717 N N . VAL A 1 356 ? -43.021 17.719 -1.923 1.00 50.52 356 VAL A N 1
ATOM 2718 C CA . VAL A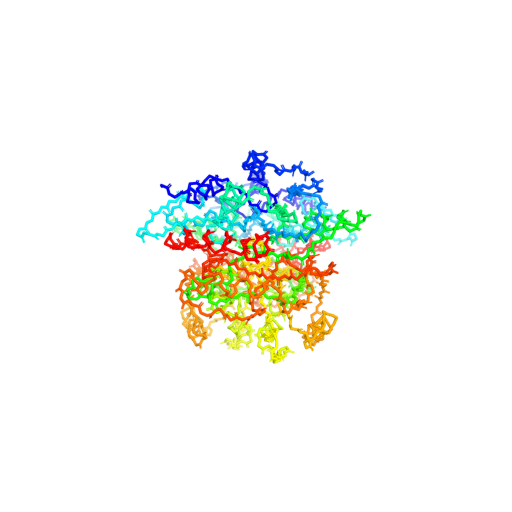 1 356 ? -44.082 17.427 -0.974 1.00 50.97 356 VAL A CA 1
ATOM 2719 C C . VAL A 1 356 ? -45.399 17.954 -1.542 1.00 48.49 356 VAL A C 1
ATOM 2720 O O . VAL A 1 356 ? -45.420 18.993 -2.198 1.00 45.35 356 VAL A O 1
ATOM 2724 N N . ASP A 1 357 ? -46.487 17.216 -1.298 1.00 50.78 357 ASP A N 1
ATOM 2725 C CA . ASP A 1 357 ? -47.801 17.655 -1.747 1.00 54.63 357 ASP A CA 1
ATOM 2726 C C . ASP A 1 357 ? -48.199 18.846 -0.878 1.00 54.09 357 ASP A C 1
ATOM 2727 O O . ASP A 1 357 ? -48.327 18.710 0.334 1.00 57.74 357 ASP A O 1
ATOM 2732 N N . VAL A 1 358 ? -48.343 20.018 -1.504 1.00 55.19 358 VAL A N 1
ATOM 2733 C CA . VAL A 1 358 ? -48.681 21.253 -0.804 1.00 55.78 358 VAL A CA 1
ATOM 2734 C C . VAL A 1 358 ? -49.949 21.098 0.047 1.00 56.97 358 VAL A C 1
ATOM 2735 O O . VAL A 1 358 ? -50.049 21.719 1.106 1.00 59.37 358 VAL A O 1
ATOM 2739 N N . HIS A 1 359 ? -50.892 20.243 -0.373 1.00 51.89 359 HIS A N 1
ATOM 2740 C CA . HIS A 1 359 ? -52.135 20.107 0.374 1.00 53.57 359 HIS A CA 1
ATOM 2741 C C . HIS A 1 359 ? -51.934 19.465 1.752 1.00 51.50 359 HIS A C 1
ATOM 2742 O O . HIS A 1 359 ? -52.886 19.361 2.519 1.00 52.63 359 HIS A O 1
ATOM 2749 N N . ASP A 1 360 ? -50.707 19.049 2.082 1.00 50.69 360 ASP A N 1
ATOM 2750 C CA . ASP A 1 360 ? -50.441 18.427 3.373 1.00 49.94 360 ASP A CA 1
ATOM 2751 C C . ASP A 1 360 ? -49.846 19.421 4.378 1.00 48.57 360 ASP A C 1
ATOM 2752 O O . ASP A 1 360 ? -49.856 19.138 5.577 1.00 47.52 360 ASP A O 1
ATOM 2757 N N . LEU A 1 361 ? -49.402 20.602 3.917 1.00 47.26 361 LEU A N 1
ATOM 2758 C CA . LEU A 1 361 ? -48.774 21.586 4.791 1.00 47.51 361 LEU A CA 1
ATOM 2759 C C . LEU A 1 361 ? -49.755 22.150 5.822 1.00 45.62 361 LEU A C 1
ATOM 2760 O O . LEU A 1 361 ? -49.480 22.111 7.019 1.00 43.33 361 LEU A O 1
ATOM 2765 N N . ASP A 1 362 ? -50.883 22.714 5.381 1.00 48.90 362 ASP A N 1
ATOM 2766 C CA . ASP A 1 362 ? -51.825 23.230 6.369 1.00 50.72 362 ASP A CA 1
ATOM 2767 C C . ASP A 1 362 ? -52.304 22.095 7.275 1.00 48.22 362 ASP A C 1
ATOM 2768 O O . ASP A 1 362 ? -52.307 22.255 8.489 1.00 47.68 362 ASP A O 1
ATOM 2773 N N . PRO A 1 363 ? -52.687 20.901 6.778 1.00 52.56 363 PRO A N 1
ATOM 2774 C CA . PRO A 1 363 ? -53.139 19.850 7.692 1.00 54.29 363 PRO A CA 1
ATOM 2775 C C . PRO A 1 363 ? -52.041 19.449 8.678 1.00 49.69 363 PRO A C 1
ATOM 2776 O O . PRO A 1 363 ? -52.294 19.333 9.871 1.00 48.73 363 PRO A O 1
ATOM 2780 N N . LEU A 1 364 ? -50.796 19.311 8.217 1.00 51.01 364 LEU A N 1
ATOM 2781 C CA . LEU A 1 364 ? -49.762 18.935 9.174 1.00 46.83 364 LEU A CA 1
ATOM 2782 C C . LEU A 1 364 ? -49.688 19.968 10.303 1.00 44.58 364 LEU A C 1
ATOM 2783 O O . LEU A 1 364 ? -49.548 19.599 11.473 1.00 41.06 364 LEU A O 1
ATOM 2788 N N . THR A 1 365 ? -49.838 21.254 9.948 1.00 43.05 365 THR A N 1
ATOM 2789 C CA . THR A 1 365 ? -49.739 22.326 10.925 1.00 44.34 365 THR A CA 1
ATOM 2790 C C . THR A 1 365 ? -50.880 22.204 11.932 1.00 43.03 365 THR A C 1
ATOM 2791 O O . THR A 1 365 ? -50.666 22.356 13.134 1.00 40.50 365 THR A O 1
ATOM 2795 N N . ASP A 1 366 ? -52.086 21.902 11.438 1.00 45.00 366 ASP A N 1
ATOM 2796 C CA . ASP A 1 366 ? -53.232 21.745 12.314 1.00 44.50 366 ASP A CA 1
ATOM 2797 C C . ASP A 1 366 ? -52.969 20.591 13.280 1.00 43.71 366 ASP A C 1
ATOM 2798 O O . ASP A 1 366 ? -53.242 20.705 14.469 1.00 44.43 366 ASP A O 1
ATOM 2803 N N . ILE A 1 367 ? -52.408 19.488 12.781 1.00 44.60 367 ILE A N 1
ATOM 2804 C CA . ILE A 1 367 ? -52.113 18.333 13.621 1.00 45.88 367 ILE A CA 1
ATOM 2805 C C . ILE A 1 367 ? -51.194 18.720 14.782 1.00 44.83 367 ILE A C 1
ATOM 2806 O O . ILE A 1 367 ? -51.499 18.458 15.940 1.00 46.58 367 ILE A O 1
ATOM 2811 N N . TYR A 1 368 ? -50.077 19.364 14.471 1.00 44.63 368 TYR A N 1
ATOM 2812 C CA . TYR A 1 368 ? -49.138 19.777 15.498 1.00 45.52 368 TYR A CA 1
ATOM 2813 C C . TYR A 1 368 ? -49.837 20.640 16.545 1.00 49.73 368 TYR A C 1
ATOM 2814 O O . TYR A 1 368 ? -49.729 20.374 17.748 1.00 50.58 368 TYR A O 1
ATOM 2823 N N . GLU A 1 369 ? -50.570 21.657 16.079 1.00 48.27 369 GLU A N 1
ATOM 2824 C CA . GLU A 1 369 ? -51.259 22.547 16.997 1.00 48.81 369 GLU A CA 1
ATOM 2825 C C . GLU A 1 369 ? -52.193 21.737 17.902 1.00 47.53 369 GLU A C 1
ATOM 2826 O O . GLU A 1 369 ? -52.222 21.952 19.114 1.00 45.49 369 GLU A O 1
ATOM 2832 N N . GLN A 1 370 ? -52.929 20.779 17.323 1.00 45.56 370 GLN A N 1
ATOM 2833 C CA . GLN A 1 370 ? -53.883 20.005 18.110 1.00 45.71 370 GLN A CA 1
ATOM 2834 C C . GLN A 1 370 ? -53.134 19.084 19.077 1.00 46.73 370 GLN A C 1
ATOM 2835 O O . GLN A 1 370 ? -53.587 18.861 20.195 1.00 42.44 370 GLN A O 1
ATOM 2841 N N . ILE A 1 371 ? -51.942 18.610 18.686 1.00 51.99 371 ILE A N 1
ATOM 2842 C CA . ILE A 1 371 ? -51.180 17.788 19.611 1.00 48.16 371 ILE A CA 1
ATOM 2843 C C . ILE A 1 371 ? -50.872 18.642 20.838 1.00 47.86 371 ILE A C 1
ATOM 2844 O O . ILE A 1 371 ? -51.121 18.199 21.959 1.00 51.11 371 ILE A O 1
ATOM 2849 N N . LEU A 1 372 ? -50.421 19.887 20.611 1.00 42.02 372 LEU A N 1
ATOM 2850 C CA . LEU A 1 372 ? -50.166 20.819 21.699 1.00 40.26 372 LEU A CA 1
ATOM 2851 C C . LEU A 1 372 ? -51.422 21.018 22.545 1.00 42.72 372 LEU A C 1
ATOM 2852 O O . LEU A 1 372 ? -51.357 21.056 23.773 1.00 41.99 372 LEU A O 1
ATOM 2857 N N . GLU A 1 373 ? -52.567 21.200 21.885 1.00 43.49 373 GLU A N 1
ATOM 2858 C CA . GLU A 1 373 ? -53.790 21.441 22.634 1.00 48.73 373 GLU A CA 1
ATOM 2859 C C . GLU A 1 373 ? -54.163 20.250 23.515 1.00 47.77 373 GLU A C 1
ATOM 2860 O O . GLU A 1 373 ? -54.606 20.445 24.644 1.00 53.76 373 GLU A O 1
ATOM 2866 N N A ASN A 1 374 ? -53.948 19.032 23.007 0.60 46.13 374 ASN A N 1
ATOM 2867 N N B ASN A 1 374 ? -53.957 19.026 23.012 0.40 45.18 374 ASN A N 1
ATOM 2868 C CA A ASN A 1 374 ? -54.356 17.830 23.718 0.60 47.03 374 ASN A CA 1
ATOM 2869 C CA B ASN A 1 374 ? -54.345 17.841 23.762 0.40 44.81 374 ASN A CA 1
ATOM 2870 C C A ASN A 1 374 ? -53.417 17.521 24.892 0.60 46.55 374 ASN A C 1
ATOM 2871 C C B ASN A 1 374 ? -53.449 17.667 24.984 0.40 45.11 374 ASN A C 1
ATOM 2872 O O A ASN A 1 374 ? -53.851 16.934 25.881 0.60 46.63 374 ASN A O 1
ATOM 2873 O O B ASN A 1 374 ? -53.915 17.290 26.057 0.40 44.93 374 ASN A O 1
ATOM 2882 N N . LEU A 1 375 ? -52.162 17.973 24.815 1.00 46.29 375 LEU A N 1
ATOM 2883 C CA . LEU A 1 375 ? -51.179 17.753 25.870 1.00 46.54 375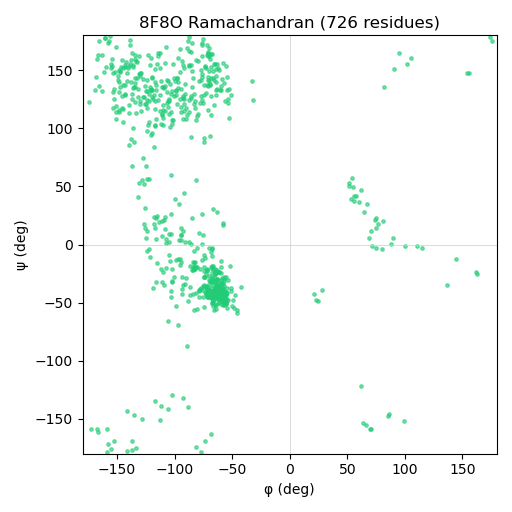 LEU A CA 1
ATOM 2884 C C . LEU A 1 375 ? -51.032 18.925 26.848 1.00 48.40 375 LEU A C 1
ATOM 2885 O O . LEU A 1 375 ? -50.861 18.690 28.046 1.00 48.34 375 LEU A O 1
ATOM 2890 N N . LEU A 1 376 ? -51.132 20.174 26.373 1.00 47.98 376 LEU A N 1
ATOM 2891 C CA . LEU A 1 376 ? -50.836 21.300 27.250 1.00 46.73 376 LEU A CA 1
ATOM 2892 C C . LEU A 1 376 ? -52.029 22.207 27.542 1.00 49.01 376 LEU A C 1
ATOM 2893 O O . LEU A 1 376 ? -51.925 23.045 28.437 1.00 47.77 376 LEU A O 1
ATOM 2898 N N . ALA A 1 377 ? -53.113 22.115 26.771 1.00 51.88 377 ALA A N 1
ATOM 2899 C CA . ALA A 1 377 ? -54.235 22.997 27.077 1.00 63.78 377 ALA A CA 1
ATOM 2900 C C . ALA A 1 377 ? -55.143 22.299 28.090 1.00 71.98 377 ALA A C 1
ATOM 2901 O O . ALA A 1 377 ? -54.957 22.477 29.294 1.00 71.33 377 ALA A O 1
ATOM 2903 N N . GLN A 1 378 ? -56.100 21.494 27.596 1.00 85.04 378 GLN A N 1
ATOM 2904 C CA . GLN A 1 378 ? -57.004 20.743 28.459 1.00 100.61 378 GLN A CA 1
ATOM 2905 C C . GLN A 1 378 ? -56.672 19.250 28.340 1.00 100.05 378 GLN A C 1
ATOM 2906 O O . GLN A 1 378 ? -55.461 18.940 28.334 1.00 108.95 378 GLN A O 1
ATOM 2912 N N . SER B 1 4 ? 27.841 4.363 -16.927 1.00 64.49 4 SER B N 1
ATOM 2913 C CA . SER B 1 4 ? 26.738 3.895 -17.809 1.00 65.76 4 SER B CA 1
ATOM 2914 C C . SER B 1 4 ? 26.020 5.088 -18.446 1.00 61.25 4 SER B C 1
ATOM 2915 O O . SER B 1 4 ? 25.287 5.813 -17.769 1.00 51.55 4 SER B O 1
ATOM 2918 N N . ASP B 1 5 ? 26.260 5.280 -19.754 1.00 60.14 5 ASP B N 1
ATOM 2919 C CA . ASP B 1 5 ? 25.623 6.336 -20.523 1.00 59.78 5 ASP B CA 1
ATOM 2920 C C . ASP B 1 5 ? 24.122 6.058 -20.563 1.00 57.44 5 ASP B C 1
ATOM 2921 O O . ASP B 1 5 ? 23.315 6.983 -20.608 1.00 52.43 5 ASP B O 1
ATOM 2926 N N . THR B 1 6 ? 23.771 4.766 -20.540 1.00 56.93 6 THR B N 1
ATOM 2927 C CA . THR B 1 6 ? 22.381 4.345 -20.532 1.00 53.12 6 THR B CA 1
ATOM 2928 C C . THR B 1 6 ? 21.725 4.798 -19.234 1.00 55.38 6 THR B C 1
ATOM 2929 O O . THR B 1 6 ? 20.591 5.277 -19.223 1.00 47.27 6 THR B O 1
ATOM 2933 N N . LEU B 1 7 ? 22.470 4.657 -18.137 1.00 57.00 7 LEU B N 1
ATOM 2934 C CA . LEU B 1 7 ? 21.931 5.034 -16.844 1.00 58.83 7 LEU B CA 1
ATOM 2935 C C . LEU B 1 7 ? 21.730 6.547 -16.765 1.00 56.27 7 LEU B C 1
ATOM 2936 O O . LEU B 1 7 ? 20.657 6.991 -16.364 1.00 55.85 7 LEU B O 1
ATOM 2941 N N . SER B 1 8 ? 22.724 7.325 -17.208 1.00 56.64 8 SER B N 1
ATOM 2942 C CA . SER B 1 8 ? 22.620 8.775 -17.134 1.00 61.33 8 SER B CA 1
ATOM 2943 C C . SER B 1 8 ? 21.465 9.275 -18.003 1.00 58.67 8 SER B C 1
ATOM 2944 O O . SER B 1 8 ? 20.766 10.214 -17.623 1.00 55.81 8 SER B O 1
ATOM 2947 N N . LEU B 1 9 ? 21.263 8.650 -19.169 1.00 58.36 9 LEU B N 1
ATOM 2948 C CA . LEU B 1 9 ? 20.176 9.078 -20.035 1.00 56.38 9 LEU B CA 1
ATOM 2949 C C . LEU B 1 9 ? 18.847 8.632 -19.425 1.00 52.49 9 LEU B C 1
ATOM 2950 O O . LEU B 1 9 ? 17.868 9.375 -19.481 1.00 54.04 9 LEU B O 1
ATOM 2955 N N . SER B 1 10 ? 18.840 7.451 -18.790 1.00 51.02 10 SER B N 1
ATOM 2956 C CA . SER B 1 10 ? 17.642 6.943 -18.139 1.00 52.45 10 SER B CA 1
ATOM 2957 C C . SER B 1 10 ? 17.143 7.941 -17.093 1.00 54.56 10 SER B C 1
ATOM 2958 O O . SER B 1 10 ? 15.963 8.292 -17.062 1.00 47.81 10 SER B O 1
ATOM 2961 N N . LEU B 1 11 ? 18.074 8.412 -16.257 1.00 55.06 11 LEU B N 1
ATOM 2962 C CA . LEU B 1 11 ? 17.773 9.339 -15.176 1.00 55.15 11 LEU B CA 1
ATOM 2963 C C . LEU B 1 11 ? 17.163 10.638 -15.695 1.00 52.81 11 LEU B C 1
ATOM 2964 O O . LEU B 1 11 ? 16.269 11.191 -15.072 1.00 52.39 11 LEU B O 1
ATOM 2969 N N . GLU B 1 12 ? 17.664 11.135 -16.824 1.00 56.32 12 GLU B N 1
ATOM 2970 C CA . GLU B 1 12 ? 17.199 12.400 -17.366 1.00 54.55 12 GLU B CA 1
ATOM 2971 C C . GLU B 1 12 ? 15.741 12.261 -17.807 1.00 54.71 12 GLU B C 1
ATOM 2972 O O . GLU B 1 12 ? 14.919 13.138 -17.535 1.00 50.66 12 GLU B O 1
ATOM 2978 N N . LEU B 1 13 ? 15.421 11.117 -18.422 1.00 56.24 13 LEU B N 1
ATOM 2979 C CA . LEU B 1 13 ? 14.079 10.833 -18.907 1.00 56.21 13 LEU B CA 1
ATOM 2980 C C . LEU B 1 13 ? 13.137 10.554 -17.736 1.00 56.06 13 LEU B C 1
ATOM 2981 O O . LEU B 1 13 ? 11.995 11.019 -17.732 1.00 45.58 13 LEU B O 1
ATOM 2986 N N . LEU B 1 14 ? 13.637 9.787 -16.756 1.00 56.09 14 LEU B N 1
ATOM 2987 C CA . LEU B 1 14 ? 12.873 9.395 -15.578 1.00 53.64 14 LEU B CA 1
ATOM 2988 C C . LEU B 1 14 ? 12.506 10.593 -14.701 1.00 56.68 14 LEU B C 1
ATOM 2989 O O . LEU B 1 14 ? 11.507 10.528 -13.976 1.00 50.17 14 LEU B O 1
ATOM 2994 N N . GLN B 1 15 ? 13.306 11.671 -14.773 1.00 53.47 15 GLN B N 1
ATOM 2995 C CA . GLN B 1 15 ? 13.038 12.878 -14.001 1.00 57.29 15 GLN B CA 1
ATOM 2996 C C . GLN B 1 15 ? 11.902 13.703 -14.606 1.00 55.23 15 GLN B C 1
ATOM 2997 O O . GLN B 1 15 ? 11.413 14.624 -13.959 1.00 55.16 15 GLN B O 1
ATOM 3003 N N . GLN B 1 16 ? 11.502 13.401 -15.848 1.00 53.47 16 GLN B N 1
ATOM 3004 C CA . GLN B 1 16 ? 10.435 14.168 -16.469 1.00 54.45 16 GLN B CA 1
ATOM 3005 C C . GLN B 1 16 ? 9.084 13.504 -16.200 1.00 51.43 16 GLN B C 1
ATOM 3006 O O . GLN B 1 16 ? 8.839 12.392 -16.656 1.00 50.20 16 GLN B O 1
ATOM 3012 N N . PRO B 1 17 ? 8.162 14.154 -15.453 1.00 52.24 17 PRO B N 1
ATOM 3013 C CA . PRO B 1 17 ? 6.840 13.579 -15.198 1.00 52.09 17 PRO B CA 1
ATOM 3014 C C . PRO B 1 17 ? 6.066 13.560 -16.512 1.00 52.40 17 PRO B C 1
ATOM 3015 O O . PRO B 1 17 ? 5.677 14.612 -17.019 1.00 59.91 17 PRO B O 1
ATOM 3019 N N . SER B 1 18 ? 5.824 12.349 -17.027 1.00 49.57 18 SER B N 1
ATOM 3020 C CA . SER B 1 18 ? 5.203 12.178 -18.326 1.00 45.99 18 SER B CA 1
ATOM 3021 C C . SER B 1 18 ? 3.971 11.270 -18.283 1.00 40.55 18 SER B C 1
ATOM 3022 O O . SER B 1 18 ? 3.870 10.352 -19.077 1.00 38.29 18 SER B O 1
ATOM 3025 N N . VAL B 1 19 ? 3.012 11.538 -17.395 1.00 46.59 19 VAL B N 1
ATOM 3026 C CA . VAL B 1 19 ? 1.801 10.725 -17.365 1.00 44.13 19 VAL B CA 1
ATOM 3027 C C . VAL B 1 19 ? 0.991 10.988 -18.638 1.00 44.22 19 VAL B C 1
ATOM 3028 O O . VAL B 1 19 ? 0.693 12.133 -18.972 1.00 48.33 19 VAL B O 1
ATOM 3032 N N . THR B 1 20 ? 0.633 9.906 -19.344 1.00 48.47 20 THR B N 1
ATOM 3033 C CA . THR B 1 20 ? -0.144 9.985 -20.616 1.00 47.51 20 THR B CA 1
ATOM 3034 C C . THR B 1 20 ? -1.141 11.150 -20.643 1.00 46.27 20 THR B C 1
ATOM 3035 O O . THR B 1 20 ? -1.862 11.342 -19.642 1.00 48.78 20 THR B O 1
ATOM 3039 N N . PRO B 1 21 ? -1.304 11.854 -21.788 1.00 42.38 21 PRO B N 1
ATOM 3040 C CA . PRO B 1 21 ? -0.337 11.808 -22.895 1.00 41.51 21 PRO B CA 1
ATOM 3041 C C . PRO B 1 21 ? 0.752 12.889 -22.845 1.00 38.94 21 PRO B C 1
ATOM 3042 O O . PRO B 1 21 ? 1.042 13.472 -23.876 1.00 39.18 21 PRO B O 1
ATOM 3046 N N . ILE B 1 22 ? 1.339 13.115 -21.669 1.00 41.29 22 ILE B N 1
ATOM 3047 C CA . ILE B 1 22 ? 2.362 14.192 -21.523 1.00 41.68 22 ILE B CA 1
ATOM 3048 C C . ILE B 1 22 ? 3.732 13.644 -21.928 1.00 41.03 22 ILE B C 1
ATOM 3049 O O . ILE B 1 22 ? 4.043 12.505 -21.534 1.00 47.67 22 ILE B O 1
ATOM 3054 N N . ASP B 1 23 ? 4.500 14.405 -22.714 1.00 39.67 23 ASP B N 1
ATOM 3055 C CA . ASP B 1 23 ? 5.851 13.992 -23.046 1.00 41.54 23 ASP B CA 1
ATOM 3056 C C . ASP B 1 23 ? 6.840 14.616 -22.064 1.00 44.61 23 ASP B C 1
ATOM 3057 O O . ASP B 1 23 ? 7.818 13.980 -21.676 1.00 47.89 23 ASP B O 1
ATOM 3062 N N . HIS B 1 24 ? 6.615 15.901 -21.773 1.00 44.07 24 HIS B N 1
ATOM 3063 C CA . HIS B 1 24 ? 7.393 16.706 -20.842 1.00 45.22 24 HIS B CA 1
ATOM 3064 C C . HIS B 1 24 ? 8.893 16.678 -21.189 1.00 49.74 24 HIS B C 1
ATOM 3065 O O . HIS B 1 24 ? 9.720 16.316 -20.359 1.00 47.92 24 HIS B O 1
ATOM 3072 N N . THR B 1 25 ? 9.219 17.093 -22.427 1.00 47.54 25 THR B N 1
ATOM 3073 C CA . THR B 1 25 ? 10.550 17.230 -23.011 1.00 47.39 25 THR B CA 1
ATOM 3074 C C . THR B 1 25 ? 11.233 15.889 -23.304 1.00 47.28 25 THR B C 1
ATOM 3075 O O . THR B 1 25 ? 12.336 15.881 -23.853 1.00 51.04 25 THR B O 1
ATOM 3079 N N . CYS B 1 26 ? 10.605 14.755 -22.989 1.00 44.81 26 CYS B N 1
ATOM 3080 C CA . CYS B 1 26 ? 11.307 13.502 -23.240 1.00 48.54 26 CYS B CA 1
ATOM 3081 C C . CYS B 1 26 ? 11.751 13.362 -24.701 1.00 51.40 26 CYS B C 1
ATOM 3082 O O . CYS B 1 26 ? 12.940 13.127 -24.948 1.00 51.17 26 CYS B O 1
ATOM 3085 N N . GLN B 1 27 ? 10.829 13.560 -25.657 1.00 44.71 27 GLN B N 1
ATOM 3086 C CA . GLN B 1 27 ? 11.158 13.408 -27.072 1.00 48.11 27 GLN B CA 1
ATOM 3087 C C . GLN B 1 27 ? 12.177 14.462 -27.517 1.00 49.08 27 GLN B C 1
ATOM 3088 O O . GLN B 1 27 ? 12.897 14.244 -28.488 1.00 44.58 27 GLN B O 1
ATOM 3094 N N . THR B 1 28 ? 12.234 15.605 -26.826 1.00 51.19 28 THR B N 1
ATOM 3095 C CA . THR B 1 28 ? 13.213 16.627 -27.168 1.00 51.51 28 THR B CA 1
ATOM 3096 C C . THR B 1 28 ? 14.602 16.172 -26.725 1.00 48.85 28 THR B C 1
ATOM 3097 O O . THR B 1 28 ? 15.575 16.349 -27.452 1.00 49.55 28 THR B O 1
ATOM 3101 N N . ILE B 1 29 ? 14.680 15.599 -25.520 1.00 47.65 29 ILE B N 1
ATOM 3102 C CA . ILE B 1 29 ? 15.931 15.087 -24.979 1.00 49.26 29 ILE B CA 1
ATOM 3103 C C . ILE B 1 29 ? 16.504 14.037 -25.928 1.00 48.29 29 ILE B C 1
ATOM 3104 O O . ILE B 1 29 ? 17.696 14.046 -26.226 1.00 54.79 29 ILE B O 1
ATOM 3117 N N . ALA B 1 31 ? 15.673 13.584 -29.200 1.00 45.66 31 ALA B N 1
ATOM 3118 C CA . ALA B 1 31 ? 15.922 14.212 -30.488 1.00 47.86 31 ALA B CA 1
ATOM 3119 C C . ALA B 1 31 ? 17.265 14.948 -30.515 1.00 51.25 31 ALA B C 1
ATOM 3120 O O . ALA B 1 31 ? 17.952 14.908 -31.534 1.00 53.82 31 ALA B O 1
ATOM 3122 N N . ASP B 1 32 ? 17.627 15.620 -29.410 1.00 56.16 32 ASP B N 1
ATOM 3123 C CA . ASP B 1 32 ? 18.868 16.387 -29.328 1.00 57.91 32 ASP B CA 1
ATOM 3124 C C . ASP B 1 32 ? 20.091 15.463 -29.369 1.00 58.86 32 ASP B C 1
ATOM 3125 O O . ASP B 1 32 ? 21.187 15.883 -29.757 1.00 59.08 32 ASP B O 1
ATOM 3130 N N . ARG B 1 33 ? 19.914 14.227 -28.901 1.00 57.07 33 ARG B N 1
ATOM 3131 C CA . ARG B 1 33 ? 20.978 13.237 -28.939 1.00 60.95 33 ARG B CA 1
ATOM 3132 C C . ARG B 1 33 ? 21.140 12.746 -30.375 1.00 62.87 33 ARG B C 1
ATOM 3133 O O . ARG B 1 33 ? 22.227 12.813 -30.956 1.00 65.91 33 ARG B O 1
ATOM 3141 N N . LEU B 1 34 ? 20.012 12.300 -30.938 1.00 50.40 34 LEU B N 1
ATOM 3142 C CA . LEU B 1 34 ? 19.970 11.705 -32.261 1.00 52.79 34 LEU B CA 1
ATOM 3143 C C . LEU B 1 34 ? 20.408 12.682 -33.346 1.00 52.99 34 LEU B C 1
ATOM 3144 O O . LEU B 1 34 ? 21.063 12.277 -34.308 1.00 50.91 34 LEU B O 1
ATOM 3149 N N . ALA B 1 35 ? 20.064 13.958 -33.177 1.00 50.04 35 ALA B N 1
ATOM 3150 C CA . ALA B 1 35 ? 20.376 14.948 -34.194 1.00 52.58 35 ALA B CA 1
ATOM 3151 C C . ALA B 1 35 ? 21.887 15.083 -34.383 1.00 56.30 35 ALA B C 1
ATOM 3152 O O . ALA B 1 35 ? 22.330 15.472 -35.458 1.00 53.71 35 ALA B O 1
ATOM 3154 N N . LYS B 1 36 ? 22.663 14.717 -33.356 1.00 59.21 36 LYS B N 1
ATOM 3155 C CA . LYS B 1 36 ? 24.109 14.850 -33.417 1.00 66.49 36 LYS B CA 1
ATOM 3156 C C . LYS B 1 36 ? 24.755 13.612 -34.030 1.00 66.10 36 LYS B C 1
ATOM 3157 O O . LYS B 1 36 ? 25.973 13.543 -34.094 1.00 65.06 36 LYS B O 1
ATOM 3163 N N . VAL B 1 37 ? 23.951 12.634 -34.458 1.00 64.96 37 VAL B N 1
ATOM 3164 C CA . VAL B 1 37 ? 24.527 11.437 -35.048 1.00 60.02 37 VAL B CA 1
ATOM 3165 C C . VAL B 1 37 ? 23.811 11.104 -36.355 1.00 57.76 37 VAL B C 1
ATOM 3166 O O . VAL B 1 37 ? 23.532 9.942 -36.636 1.00 61.38 37 VAL B O 1
ATOM 3170 N N . GLY B 1 38 ? 23.525 12.152 -37.137 1.00 55.74 38 GLY B N 1
ATOM 3171 C CA . GLY B 1 38 ? 22.976 12.053 -38.483 1.00 57.99 38 GLY B CA 1
ATOM 3172 C C . GLY B 1 38 ? 21.497 11.690 -38.584 1.00 55.53 38 GLY B C 1
ATOM 3173 O O . GLY B 1 38 ? 21.065 11.185 -39.617 1.00 63.08 38 GLY B O 1
ATOM 3174 N N . PHE B 1 39 ? 20.712 11.933 -37.538 1.00 52.59 39 PHE B N 1
ATOM 3175 C CA . PHE B 1 39 ? 19.296 11.630 -37.662 1.00 53.10 39 PHE B CA 1
ATOM 3176 C C . PHE B 1 39 ? 18.500 12.887 -37.976 1.00 52.49 39 PHE B C 1
ATOM 3177 O O . PHE B 1 39 ? 18.676 13.924 -37.344 1.00 49.73 39 PHE B O 1
ATOM 3185 N N . HIS B 1 40 ? 17.637 12.770 -38.985 1.00 59.69 40 HIS B N 1
ATOM 3186 C CA . HIS B 1 40 ? 16.704 13.825 -39.317 1.00 59.80 40 HIS B CA 1
ATOM 3187 C C . HIS B 1 40 ? 15.679 13.809 -38.182 1.00 59.53 40 HIS B C 1
ATOM 3188 O O . HIS B 1 40 ? 15.311 12.736 -37.707 1.00 58.25 40 HIS B O 1
ATOM 3195 N N . ILE B 1 41 ? 15.293 14.989 -37.687 1.00 57.51 41 ILE B N 1
ATOM 3196 C CA . ILE B 1 41 ? 14.311 15.075 -36.617 1.00 55.06 41 ILE B CA 1
ATOM 3197 C C . ILE B 1 41 ? 12.994 15.557 -37.210 1.00 51.90 41 ILE B C 1
ATOM 3198 O O . ILE B 1 41 ? 12.948 16.639 -37.790 1.00 53.16 41 ILE B O 1
ATOM 3203 N N . GLU B 1 42 ? 11.921 14.776 -37.020 1.00 49.85 42 GLU B N 1
ATOM 3204 C CA . GLU B 1 42 ? 10.633 15.163 -37.571 1.00 49.44 42 GLU B CA 1
ATOM 3205 C C . GLU B 1 42 ? 9.534 14.954 -36.529 1.00 45.46 42 GLU B C 1
ATOM 3206 O O . GLU B 1 42 ? 8.855 13.927 -36.496 1.00 45.20 42 GLU B O 1
ATOM 3212 N N . PRO B 1 43 ? 9.275 15.961 -35.677 1.00 45.82 43 PRO B N 1
ATOM 3213 C CA . PRO B 1 43 ? 8.224 15.857 -34.665 1.00 45.84 43 PRO B CA 1
ATOM 3214 C C . PRO B 1 43 ? 6.863 15.830 -35.348 1.00 41.53 43 PRO B C 1
ATOM 3215 O O . PRO B 1 43 ? 6.690 16.475 -36.370 1.00 41.92 43 PRO B O 1
ATOM 3227 N N . ARG B 1 45 ? 3.049 16.441 -34.128 1.00 46.45 45 ARG B N 1
ATOM 3228 C CA . ARG B 1 45 ? 2.009 16.736 -33.154 1.00 52.49 45 ARG B CA 1
ATOM 3229 C C . ARG B 1 45 ? 0.650 16.325 -33.715 1.00 46.72 45 ARG B C 1
ATOM 3230 O O . ARG B 1 45 ? 0.327 16.707 -34.834 1.00 51.36 45 ARG B O 1
ATOM 3238 N N . PHE B 1 46 ? -0.147 15.602 -32.914 1.00 45.83 46 PHE B N 1
ATOM 3239 C CA . PHE B 1 46 ? -1.513 15.222 -33.265 1.00 47.42 46 PHE B CA 1
ATOM 3240 C C . PHE B 1 46 ? -2.388 15.448 -32.032 1.00 46.93 46 PHE B C 1
ATOM 3241 O O . PHE B 1 46 ? -2.392 14.637 -31.104 1.00 39.76 46 PHE B O 1
ATOM 3249 N N . GLY B 1 47 ? -3.112 16.575 -32.026 1.00 45.76 47 GLY B N 1
ATOM 3250 C CA . GLY B 1 47 ? -3.953 16.929 -30.898 1.00 44.05 47 GLY B CA 1
ATOM 3251 C C . GLY B 1 47 ? -3.132 17.119 -29.621 1.00 44.81 47 GLY B C 1
ATOM 3252 O O . GLY B 1 47 ? -2.161 17.890 -29.601 1.00 48.39 47 GLY B O 1
ATOM 3253 N N . ASP B 1 48 ? -3.475 16.322 -28.600 1.00 43.24 48 ASP B N 1
ATOM 3254 C CA . ASP B 1 48 ? -2.852 16.395 -27.285 1.00 46.18 48 ASP B CA 1
ATOM 3255 C C . ASP B 1 48 ? -1.676 15.421 -27.154 1.00 44.53 48 ASP B C 1
ATOM 3256 O O . ASP B 1 48 ? -1.132 15.267 -26.056 1.00 41.64 48 ASP B O 1
ATOM 3261 N N . VAL B 1 49 ? -1.227 14.845 -28.281 1.00 41.96 49 VAL B N 1
ATOM 3262 C CA . VAL B 1 49 ? -0.144 13.875 -28.260 1.00 39.86 49 VAL B CA 1
ATOM 3263 C C . VAL B 1 49 ? 1.028 14.374 -29.095 1.00 41.31 49 VAL B C 1
ATOM 3264 O O . VAL B 1 49 ? 0.836 14.929 -30.169 1.00 46.15 49 VAL B O 1
ATOM 3268 N N . ASP B 1 50 ? 2.238 14.075 -28.610 1.00 43.75 50 ASP B N 1
ATOM 3269 C CA . ASP B 1 50 ? 3.500 14.406 -29.254 1.00 44.01 50 ASP B CA 1
ATOM 3270 C C . ASP B 1 50 ? 4.142 13.118 -29.755 1.00 38.88 50 ASP B C 1
ATOM 3271 O O . ASP B 1 50 ? 4.154 12.109 -29.049 1.00 36.24 50 ASP B O 1
ATOM 3276 N N . ASN B 1 51 ? 4.648 13.155 -30.991 1.00 38.26 51 ASN B N 1
ATOM 3277 C CA . ASN B 1 51 ? 5.275 11.991 -31.589 1.00 38.34 51 ASN B CA 1
ATOM 3278 C C . ASN B 1 51 ? 6.590 12.425 -32.222 1.00 40.21 51 ASN B C 1
ATOM 3279 O O . ASN B 1 51 ? 6.777 13.595 -32.540 1.00 42.18 51 ASN B O 1
ATOM 3284 N N . LEU B 1 52 ? 7.488 11.463 -32.409 1.00 41.87 52 LEU B N 1
ATOM 3285 C CA . LEU B 1 52 ? 8.762 11.745 -33.040 1.00 43.17 52 LEU B CA 1
ATOM 3286 C C . LEU B 1 52 ? 9.145 10.663 -34.040 1.00 40.92 52 LEU B C 1
ATOM 3287 O O . LEU B 1 52 ? 9.208 9.486 -33.699 1.00 38.40 52 LEU B O 1
ATOM 3292 N N . TRP B 1 53 ? 9.408 11.109 -35.273 1.00 46.76 53 TRP B N 1
ATOM 3293 C CA . TRP B 1 53 ? 9.955 10.279 -36.331 1.00 46.86 53 TRP B CA 1
ATOM 3294 C C . TRP B 1 53 ? 11.374 10.784 -36.566 1.00 45.75 53 TRP B C 1
ATOM 3295 O O . TRP B 1 53 ? 11.556 11.931 -36.972 1.00 47.15 53 TRP B O 1
ATOM 3306 N N . ALA B 1 54 ? 12.358 9.952 -36.225 1.00 44.56 54 ALA B N 1
ATOM 3307 C CA . ALA B 1 54 ? 13.760 10.280 -36.402 1.00 47.14 54 ALA B CA 1
ATOM 3308 C C . ALA B 1 54 ? 14.365 9.224 -37.314 1.00 50.84 54 ALA B C 1
ATOM 3309 O O . ALA B 1 54 ? 14.148 8.038 -37.084 1.00 55.20 54 ALA B O 1
ATOM 3311 N N . ARG B 1 55 ? 15.147 9.649 -38.316 1.00 54.54 55 ARG B N 1
ATOM 3312 C CA . ARG B 1 55 ? 15.682 8.693 -39.274 1.00 53.78 55 ARG B CA 1
ATOM 3313 C C . ARG B 1 55 ? 17.052 9.110 -39.803 1.00 53.30 55 ARG B C 1
ATOM 3314 O O . ARG B 1 55 ? 17.251 10.253 -40.195 1.00 60.33 55 ARG B O 1
ATOM 3322 N N . ARG B 1 56 ? 17.986 8.150 -39.765 1.00 53.37 56 ARG B N 1
ATOM 3323 C CA . ARG B 1 56 ? 19.337 8.257 -40.296 1.00 56.90 56 ARG B CA 1
ATOM 3324 C C . ARG B 1 56 ? 19.397 7.344 -41.518 1.00 56.50 56 ARG B C 1
ATOM 3325 O O . ARG B 1 56 ? 19.169 6.144 -41.387 1.00 53.58 56 ARG B O 1
ATOM 3333 N N . GLY B 1 57 ? 19.696 7.912 -42.695 1.00 60.78 57 GLY B N 1
ATOM 3334 C CA . GLY B 1 57 ? 19.787 7.143 -43.929 1.00 62.02 57 GLY B CA 1
ATOM 3335 C C . GLY B 1 57 ? 18.538 7.314 -44.791 1.00 64.49 57 GLY B C 1
ATOM 3336 O O . GLY B 1 57 ? 17.463 7.603 -44.268 1.00 67.00 57 GLY B O 1
ATOM 3337 N N . THR B 1 58 ? 18.681 7.113 -46.110 1.00 65.88 58 THR B N 1
ATOM 3338 C CA . THR B 1 58 ? 17.551 7.278 -47.015 1.00 66.12 58 THR B CA 1
ATOM 3339 C C . THR B 1 58 ? 17.309 6.019 -47.846 1.00 66.10 58 THR B C 1
ATOM 3340 O O . THR B 1 58 ? 16.424 6.005 -48.698 1.00 69.19 58 THR B O 1
ATOM 3344 N N . GLU B 1 59 ? 18.055 4.949 -47.568 1.00 66.21 59 GLU B N 1
ATOM 3345 C CA . GLU B 1 59 ? 17.878 3.727 -48.331 1.00 68.07 59 GLU B CA 1
ATOM 3346 C C . GLU B 1 59 ? 17.477 2.592 -47.398 1.00 60.36 59 GLU B C 1
ATOM 3347 O O . GLU B 1 59 ? 17.662 2.694 -46.193 1.00 60.17 59 GLU B O 1
ATOM 3353 N N . GLY B 1 60 ? 16.891 1.539 -47.980 1.00 57.36 60 GLY B N 1
ATOM 3354 C CA . GLY B 1 60 ? 16.479 0.348 -47.253 1.00 55.32 60 GLY B CA 1
ATOM 3355 C C . GLY B 1 60 ? 17.638 -0.641 -47.133 1.00 56.24 60 GLY B C 1
ATOM 3356 O O . GLY B 1 60 ? 18.655 -0.486 -47.813 1.00 50.20 60 GLY B O 1
ATOM 3357 N N . PRO B 1 61 ? 17.556 -1.666 -46.251 1.00 54.05 61 PRO B N 1
ATOM 3358 C CA . PRO B 1 61 ? 16.398 -1.879 -45.377 1.00 52.51 61 PRO B CA 1
ATOM 3359 C C . PRO B 1 61 ? 16.268 -0.846 -44.258 1.00 50.15 61 PRO B C 1
ATOM 3360 O O . PRO B 1 61 ? 17.228 -0.182 -43.911 1.00 52.91 61 PRO B O 1
ATOM 3364 N N . VAL B 1 62 ? 15.077 -0.747 -43.663 1.00 53.23 62 VAL B N 1
ATOM 3365 C CA . VAL B 1 62 ? 14.821 0.231 -42.617 1.00 54.16 62 VAL B CA 1
ATOM 3366 C C . VAL B 1 62 ? 14.596 -0.459 -41.273 1.00 56.12 62 VAL B C 1
ATOM 3367 O O . VAL B 1 62 ? 13.597 -1.160 -41.100 1.00 55.11 62 VAL B O 1
ATOM 3371 N N . PHE B 1 63 ? 15.514 -0.218 -40.321 1.00 50.55 63 PHE B N 1
ATOM 3372 C CA . PHE B 1 63 ? 15.378 -0.739 -38.967 1.00 49.73 63 PHE B CA 1
ATOM 3373 C C . PHE B 1 63 ? 14.815 0.372 -38.082 1.00 50.19 63 PHE B C 1
ATOM 3374 O O . PHE B 1 63 ? 15.352 1.479 -38.058 1.00 48.64 63 PHE B O 1
ATOM 3382 N N . CYS B 1 64 ? 13.741 0.063 -37.343 1.00 46.85 64 CYS B N 1
ATOM 3383 C CA . CYS B 1 64 ? 13.093 1.063 -36.519 1.00 44.69 64 CYS B CA 1
ATOM 3384 C C . CYS B 1 64 ? 12.953 0.626 -35.065 1.00 45.88 64 CYS B C 1
ATOM 3385 O O . CYS B 1 64 ? 12.428 -0.445 -34.775 1.00 49.17 64 CYS B O 1
ATOM 3388 N N . PHE B 1 65 ? 13.436 1.493 -34.167 1.00 42.90 65 PHE B N 1
ATOM 3389 C CA . PHE B 1 65 ? 13.279 1.340 -32.730 1.00 44.01 65 PHE B CA 1
ATOM 3390 C C . PHE B 1 65 ? 12.007 2.085 -32.359 1.00 40.60 65 PHE B C 1
ATOM 3391 O O . PHE B 1 65 ? 11.892 3.264 -32.693 1.00 43.03 65 PHE B O 1
ATOM 3399 N N . ALA B 1 66 ? 11.069 1.400 -31.693 1.00 43.28 66 ALA B N 1
ATOM 3400 C CA . ALA B 1 66 ? 9.801 2.000 -31.291 1.00 41.60 66 ALA B CA 1
ATOM 3401 C C . ALA B 1 66 ? 9.701 2.043 -29.768 1.00 44.74 66 ALA B C 1
ATOM 3402 O O . ALA B 1 66 ? 10.356 1.266 -29.068 1.00 44.91 66 ALA B O 1
ATOM 3404 N N . GLY B 1 67 ? 8.885 2.979 -29.269 1.00 38.85 67 GLY B N 1
ATOM 3405 C CA . GLY B 1 67 ? 8.702 3.132 -27.836 1.00 38.70 67 GLY B CA 1
ATOM 3406 C C . GLY B 1 67 ? 7.810 4.319 -27.468 1.00 40.61 67 GLY B C 1
ATOM 3407 O O . GLY B 1 67 ? 7.371 5.085 -28.331 1.00 40.56 67 GLY B O 1
ATOM 3408 N N . HIS B 1 68 ? 7.529 4.437 -26.165 1.00 37.20 68 HIS B N 1
ATOM 3409 C CA . HIS B 1 68 ? 6.717 5.525 -25.660 1.00 42.68 68 HIS B CA 1
ATOM 3410 C C . HIS B 1 68 ? 7.410 6.229 -24.490 1.00 43.92 68 HIS B C 1
ATOM 3411 O O . HIS B 1 68 ? 8.136 5.612 -23.710 1.00 47.66 68 HIS B O 1
ATOM 3418 N N . THR B 1 69 ? 7.154 7.541 -24.395 1.00 40.05 69 THR B N 1
ATOM 3419 C CA . THR B 1 69 ? 7.674 8.377 -23.332 1.00 38.44 69 THR B CA 1
ATOM 3420 C C . THR B 1 69 ? 6.663 8.495 -22.198 1.00 40.67 69 THR B C 1
ATOM 3421 O O . THR B 1 69 ? 7.044 8.877 -21.089 1.00 42.28 69 THR B O 1
ATOM 3425 N N . ASP B 1 70 ? 5.393 8.123 -22.451 1.00 39.84 70 ASP B N 1
ATOM 3426 C CA . ASP B 1 70 ? 4.395 8.255 -21.400 1.00 41.82 70 ASP B CA 1
ATOM 3427 C C . ASP B 1 70 ? 4.467 7.080 -20.430 1.00 44.27 70 ASP B C 1
ATOM 3428 O O . ASP B 1 70 ? 4.998 6.023 -20.757 1.00 39.90 70 ASP B O 1
ATOM 3433 N N . VAL B 1 71 ? 3.931 7.309 -19.221 1.00 44.76 71 VAL B N 1
ATOM 3434 C CA . VAL B 1 71 ? 3.891 6.301 -18.178 1.00 43.27 71 VAL B CA 1
ATOM 3435 C C . VAL B 1 71 ? 2.486 6.320 -17.592 1.00 44.72 71 VAL B C 1
ATOM 3436 O O . VAL B 1 71 ? 1.773 7.315 -17.737 1.00 41.54 71 VAL B O 1
ATOM 3440 N N . VAL B 1 72 ? 2.108 5.223 -16.926 1.00 43.49 72 VAL B N 1
ATOM 3441 C CA . VAL B 1 72 ? 0.796 5.136 -16.297 1.00 47.45 72 VAL B CA 1
ATOM 3442 C C . VAL B 1 72 ? 0.828 5.959 -15.014 1.00 47.17 72 VAL B C 1
ATOM 3443 O O . VAL B 1 72 ? 1.908 6.291 -14.524 1.00 48.09 72 VAL B O 1
ATOM 3447 N N . PRO B 1 73 ? -0.338 6.341 -14.443 1.00 51.29 73 PRO B N 1
ATOM 3448 C CA . PRO B 1 73 ? -0.368 7.114 -13.200 1.00 52.88 73 PRO B CA 1
ATOM 3449 C C . PRO B 1 73 ? 0.405 6.405 -12.087 1.00 55.26 73 PRO B C 1
ATOM 3450 O O . PRO B 1 73 ? 0.519 5.178 -12.085 1.00 50.30 73 PRO B O 1
ATOM 3454 N N . THR B 1 74 ? 0.912 7.195 -11.132 1.00 57.93 74 THR B N 1
ATOM 3455 C CA . THR B 1 74 ? 1.720 6.676 -10.039 1.00 65.63 74 THR B CA 1
ATOM 3456 C C . THR B 1 74 ? 0.867 5.953 -8.996 1.00 71.42 74 THR B C 1
ATOM 3457 O O . THR B 1 74 ? 1.239 4.876 -8.527 1.00 73.61 74 THR B O 1
ATOM 3461 N N . GLY B 1 75 ? -0.263 6.567 -8.627 1.00 77.39 75 GLY B N 1
ATOM 3462 C CA . GLY B 1 75 ? -1.154 6.018 -7.616 1.00 81.92 75 GLY B CA 1
ATOM 3463 C C . GLY B 1 75 ? -0.912 6.705 -6.275 1.00 85.80 75 GLY B C 1
ATOM 3464 O O . GLY B 1 75 ? -0.506 7.867 -6.249 1.00 87.94 75 GLY B O 1
ATOM 3465 N N . ARG B 1 76 ? -1.184 5.992 -5.174 1.00 89.78 76 ARG B N 1
ATOM 3466 C CA . ARG B 1 76 ? -0.943 6.520 -3.837 1.00 97.98 76 ARG B CA 1
ATOM 3467 C C . ARG B 1 76 ? 0.501 7.015 -3.746 1.00 91.25 76 ARG B C 1
ATOM 3468 O O . ARG B 1 76 ? 1.428 6.207 -3.687 1.00 75.22 76 ARG B O 1
ATOM 3476 N N . LEU B 1 77 ? 0.691 8.338 -3.695 1.00 80.44 77 LEU B N 1
ATOM 3477 C CA . LEU B 1 77 ? 2.032 8.900 -3.644 1.00 77.42 77 LEU B CA 1
ATOM 3478 C C . LEU B 1 77 ? 2.710 8.569 -2.311 1.00 75.49 77 LEU B C 1
ATOM 3479 O O . LEU B 1 77 ? 3.937 8.597 -2.217 1.00 73.65 77 LEU B O 1
ATOM 3484 N N . ASP B 1 78 ? 1.908 8.217 -1.296 1.00 72.02 78 ASP B N 1
ATOM 3485 C CA . ASP B 1 78 ? 2.438 7.880 0.018 1.00 73.96 78 ASP B CA 1
ATOM 3486 C C . ASP B 1 78 ? 2.702 6.374 0.112 1.00 67.90 78 ASP B C 1
ATOM 3487 O O . ASP B 1 78 ? 3.091 5.881 1.169 1.00 63.20 78 ASP B O 1
ATOM 3492 N N . ALA B 1 79 ? 2.461 5.643 -0.985 1.00 62.94 79 ALA B N 1
ATOM 3493 C CA . ALA B 1 79 ? 2.721 4.212 -1.007 1.00 61.05 79 ALA B CA 1
ATOM 3494 C C . ALA B 1 79 ? 4.104 3.974 -1.602 1.00 59.33 79 ALA B C 1
ATOM 3495 O O . ALA B 1 79 ? 4.606 2.853 -1.556 1.00 58.30 79 ALA B O 1
ATOM 3497 N N . TRP B 1 80 ? 4.677 5.028 -2.205 1.00 56.96 80 TRP B N 1
ATOM 3498 C CA . TRP B 1 80 ? 6.016 4.942 -2.764 1.00 57.76 80 TRP B CA 1
ATOM 3499 C C . TRP B 1 80 ? 7.044 5.197 -1.665 1.00 59.54 80 TRP B C 1
ATOM 3500 O O . TRP B 1 80 ? 6.817 6.023 -0.785 1.00 56.16 80 TRP B O 1
ATOM 3511 N N . ASN B 1 81 ? 8.167 4.470 -1.736 1.00 60.18 81 ASN B N 1
ATOM 3512 C CA . ASN B 1 81 ? 9.256 4.617 -0.783 1.00 65.51 81 ASN B CA 1
ATOM 3513 C C . ASN B 1 81 ? 10.134 5.793 -1.199 1.00 65.33 81 ASN B C 1
ATOM 3514 O O . ASN B 1 81 ? 10.921 6.291 -0.395 1.00 76.30 81 ASN B O 1
ATOM 3519 N N . SER B 1 82 ? 10.017 6.183 -2.475 1.00 61.56 82 SER B N 1
ATOM 3520 C CA . SER B 1 82 ? 10.755 7.302 -3.035 1.00 58.90 82 SER B CA 1
ATOM 3521 C C . SER B 1 82 ? 9.880 7.939 -4.108 1.00 57.99 82 SER B C 1
ATOM 3522 O O . SER B 1 82 ? 9.060 7.256 -4.716 1.00 59.44 82 SER B O 1
ATOM 3525 N N . ASP B 1 83 ? 10.040 9.250 -4.312 1.00 59.46 83 ASP B N 1
ATOM 3526 C CA . ASP B 1 83 ? 9.253 9.973 -5.301 1.00 62.15 83 ASP B CA 1
ATOM 3527 C C . ASP B 1 83 ? 9.399 9.260 -6.654 1.00 59.25 83 ASP B C 1
ATOM 3528 O O . ASP B 1 83 ? 10.509 8.979 -7.111 1.00 56.96 83 ASP B O 1
ATOM 3533 N N . PRO B 1 84 ? 8.274 8.871 -7.299 1.00 54.22 84 PRO B N 1
ATOM 3534 C CA . PRO B 1 84 ? 8.320 8.163 -8.579 1.00 56.29 84 PRO B CA 1
ATOM 3535 C C . PRO B 1 84 ? 8.965 8.948 -9.723 1.00 55.70 84 PRO B C 1
ATOM 3536 O O . PRO B 1 84 ? 9.455 8.338 -10.672 1.00 58.61 84 PRO B O 1
ATOM 3540 N N . PHE B 1 85 ? 8.971 10.288 -9.631 1.00 54.21 85 PHE B N 1
ATOM 3541 C CA . PHE B 1 85 ? 9.577 11.112 -10.670 1.00 53.58 85 PHE B CA 1
ATOM 3542 C C . PHE B 1 85 ? 10.937 11.643 -10.215 1.00 56.34 85 PHE B C 1
ATOM 3543 O O . PHE B 1 85 ? 11.523 12.505 -10.872 1.00 57.31 85 PHE B O 1
ATOM 3551 N N . ALA B 1 86 ? 11.412 11.127 -9.074 1.00 59.58 86 ALA B N 1
ATOM 3552 C CA . ALA B 1 86 ? 12.750 11.400 -8.564 1.00 55.95 86 ALA B CA 1
ATOM 3553 C C . ALA B 1 86 ? 13.453 10.043 -8.531 1.00 52.51 86 ALA B C 1
ATOM 3554 O O . ALA B 1 86 ? 13.422 9.316 -7.538 1.00 54.32 86 ALA B O 1
ATOM 3556 N N . PRO B 1 87 ? 14.015 9.607 -9.674 1.00 50.71 87 PRO B N 1
ATOM 3557 C CA . PRO B 1 87 ? 14.649 8.298 -9.752 1.00 52.26 87 PRO B CA 1
ATOM 3558 C C . PRO B 1 87 ? 15.899 8.225 -8.891 1.00 56.58 87 PRO B C 1
ATOM 3559 O O . PRO B 1 87 ? 16.604 9.218 -8.752 1.00 58.75 87 PRO B O 1
ATOM 3563 N N . GLU B 1 88 ? 16.113 7.053 -8.280 1.00 62.51 88 GLU B N 1
ATOM 3564 C CA . GLU B 1 88 ? 17.290 6.804 -7.464 1.00 64.16 88 GLU B CA 1
ATOM 3565 C C . GLU B 1 88 ? 17.562 5.301 -7.438 1.00 63.38 88 GLU B C 1
ATOM 3566 O O . GLU B 1 88 ? 16.660 4.492 -7.654 1.00 62.76 88 GLU B O 1
ATOM 3572 N N . ILE B 1 89 ? 18.827 4.953 -7.198 1.00 62.25 89 ILE B N 1
ATOM 3573 C CA . ILE B 1 89 ? 19.268 3.572 -7.101 1.00 62.35 89 ILE B CA 1
ATOM 3574 C C . ILE B 1 89 ? 19.304 3.201 -5.622 1.00 63.03 89 ILE B C 1
ATOM 3575 O O . ILE B 1 89 ? 19.750 3.986 -4.784 1.00 64.80 89 ILE B O 1
ATOM 3580 N N . ARG B 1 90 ? 18.871 1.975 -5.326 1.00 62.50 90 ARG B N 1
ATOM 3581 C CA . ARG B 1 90 ? 18.751 1.513 -3.957 1.00 65.16 90 ARG B CA 1
ATOM 3582 C C . ARG B 1 90 ? 18.968 -0.001 -3.948 1.00 69.15 90 ARG B C 1
ATOM 3583 O O . ARG B 1 90 ? 18.062 -0.765 -4.276 1.00 73.76 90 ARG B O 1
ATOM 3591 N N A ASP B 1 91 ? 20.204 -0.392 -3.614 0.50 70.86 91 ASP B N 1
ATOM 3592 N N B ASP B 1 91 ? 20.197 -0.419 -3.612 0.50 73.60 91 ASP B N 1
ATOM 3593 C CA A ASP B 1 91 ? 20.607 -1.786 -3.548 0.50 71.41 91 ASP B CA 1
ATOM 3594 C CA B ASP B 1 91 ? 20.612 -1.816 -3.551 0.50 75.91 91 ASP B CA 1
ATOM 3595 C C A ASP B 1 91 ? 20.511 -2.405 -4.944 0.50 71.65 91 ASP B C 1
ATOM 3596 C C B ASP B 1 91 ? 20.541 -2.431 -4.947 0.50 74.38 91 ASP B C 1
ATOM 3597 O O A ASP B 1 91 ? 19.819 -3.403 -5.145 0.50 71.16 91 ASP B O 1
ATOM 3598 O O B ASP B 1 91 ? 19.885 -3.452 -5.152 0.50 73.94 91 ASP B O 1
ATOM 3607 N N . GLY B 1 92 ? 21.229 -1.787 -5.896 1.00 71.19 92 GLY B N 1
ATOM 3608 C CA . GLY B 1 92 ? 21.308 -2.239 -7.278 1.00 72.29 92 GLY B CA 1
ATOM 3609 C C . GLY B 1 92 ? 19.969 -2.302 -8.017 1.00 70.69 92 GLY B C 1
ATOM 3610 O O . GLY B 1 92 ? 19.809 -3.115 -8.927 1.00 64.65 92 GLY B O 1
ATOM 3611 N N . LYS B 1 93 ? 19.035 -1.420 -7.646 1.00 66.58 93 LYS B N 1
ATOM 3612 C CA . LYS B 1 93 ? 17.726 -1.358 -8.275 1.00 66.00 93 LYS B CA 1
ATOM 3613 C C . LYS B 1 93 ? 17.359 0.105 -8.519 1.00 66.00 93 LYS B C 1
ATOM 3614 O O . LYS B 1 93 ? 17.450 0.930 -7.608 1.00 65.16 93 LYS B O 1
ATOM 3620 N N . LEU B 1 94 ? 16.954 0.414 -9.760 1.00 61.66 94 LEU B N 1
ATOM 3621 C CA . LEU B 1 94 ? 16.581 1.770 -10.131 1.00 57.80 94 LEU B CA 1
ATOM 3622 C C . LEU B 1 94 ? 15.072 1.938 -9.984 1.00 52.10 94 LEU B C 1
ATOM 3623 O O . LEU B 1 94 ? 14.311 1.333 -10.725 1.00 54.00 94 LEU B O 1
ATOM 3628 N N . TYR B 1 95 ? 14.660 2.785 -9.033 1.00 54.30 95 TYR B N 1
ATOM 3629 C CA . TYR B 1 95 ? 13.250 3.007 -8.746 1.00 54.74 95 TYR B CA 1
ATOM 3630 C C . TYR B 1 95 ? 12.729 4.288 -9.399 1.00 50.44 95 TYR B C 1
ATOM 3631 O O . TYR B 1 95 ? 13.395 5.319 -9.381 1.00 50.17 95 TYR B O 1
ATOM 3640 N N . GLY B 1 96 ? 11.498 4.206 -9.916 1.00 48.22 96 GLY B N 1
ATOM 3641 C CA . GLY B 1 96 ? 10.822 5.327 -10.548 1.00 49.48 96 GLY B CA 1
ATOM 3642 C C . GLY B 1 96 ? 9.781 4.859 -11.564 1.00 50.65 96 GLY B C 1
ATOM 3643 O O . GLY B 1 96 ? 9.938 3.799 -12.167 1.00 52.19 96 GLY B O 1
ATOM 3644 N N . ARG B 1 97 ? 8.691 5.628 -11.702 1.00 51.49 97 ARG B N 1
ATOM 3645 C CA . ARG B 1 97 ? 7.663 5.325 -12.687 1.00 46.26 97 ARG B CA 1
ATOM 3646 C C . ARG B 1 97 ? 8.282 5.489 -14.070 1.00 43.89 97 ARG B C 1
ATOM 3647 O O . ARG B 1 97 ? 8.753 6.569 -14.418 1.00 47.62 97 ARG B O 1
ATOM 3655 N N . GLY B 1 98 ? 8.273 4.398 -14.840 1.00 43.75 98 GLY B N 1
ATOM 3656 C CA . GLY B 1 98 ? 8.860 4.377 -16.167 1.00 41.50 98 GLY B CA 1
ATOM 3657 C C . GLY B 1 98 ? 10.251 3.731 -16.167 1.00 44.56 98 GLY B C 1
ATOM 3658 O O . GLY B 1 98 ? 10.887 3.634 -17.207 1.00 43.70 98 GLY B O 1
ATOM 3659 N N . SER B 1 99 ? 10.730 3.312 -14.993 1.00 45.81 99 SER B N 1
ATOM 3660 C CA . SER B 1 99 ? 12.029 2.668 -14.896 1.00 48.14 99 SER B CA 1
ATOM 3661 C C . SER B 1 99 ? 12.031 1.340 -15.659 1.00 47.61 99 SER B C 1
ATOM 3662 O O . SER B 1 99 ? 13.078 0.881 -16.096 1.00 44.76 99 SER B O 1
ATOM 3665 N N . ALA B 1 100 ? 10.853 0.730 -15.847 1.00 44.23 100 ALA B N 1
ATOM 3666 C CA . ALA B 1 100 ? 10.808 -0.527 -16.579 1.00 45.97 100 ALA B CA 1
ATOM 3667 C C . ALA B 1 100 ? 9.957 -0.384 -17.841 1.00 47.42 100 ALA B C 1
ATOM 3668 O O . ALA B 1 100 ? 10.296 -0.932 -18.889 1.00 45.51 100 ALA B O 1
ATOM 3670 N N . ASP B 1 101 ? 8.868 0.383 -17.725 1.00 45.53 101 ASP B N 1
ATOM 3671 C CA . ASP B 1 101 ? 7.931 0.580 -18.817 1.00 45.45 101 ASP B CA 1
ATOM 3672 C C . ASP B 1 101 ? 7.822 2.066 -19.136 1.00 44.93 101 ASP B C 1
ATOM 3673 O O . ASP B 1 101 ? 6.890 2.722 -18.660 1.00 41.76 101 ASP B O 1
ATOM 3686 N N . LYS B 1 103 ? 11.185 3.873 -20.003 1.00 50.36 103 LYS B N 1
ATOM 3687 C CA . LYS B 1 103 ? 12.189 4.907 -20.228 1.00 48.50 103 LYS B CA 1
ATOM 3688 C C . LYS B 1 103 ? 13.606 4.344 -20.241 1.00 45.96 103 LYS B C 1
ATOM 3689 O O . LYS B 1 103 ? 14.470 4.937 -20.886 1.00 49.24 103 LYS B O 1
ATOM 3695 N N . THR B 1 104 ? 13.860 3.209 -19.573 1.00 48.48 104 THR B N 1
ATOM 3696 C CA . THR B 1 104 ? 15.225 2.669 -19.609 1.00 47.67 104 THR B CA 1
ATOM 3697 C C . THR B 1 104 ? 15.559 2.112 -20.992 1.00 48.75 104 THR B C 1
ATOM 3698 O O . THR B 1 104 ? 16.691 2.270 -21.453 1.00 49.37 104 THR B O 1
ATOM 3702 N N . ALA B 1 105 ? 14.567 1.490 -21.655 1.00 50.09 105 ALA B N 1
ATOM 3703 C CA . ALA B 1 105 ? 14.772 0.934 -22.987 1.00 47.05 105 ALA B CA 1
ATOM 3704 C C . ALA B 1 105 ? 15.039 2.064 -23.977 1.00 47.43 105 ALA B C 1
ATOM 3705 O O . ALA B 1 105 ? 15.899 1.930 -24.852 1.00 41.22 105 ALA B O 1
ATOM 3707 N N . LEU B 1 106 ? 14.246 3.143 -23.856 1.00 46.50 106 LEU B N 1
ATOM 3708 C CA . LEU B 1 106 ? 14.395 4.320 -24.697 1.00 48.06 106 LEU B CA 1
ATOM 3709 C C . LEU B 1 106 ? 15.859 4.749 -24.705 1.00 46.96 106 LEU B C 1
ATOM 3710 O O . LEU B 1 106 ? 16.438 5.011 -25.759 1.00 46.14 106 LEU B O 1
ATOM 3715 N N . ALA B 1 107 ? 16.438 4.809 -23.505 1.00 48.90 107 ALA B N 1
ATOM 3716 C CA . ALA B 1 107 ? 17.810 5.246 -23.336 1.00 53.63 107 ALA B CA 1
ATOM 3717 C C . ALA B 1 107 ? 18.784 4.267 -23.979 1.00 53.22 107 ALA B C 1
ATOM 3718 O O . ALA B 1 107 ? 19.758 4.693 -24.592 1.00 61.82 107 ALA B O 1
ATOM 3720 N N . ALA B 1 108 ? 18.516 2.962 -23.845 1.00 55.39 108 ALA B N 1
ATOM 3721 C CA . ALA B 1 108 ? 19.421 1.959 -24.396 1.00 52.82 108 ALA B CA 1
ATOM 3722 C C . ALA B 1 108 ? 19.423 2.017 -25.922 1.00 53.75 108 ALA B C 1
ATOM 3723 O O . ALA B 1 108 ? 20.469 1.870 -26.553 1.00 57.35 108 ALA B O 1
ATOM 3733 N N . VAL B 1 110 ? 18.925 4.670 -27.754 1.00 52.70 110 VAL B N 1
ATOM 3734 C CA . VAL B 1 110 ? 19.666 5.860 -28.153 1.00 51.73 110 VAL B CA 1
ATOM 3735 C C . VAL B 1 110 ? 21.173 5.627 -28.035 1.00 53.08 110 VAL B C 1
ATOM 3736 O O . VAL B 1 110 ? 21.921 5.971 -28.944 1.00 51.91 110 VAL B O 1
ATOM 3740 N N . VAL B 1 111 ? 21.626 5.074 -26.906 1.00 56.42 111 VAL B N 1
ATOM 3741 C CA . VAL B 1 111 ? 23.052 4.852 -26.686 1.00 58.48 111 VAL B CA 1
ATOM 3742 C C . VAL B 1 111 ? 23.573 3.791 -27.653 1.00 53.66 111 VAL B C 1
ATOM 3743 O O . VAL B 1 111 ? 24.659 3.938 -28.192 1.00 55.81 111 VAL B O 1
ATOM 3747 N N . ALA B 1 112 ? 22.788 2.735 -27.884 1.00 53.12 112 ALA B N 1
ATOM 3748 C CA . ALA B 1 112 ? 23.181 1.700 -28.825 1.00 51.26 112 ALA B CA 1
ATOM 3749 C C . ALA B 1 112 ? 23.298 2.310 -30.222 1.00 53.09 112 ALA B C 1
ATOM 3750 O O . ALA B 1 112 ? 24.217 1.978 -30.976 1.00 46.08 112 ALA B O 1
ATOM 3752 N N . SER B 1 113 ? 22.333 3.184 -30.567 1.00 50.13 113 SER B N 1
ATOM 3753 C CA . SER B 1 113 ? 22.346 3.862 -31.857 1.00 49.85 113 SER B CA 1
ATOM 3754 C C . SER B 1 113 ? 23.621 4.715 -32.022 1.00 52.27 113 SER B C 1
ATOM 3755 O O . SER B 1 113 ? 24.222 4.688 -33.089 1.00 46.14 113 SER B O 1
ATOM 3758 N N . GLU B 1 114 ? 24.024 5.460 -30.974 1.00 49.98 114 GLU B N 1
ATOM 3759 C CA . GLU B 1 114 ? 25.190 6.336 -30.976 1.00 54.79 114 GLU B CA 1
ATOM 3760 C C . GLU B 1 114 ? 26.480 5.533 -31.143 1.00 55.78 114 GLU B C 1
ATOM 3761 O O . GLU B 1 114 ? 27.310 5.861 -31.983 1.00 54.40 114 GLU B O 1
ATOM 3767 N N . ARG B 1 115 ? 26.640 4.517 -30.292 1.00 56.27 115 ARG B N 1
ATOM 3768 C CA . ARG B 1 115 ? 27.781 3.619 -30.299 1.00 61.09 115 ARG B CA 1
ATOM 3769 C C . ARG B 1 115 ? 27.889 2.898 -31.643 1.00 62.99 115 ARG B C 1
ATOM 3770 O O . ARG B 1 115 ? 28.998 2.691 -32.155 1.00 54.11 115 ARG B O 1
ATOM 3778 N N . PHE B 1 116 ? 26.726 2.517 -32.203 1.00 55.40 116 PHE B N 1
ATOM 3779 C CA . PHE B 1 116 ? 26.703 1.805 -33.470 1.00 55.88 116 PHE B CA 1
ATOM 3780 C C . PHE B 1 116 ? 27.187 2.692 -34.612 1.00 56.09 116 PHE B C 1
ATOM 3781 O O . PHE B 1 116 ? 27.987 2.250 -35.435 1.00 53.76 116 PHE B O 1
ATOM 3789 N N . VAL B 1 117 ? 26.641 3.912 -34.689 1.00 53.17 117 VAL B N 1
ATOM 3790 C CA . VAL B 1 117 ? 27.011 4.869 -35.725 1.00 53.39 117 VAL B CA 1
ATOM 3791 C C . VAL B 1 117 ? 28.495 5.227 -35.603 1.00 56.85 117 VAL B C 1
ATOM 3792 O O . VAL B 1 117 ? 29.141 5.538 -36.603 1.00 59.51 117 VAL B O 1
ATOM 3796 N N . ALA B 1 118 ? 29.038 5.194 -34.382 1.00 56.55 118 ALA B N 1
ATOM 3797 C CA . ALA B 1 118 ? 30.435 5.566 -34.215 1.00 62.87 118 ALA B CA 1
ATOM 3798 C C . ALA B 1 118 ? 31.356 4.497 -34.812 1.00 65.41 118 ALA B C 1
ATOM 3799 O O . ALA B 1 118 ? 32.249 4.835 -35.575 1.00 65.50 118 ALA B O 1
ATOM 3801 N N . LYS B 1 119 ? 31.086 3.204 -34.536 1.00 70.93 119 LYS B N 1
ATOM 3802 C CA . LYS B 1 119 ? 31.961 2.112 -34.988 1.00 73.27 119 LYS B CA 1
ATOM 3803 C C . LYS B 1 119 ? 31.596 1.648 -36.409 1.00 71.41 119 LYS B C 1
ATOM 3804 O O . LYS B 1 119 ? 32.396 0.969 -37.053 1.00 72.42 119 LYS B O 1
ATOM 3810 N N . HIS B 1 120 ? 30.383 1.966 -36.882 1.00 67.82 120 HIS B N 1
ATOM 3811 C CA . HIS B 1 120 ? 29.942 1.532 -38.205 1.00 67.92 120 HIS B CA 1
ATOM 3812 C C . HIS B 1 120 ? 29.229 2.689 -38.910 1.00 68.68 120 HIS B C 1
ATOM 3813 O O . HIS B 1 120 ? 28.031 2.608 -39.184 1.00 64.73 120 HIS B O 1
ATOM 3820 N N . PRO B 1 121 ? 29.947 3.776 -39.280 1.00 71.84 121 PRO B N 1
ATOM 3821 C CA . PRO B 1 121 ? 29.316 4.945 -39.905 1.00 72.44 121 PRO B CA 1
ATOM 3822 C C . PRO B 1 121 ? 28.758 4.739 -41.315 1.00 76.10 121 PRO B C 1
ATOM 3823 O O . PRO B 1 121 ? 27.770 5.377 -41.683 1.00 70.07 121 PRO B O 1
ATOM 3827 N N . ASN B 1 122 ? 29.395 3.849 -42.095 1.00 85.14 122 ASN B N 1
ATOM 3828 C CA . ASN B 1 122 ? 28.994 3.584 -43.472 1.00 84.94 122 ASN B CA 1
ATOM 3829 C C . ASN B 1 122 ? 28.163 2.301 -43.540 1.00 76.75 122 ASN B C 1
ATOM 3830 O O . ASN B 1 122 ? 28.309 1.509 -44.463 1.00 75.71 122 ASN B O 1
ATOM 3835 N N . HIS B 1 123 ? 27.293 2.105 -42.545 1.00 73.78 123 HIS B N 1
ATOM 3836 C CA . HIS B 1 123 ? 26.401 0.957 -42.485 1.00 70.97 123 HIS B CA 1
ATOM 3837 C C . HIS B 1 123 ? 25.368 1.093 -43.597 1.00 66.81 123 HIS B C 1
ATOM 3838 O O . HIS B 1 123 ? 25.124 2.194 -44.083 1.00 70.01 123 HIS B O 1
ATOM 3845 N N . LYS B 1 124 ? 24.737 -0.018 -43.979 1.00 64.71 124 LYS B N 1
ATOM 3846 C CA . LYS B 1 124 ? 23.723 0.068 -45.016 1.00 63.47 124 LYS B CA 1
ATOM 3847 C C . LYS B 1 124 ? 22.375 0.359 -44.359 1.00 58.37 124 LYS B C 1
ATOM 3848 O O . LYS B 1 124 ? 22.273 0.401 -43.136 1.00 52.98 124 LYS B O 1
ATOM 3854 N N . GLY B 1 125 ? 21.356 0.564 -45.203 1.00 57.98 125 GLY B N 1
ATOM 3855 C CA . GLY B 1 125 ? 19.988 0.791 -44.770 1.00 53.27 125 GLY B CA 1
ATOM 3856 C C . GLY B 1 125 ? 19.798 2.099 -44.010 1.00 51.07 125 GLY B C 1
ATOM 3857 O O . GLY B 1 125 ? 20.550 3.054 -44.171 1.00 52.83 125 GLY B O 1
ATOM 3858 N N . SER B 1 126 ? 18.755 2.117 -43.185 1.00 47.82 126 SER B N 1
ATOM 3859 C CA . SER B 1 126 ? 18.413 3.279 -42.387 1.00 47.82 126 SER B CA 1
ATOM 3860 C C . SER B 1 126 ? 18.077 2.812 -40.978 1.00 46.31 126 SER B C 1
ATOM 3861 O O . SER B 1 126 ? 17.727 1.652 -40.778 1.00 47.59 126 SER B O 1
ATOM 3864 N N . ILE B 1 127 ? 18.263 3.710 -40.009 1.00 49.17 127 ILE B N 1
ATOM 3865 C CA . ILE B 1 127 ? 17.887 3.472 -38.626 1.00 48.88 127 ILE B CA 1
ATOM 3866 C C . ILE B 1 127 ? 16.801 4.500 -38.331 1.00 51.60 127 ILE B C 1
ATOM 3867 O O . ILE B 1 127 ? 16.935 5.651 -38.739 1.00 52.01 127 ILE B O 1
ATOM 3872 N N . ALA B 1 128 ? 15.730 4.098 -37.643 1.00 47.55 128 ALA B N 1
ATOM 3873 C CA . ALA B 1 128 ? 14.681 5.071 -37.380 1.00 49.45 128 ALA B CA 1
ATOM 3874 C C . ALA B 1 128 ? 14.143 4.937 -35.962 1.00 43.86 128 ALA B C 1
ATOM 3875 O O . ALA B 1 128 ? 14.290 3.899 -35.330 1.00 52.70 128 ALA B O 1
ATOM 3877 N N . PHE B 1 129 ? 13.593 6.037 -35.450 1.00 40.26 129 PHE B N 1
ATOM 3878 C CA . PHE B 1 129 ? 12.930 6.026 -34.161 1.00 41.83 129 PHE B CA 1
ATOM 3879 C C . PHE B 1 129 ? 11.502 6.501 -34.348 1.00 45.60 129 PHE B C 1
ATOM 3880 O O . PHE B 1 129 ? 11.262 7.517 -34.999 1.00 46.81 129 PHE B O 1
ATOM 3888 N N . LEU B 1 130 ? 10.568 5.716 -33.819 1.00 44.67 130 LEU B N 1
ATOM 3889 C CA . LEU B 1 130 ? 9.170 6.095 -33.854 1.00 44.87 130 LEU B CA 1
ATOM 3890 C C . LEU B 1 130 ? 8.750 6.095 -32.389 1.00 43.62 130 LEU B C 1
ATOM 3891 O O . LEU B 1 130 ? 8.639 5.037 -31.780 1.00 40.55 130 LEU B O 1
ATOM 3896 N N . ILE B 1 131 ? 8.650 7.305 -31.818 1.00 44.71 131 ILE B N 1
ATOM 3897 C CA . ILE B 1 131 ? 8.378 7.502 -30.404 1.00 42.36 131 ILE B CA 1
ATOM 3898 C C . ILE B 1 131 ? 7.096 8.307 -30.233 1.00 42.61 131 ILE B C 1
ATOM 3899 O O . ILE B 1 131 ? 6.948 9.358 -30.855 1.00 40.89 131 ILE B O 1
ATOM 3904 N N . THR B 1 132 ? 6.212 7.836 -29.338 1.00 42.20 132 THR B N 1
ATOM 3905 C CA . THR B 1 132 ? 4.953 8.512 -29.059 1.00 39.77 132 THR B CA 1
ATOM 3906 C C . THR B 1 132 ? 4.836 8.852 -27.574 1.00 39.18 132 THR B C 1
ATOM 3907 O O . THR B 1 132 ? 5.540 8.273 -26.762 1.00 40.16 132 THR B O 1
ATOM 3911 N N . SER B 1 133 ? 3.912 9.764 -27.229 1.00 39.95 133 SER B N 1
ATOM 3912 C CA . SER B 1 133 ? 3.654 10.101 -25.838 1.00 39.50 133 SER B CA 1
ATOM 3913 C C . SER B 1 133 ? 2.266 9.594 -25.431 1.00 41.04 133 SER B C 1
ATOM 3914 O O . SER B 1 133 ? 1.773 9.986 -24.374 1.00 39.61 133 SER B O 1
ATOM 3917 N N . ASP B 1 134 ? 1.594 8.816 -26.303 1.00 38.61 134 ASP B N 1
ATOM 3918 C CA . ASP B 1 134 ? 0.342 8.178 -25.902 1.00 39.10 134 ASP B CA 1
ATOM 3919 C C . ASP B 1 134 ? 0.286 6.756 -26.445 1.00 38.08 134 ASP B C 1
ATOM 3920 O O . ASP B 1 134 ? -0.262 6.508 -27.515 1.00 40.38 134 ASP B O 1
ATOM 3925 N N . GLU B 1 135 ? 0.877 5.837 -25.680 1.00 45.65 135 GLU B N 1
ATOM 3926 C CA . GLU B 1 135 ? 0.844 4.417 -25.982 1.00 41.52 135 GLU B CA 1
ATOM 3927 C C . GLU B 1 135 ? -0.012 3.717 -24.932 1.00 41.67 135 GLU B C 1
ATOM 3928 O O . GLU B 1 135 ? -0.695 2.748 -25.249 1.00 43.53 135 GLU B O 1
ATOM 3934 N N . GLU B 1 136 ? 0.006 4.258 -23.702 1.00 36.31 136 GLU B N 1
ATOM 3935 C CA . GLU B 1 136 ? -0.691 3.670 -22.574 1.00 36.77 136 GLU B CA 1
ATOM 3936 C C . GLU B 1 136 ? -2.186 3.989 -22.547 1.00 35.49 136 GLU B C 1
ATOM 3937 O O . GLU B 1 136 ? -2.919 3.302 -21.849 1.00 39.44 136 GLU B O 1
ATOM 3943 N N . GLY B 1 137 ? -2.636 5.030 -23.257 1.00 37.21 137 GLY B N 1
ATOM 3944 C CA . GLY B 1 137 ? -4.028 5.457 -23.159 1.00 42.06 137 GLY B CA 1
ATOM 3945 C C . GLY B 1 137 ? -4.854 5.229 -24.424 1.00 44.50 137 GLY B C 1
ATOM 3946 O O . GLY B 1 137 ? -4.754 4.176 -25.050 1.00 45.71 137 GLY B O 1
ATOM 3947 N N . PRO B 1 138 ? -5.732 6.193 -24.810 1.00 49.42 138 PRO B N 1
ATOM 3948 C CA . PRO B 1 138 ? -6.581 6.048 -25.998 1.00 48.77 138 PRO B CA 1
ATOM 3949 C C . PRO B 1 138 ? -5.773 5.650 -27.232 1.00 48.25 138 PRO B C 1
ATOM 3950 O O . PRO B 1 138 ? -6.239 4.852 -28.041 1.00 44.65 138 PRO B O 1
ATOM 3954 N N . ALA B 1 139 ? -4.579 6.246 -27.368 1.00 42.39 139 ALA B N 1
ATOM 3955 C CA . ALA B 1 139 ? -3.674 5.954 -28.471 1.00 44.73 139 ALA B CA 1
ATOM 3956 C C . ALA B 1 139 ? -4.370 6.145 -29.820 1.00 43.16 139 ALA B C 1
ATOM 3957 O O . ALA B 1 139 ? -4.287 5.283 -30.699 1.00 39.92 139 ALA B O 1
ATOM 3959 N N . VAL B 1 140 ? -5.030 7.298 -29.981 1.00 42.54 140 VAL B N 1
ATOM 3960 C CA . VAL B 1 140 ? -5.713 7.610 -31.225 1.00 41.75 140 VAL B CA 1
ATOM 3961 C C . VAL B 1 140 ? -4.911 8.682 -31.958 1.00 42.50 140 VAL B C 1
ATOM 3962 O O . VAL B 1 140 ? -5.068 8.841 -33.162 1.00 42.11 140 VAL B O 1
ATOM 3966 N N . ASN B 1 141 ? -4.053 9.404 -31.222 1.00 41.83 141 ASN B N 1
ATOM 3967 C CA . ASN B 1 141 ? -3.240 10.465 -31.801 1.00 43.11 141 ASN B CA 1
ATOM 3968 C C . ASN B 1 141 ? -1.751 10.151 -31.678 1.00 38.38 141 ASN B C 1
ATOM 3969 O O . ASN B 1 141 ? -0.915 11.039 -31.872 1.00 42.31 141 ASN B O 1
ATOM 3974 N N . GLY B 1 142 ? -1.422 8.880 -31.433 1.00 39.18 142 GLY B N 1
ATOM 3975 C CA . GLY B 1 142 ? -0.034 8.492 -31.231 1.00 37.73 142 GLY B CA 1
ATOM 3976 C C . GLY B 1 142 ? 0.593 7.833 -32.454 1.00 39.36 142 GLY B C 1
ATOM 3977 O O . GLY B 1 142 ? 0.530 8.372 -33.555 1.00 39.78 142 GLY B O 1
ATOM 3978 N N . THR B 1 143 ? 1.206 6.662 -32.221 1.00 39.87 143 THR B N 1
ATOM 3979 C CA . THR B 1 143 ? 1.900 5.894 -33.242 1.00 41.40 143 THR B CA 1
ATOM 3980 C C . THR B 1 143 ? 0.992 5.589 -34.435 1.00 40.90 143 THR B C 1
ATOM 3981 O O . THR B 1 143 ? 1.473 5.502 -35.564 1.00 41.47 143 THR B O 1
ATOM 3985 N N . VAL B 1 144 ? -0.325 5.510 -34.208 1.00 41.61 144 VAL B N 1
ATOM 3986 C CA . VAL B 1 144 ? -1.211 5.181 -35.311 1.00 35.52 144 VAL B CA 1
ATOM 3987 C C . VAL B 1 144 ? -1.177 6.306 -36.342 1.00 40.25 144 VAL B C 1
ATOM 3988 O O . VAL B 1 144 ? -1.162 6.033 -37.546 1.00 44.17 144 VAL B O 1
ATOM 3992 N N . LYS B 1 145 ? -1.128 7.563 -35.879 1.00 40.59 145 LYS B N 1
ATOM 3993 C CA . LYS B 1 145 ? -1.117 8.698 -36.792 1.00 42.56 145 LYS B CA 1
ATOM 3994 C C . LYS B 1 145 ? 0.244 8.847 -37.474 1.00 39.41 145 LYS B C 1
ATOM 3995 O O . LYS B 1 145 ? 0.303 9.350 -38.588 1.00 42.40 145 LYS B O 1
ATOM 4001 N N . VAL B 1 146 ? 1.329 8.406 -36.829 1.00 39.76 146 VAL B N 1
ATOM 4002 C CA . VAL B 1 146 ? 2.651 8.485 -37.439 1.00 38.49 146 VAL B CA 1
ATOM 4003 C C . VAL B 1 146 ? 2.704 7.544 -38.641 1.00 40.97 146 VAL B C 1
ATOM 4004 O O . VAL B 1 146 ? 3.161 7.934 -39.716 1.00 48.36 146 VAL B O 1
ATOM 4008 N N . ILE B 1 147 ? 2.266 6.298 -38.424 1.00 40.08 147 ILE B N 1
ATOM 4009 C CA . ILE B 1 147 ? 2.202 5.272 -39.452 1.00 44.45 147 ILE B CA 1
ATOM 4010 C C . ILE B 1 147 ? 1.341 5.754 -40.618 1.00 45.37 147 ILE B C 1
ATOM 4011 O O . ILE B 1 147 ? 1.688 5.565 -41.777 1.00 47.46 147 ILE B O 1
ATOM 4016 N N . GLU B 1 148 ? 0.221 6.389 -40.293 1.00 45.00 148 GLU B N 1
ATOM 4017 C CA . GLU B 1 148 ? -0.693 6.896 -41.303 1.00 50.17 148 GLU B CA 1
ATOM 4018 C C . GLU B 1 148 ? 0.071 7.847 -42.225 1.00 48.19 148 GLU B C 1
ATOM 4019 O O . GLU B 1 148 ? -0.075 7.778 -43.445 1.00 46.35 148 GLU B O 1
ATOM 4025 N N . THR B 1 149 ? 0.946 8.671 -41.630 1.00 44.93 149 THR B N 1
ATOM 4026 C CA . THR B 1 149 ? 1.736 9.645 -42.368 1.00 46.49 149 THR B CA 1
ATOM 4027 C C . THR B 1 149 ? 2.810 8.934 -43.189 1.00 45.45 149 THR B C 1
ATOM 4028 O O . THR B 1 149 ? 3.000 9.262 -44.358 1.00 48.57 149 THR B O 1
ATOM 4032 N N . LEU B 1 150 ? 3.492 7.954 -42.589 1.00 45.46 150 LEU B N 1
ATOM 4033 C CA . LEU B 1 150 ? 4.540 7.229 -43.301 1.00 50.46 150 LEU B CA 1
ATOM 4034 C C . LEU B 1 150 ? 3.968 6.477 -44.505 1.00 49.42 150 LEU B C 1
ATOM 4035 O O . LEU B 1 150 ? 4.533 6.519 -45.600 1.00 40.75 150 LEU B O 1
ATOM 4040 N N . GLU B 1 151 ? 2.843 5.793 -44.285 1.00 44.95 151 GLU B N 1
ATOM 4041 C CA . GLU B 1 151 ? 2.191 5.018 -45.326 1.00 48.48 151 GLU B CA 1
ATOM 4042 C C . GLU B 1 151 ? 1.729 5.898 -46.486 1.00 49.48 151 GLU B C 1
ATOM 4043 O O . GLU B 1 151 ? 1.825 5.500 -47.641 1.00 48.60 151 GLU B O 1
ATOM 4049 N N . LYS B 1 152 ? 1.263 7.108 -46.178 1.00 53.49 152 LYS B N 1
ATOM 4050 C CA . LYS B 1 152 ? 0.751 7.998 -47.206 1.00 55.12 152 LYS B CA 1
ATOM 4051 C C . LYS B 1 152 ? 1.886 8.447 -48.127 1.00 52.89 152 LYS B C 1
ATOM 4052 O O . LYS B 1 152 ? 1.632 8.792 -49.275 1.00 52.43 152 LYS B O 1
ATOM 4058 N N . ARG B 1 153 ? 3.136 8.430 -47.637 1.00 48.34 153 ARG B N 1
ATOM 4059 C CA . ARG B 1 153 ? 4.248 8.845 -48.485 1.00 49.53 153 ARG B CA 1
ATOM 4060 C C . ARG B 1 153 ? 5.145 7.648 -48.831 1.00 48.18 153 ARG B C 1
ATOM 4061 O O . ARG B 1 153 ? 6.304 7.835 -49.191 1.00 42.69 153 ARG B O 1
ATOM 4069 N N . ASN B 1 154 ? 4.605 6.424 -48.700 1.00 49.29 154 ASN B N 1
ATOM 4070 C CA . ASN B 1 154 ? 5.289 5.184 -49.067 1.00 51.17 154 ASN B CA 1
ATOM 4071 C C . ASN B 1 154 ? 6.643 5.007 -48.373 1.00 50.80 154 ASN B C 1
ATOM 4072 O O . ASN B 1 154 ? 7.605 4.569 -49.011 1.00 49.40 154 ASN B O 1
ATOM 4077 N N . GLU B 1 155 ? 6.718 5.331 -47.077 1.00 48.12 155 GLU B N 1
ATOM 4078 C CA . GLU B 1 155 ? 7.951 5.172 -46.323 1.00 46.56 155 GLU B CA 1
ATOM 4079 C C . GLU B 1 155 ? 7.791 3.930 -45.449 1.00 47.72 155 GLU B C 1
ATOM 4080 O O . GLU B 1 155 ? 7.162 3.984 -44.394 1.00 50.47 155 GLU B O 1
ATOM 4086 N N . LYS B 1 156 ? 8.389 2.817 -45.904 1.00 46.12 156 LYS B N 1
ATOM 4087 C CA . LYS B 1 156 ? 8.235 1.519 -45.266 1.00 43.60 156 LYS B CA 1
ATOM 4088 C C . LYS B 1 156 ? 9.356 1.212 -44.283 1.00 43.79 156 LYS B C 1
ATOM 4089 O O . LYS B 1 156 ? 10.516 1.548 -44.522 1.00 46.56 156 LYS B O 1
ATOM 4095 N N . ILE B 1 157 ? 8.976 0.453 -43.249 1.00 42.58 157 ILE B N 1
ATOM 4096 C CA . ILE B 1 157 ? 9.844 -0.060 -42.204 1.00 42.94 157 ILE B CA 1
ATOM 4097 C C . ILE B 1 157 ? 10.031 -1.555 -42.442 1.00 43.67 157 ILE B C 1
ATOM 4098 O O . ILE B 1 157 ? 9.065 -2.285 -42.613 1.00 45.95 157 ILE B O 1
ATOM 4103 N N . THR B 1 158 ? 11.278 -2.023 -42.418 1.00 50.00 158 THR B N 1
ATOM 4104 C CA . THR B 1 158 ? 11.522 -3.435 -42.655 1.00 47.24 158 THR B CA 1
ATOM 4105 C C . THR B 1 158 ? 11.438 -4.214 -41.345 1.00 48.79 158 THR B C 1
ATOM 4106 O O . THR B 1 158 ? 10.783 -5.255 -41.268 1.00 47.99 158 THR B O 1
ATOM 4110 N N . TRP B 1 159 ? 12.135 -3.695 -40.331 1.00 47.23 159 TRP B N 1
ATOM 4111 C CA . TRP B 1 159 ? 12.218 -4.335 -39.032 1.00 47.59 159 TRP B CA 1
ATOM 4112 C C . TRP B 1 159 ? 11.934 -3.305 -37.954 1.00 46.59 159 TRP B C 1
ATOM 4113 O O . TRP B 1 159 ? 12.488 -2.214 -37.990 1.00 53.04 159 TRP B O 1
ATOM 4124 N N . CYS B 1 160 ? 11.081 -3.666 -36.996 1.00 43.04 160 CYS B N 1
ATOM 4125 C CA . CYS B 1 160 ? 10.763 -2.752 -35.918 1.00 39.66 160 CYS B CA 1
ATOM 4126 C C . CYS B 1 160 ? 10.917 -3.467 -34.586 1.00 41.79 160 CYS B C 1
ATOM 4127 O O . CYS B 1 160 ? 10.240 -4.462 -34.336 1.00 43.36 160 CYS B O 1
ATOM 4130 N N . LEU B 1 161 ? 11.799 -2.939 -33.734 1.00 45.29 161 LEU B N 1
ATOM 4131 C CA . LEU B 1 161 ? 11.998 -3.538 -32.428 1.00 47.56 161 LEU B CA 1
ATOM 4132 C C . LEU B 1 161 ? 11.422 -2.589 -31.378 1.00 46.49 161 LEU B C 1
ATOM 4133 O O . LEU B 1 161 ? 11.929 -1.487 -31.183 1.00 48.15 161 LEU B O 1
ATOM 4138 N N . VAL B 1 162 ? 10.288 -3.002 -30.788 1.00 45.52 162 VAL B N 1
ATOM 4139 C CA . VAL B 1 162 ? 9.613 -2.237 -29.752 1.00 41.81 162 VAL B CA 1
ATOM 4140 C C . VAL B 1 162 ? 10.307 -2.567 -28.428 1.00 46.84 162 VAL B C 1
ATOM 4141 O O . VAL B 1 162 ? 10.358 -3.724 -28.019 1.00 46.62 162 VAL B O 1
ATOM 4145 N N . GLY B 1 163 ? 10.856 -1.542 -27.763 1.00 51.23 163 GLY B N 1
ATOM 4146 C CA . GLY B 1 163 ? 11.608 -1.728 -26.529 1.00 46.84 163 GLY B CA 1
ATOM 4147 C C . GLY B 1 163 ? 10.757 -1.994 -25.286 1.00 46.57 163 GLY B C 1
ATOM 4148 O O . GLY B 1 163 ? 11.211 -1.718 -24.179 1.00 46.49 163 GLY B O 1
ATOM 4149 N N . GLU B 1 164 ? 9.546 -2.550 -25.452 1.00 42.75 164 GLU B N 1
ATOM 4150 C CA . GLU B 1 164 ? 8.723 -2.864 -24.295 1.00 45.43 164 GLU B CA 1
ATOM 4151 C C . GLU B 1 164 ? 9.442 -3.916 -23.447 1.00 48.22 164 GLU B C 1
ATOM 4152 O O . GLU B 1 164 ? 10.303 -4.649 -23.939 1.00 51.33 164 GLU B O 1
ATOM 4158 N N . PRO B 1 165 ? 9.147 -3.986 -22.130 1.00 51.18 165 PRO B N 1
ATOM 4159 C CA . PRO B 1 165 ? 9.779 -4.966 -21.244 1.00 54.96 165 PRO B CA 1
ATOM 4160 C C . PRO B 1 165 ? 9.208 -6.361 -21.475 1.00 49.31 165 PRO B C 1
ATOM 4161 O O . PRO B 1 165 ? 8.270 -6.770 -20.800 1.00 49.03 165 PRO B O 1
ATOM 4165 N N . SER B 1 166 ? 9.852 -7.106 -22.375 1.00 48.95 166 SER B N 1
ATOM 4166 C CA . SER B 1 166 ? 9.392 -8.423 -22.795 1.00 54.43 166 SER B CA 1
ATOM 4167 C C . SER B 1 166 ? 9.827 -9.555 -21.871 1.00 51.49 166 SER B C 1
ATOM 4168 O O . SER B 1 166 ? 9.237 -10.630 -21.915 1.00 48.18 166 SER B O 1
ATOM 4171 N N . SER B 1 167 ? 10.855 -9.315 -21.054 1.00 48.03 167 SER B N 1
ATOM 4172 C CA . SER B 1 167 ? 11.462 -10.371 -20.256 1.00 49.04 167 SER B CA 1
ATOM 4173 C C . SER B 1 167 ? 10.638 -10.761 -19.022 1.00 48.35 167 SER B C 1
ATOM 4174 O O . SER B 1 167 ? 9.945 -9.931 -18.422 1.00 48.69 167 SER B O 1
ATOM 4177 N N . THR B 1 168 ? 10.764 -12.041 -18.628 1.00 47.00 168 THR B N 1
ATOM 4178 C CA . THR B 1 168 ? 10.052 -12.594 -17.484 1.00 48.20 168 THR B CA 1
ATOM 4179 C C . THR B 1 168 ? 10.975 -12.804 -16.286 1.00 48.75 168 THR B C 1
ATOM 4180 O O . THR B 1 168 ? 10.801 -12.149 -15.262 1.00 49.73 168 THR B O 1
ATOM 4184 N N . HIS B 1 169 ? 11.942 -13.721 -16.413 1.00 54.52 169 HIS B N 1
ATOM 4185 C CA . HIS B 1 169 ? 12.835 -14.055 -15.311 1.00 58.71 169 HIS B CA 1
ATOM 4186 C C . HIS B 1 169 ? 14.214 -13.415 -15.467 1.00 62.34 169 HIS B C 1
ATOM 4187 O O . HIS B 1 169 ? 14.773 -12.920 -14.491 1.00 68.12 169 HIS B O 1
ATOM 4194 N N . LYS B 1 170 ? 14.790 -13.477 -16.673 1.00 65.89 170 LYS B N 1
ATOM 4195 C CA . LYS B 1 170 ? 16.104 -12.894 -16.916 1.00 63.23 170 LYS B CA 1
ATOM 4196 C C . LYS B 1 170 ? 16.070 -12.178 -18.266 1.00 60.29 170 LYS B C 1
ATOM 4197 O O . LYS B 1 170 ? 15.225 -12.459 -19.115 1.00 60.68 170 LYS B O 1
ATOM 4203 N N . LEU B 1 171 ? 16.999 -11.237 -18.447 1.00 59.82 171 LEU B N 1
ATOM 4204 C CA . LEU B 1 171 ? 17.009 -10.384 -19.622 1.00 59.33 171 LEU B CA 1
ATOM 4205 C C . LEU B 1 171 ? 17.054 -11.193 -20.918 1.00 58.11 171 LEU B C 1
ATOM 4206 O O . LEU B 1 171 ? 17.943 -12.020 -21.123 1.00 58.91 171 LEU B O 1
ATOM 4211 N N . GLY B 1 172 ? 16.056 -10.938 -21.773 1.00 48.99 172 GLY B N 1
ATOM 4212 C CA . GLY B 1 172 ? 15.943 -11.539 -23.091 1.00 48.51 172 GLY B CA 1
ATOM 4213 C C . GLY B 1 172 ? 15.462 -12.989 -23.096 1.00 50.46 172 GLY B C 1
ATOM 4214 O O . GLY B 1 172 ? 15.614 -13.669 -24.108 1.00 54.30 172 GLY B O 1
ATOM 4215 N N . ASP B 1 173 ? 14.861 -13.467 -22.001 1.00 52.68 173 ASP B N 1
ATOM 4216 C CA . ASP B 1 173 ? 14.391 -14.846 -22.010 1.00 55.10 173 ASP B CA 1
ATOM 4217 C C . ASP B 1 173 ? 13.162 -14.963 -22.914 1.00 56.83 173 ASP B C 1
ATOM 4218 O O . ASP B 1 173 ? 12.862 -16.047 -23.410 1.00 63.54 173 ASP B O 1
ATOM 4223 N N . ILE B 1 174 ? 12.487 -13.830 -23.148 1.00 55.00 174 ILE B N 1
ATOM 4224 C CA . ILE B 1 174 ? 11.293 -13.785 -23.977 1.00 51.79 174 ILE B CA 1
ATOM 4225 C C . ILE B 1 174 ? 11.386 -12.600 -24.941 1.00 52.05 174 ILE B C 1
ATOM 4226 O O . ILE B 1 174 ? 11.837 -11.518 -24.569 1.00 53.72 174 ILE B O 1
ATOM 4231 N N . VAL B 1 175 ? 10.963 -12.843 -26.187 1.00 49.93 175 VAL B N 1
ATOM 4232 C CA . VAL B 1 175 ? 10.833 -11.835 -27.229 1.00 47.43 175 VAL B CA 1
ATOM 4233 C C . VAL B 1 175 ? 9.459 -12.067 -27.857 1.00 47.19 175 VAL B C 1
ATOM 4234 O O . VAL B 1 175 ? 9.034 -13.222 -27.979 1.00 45.39 175 VAL B O 1
ATOM 4238 N N . LYS B 1 176 ? 8.771 -10.980 -28.246 1.00 44.07 176 LYS B N 1
ATOM 4239 C CA . LYS B 1 176 ? 7.399 -11.116 -28.720 1.00 41.02 176 LYS B CA 1
ATOM 4240 C C . LYS B 1 176 ? 7.235 -10.602 -30.148 1.00 40.60 176 LYS B C 1
ATOM 4241 O O . LYS B 1 176 ? 7.674 -9.504 -30.477 1.00 45.18 176 LYS B O 1
ATOM 4247 N N . ASN B 1 177 ? 6.559 -11.403 -30.981 1.00 39.68 177 ASN B N 1
ATOM 4248 C CA . ASN B 1 177 ? 6.342 -11.075 -32.383 1.00 40.56 177 ASN B CA 1
ATOM 4249 C C . ASN B 1 177 ? 4.851 -10.890 -32.656 1.00 42.07 177 ASN B C 1
ATOM 4250 O O . ASN B 1 177 ? 4.447 -10.672 -33.796 1.00 42.01 177 ASN B O 1
ATOM 4255 N N . GLY B 1 178 ? 4.048 -10.952 -31.594 1.00 40.32 178 GLY B N 1
ATOM 4256 C CA . GLY B 1 178 ? 2.614 -10.772 -31.701 1.00 39.76 178 GLY B CA 1
ATOM 4257 C C . GLY B 1 178 ? 2.034 -10.424 -30.337 1.00 40.22 178 GLY B C 1
ATOM 4258 O O . GLY B 1 178 ? 2.752 -10.429 -29.339 1.00 39.92 178 GLY B O 1
ATOM 4259 N N . ARG B 1 179 ? 0.725 -10.182 -30.302 1.00 37.24 179 ARG B N 1
ATOM 4260 C CA . ARG B 1 179 ? 0.056 -9.798 -29.076 1.00 37.20 179 ARG B CA 1
ATOM 4261 C C . ARG B 1 179 ? -1.438 -10.070 -29.190 1.00 40.19 179 ARG B C 1
ATOM 4262 O O . ARG B 1 179 ? -1.996 -10.045 -30.287 1.00 38.21 179 ARG B O 1
ATOM 4270 N N . ARG B 1 180 ? -2.077 -10.316 -28.045 1.00 40.82 180 ARG B N 1
ATOM 4271 C CA . ARG B 1 180 ? -3.522 -10.471 -28.020 1.00 44.12 180 ARG B CA 1
ATOM 4272 C C . ARG B 1 180 ? -4.169 -9.112 -28.263 1.00 40.33 180 ARG B C 1
ATOM 4273 O O . ARG B 1 180 ? -3.516 -8.072 -28.164 1.00 41.00 180 ARG B O 1
ATOM 4281 N N . GLY B 1 181 ? -5.463 -9.125 -28.583 1.00 44.18 181 GLY B N 1
ATOM 4282 C CA . GLY B 1 181 ? -6.177 -7.874 -28.768 1.00 43.16 181 GLY B CA 1
ATOM 4283 C C . GLY B 1 181 ? -6.475 -7.233 -27.414 1.00 44.18 181 GLY B C 1
ATOM 4284 O O . GLY B 1 181 ? -6.214 -7.821 -26.368 1.00 42.97 181 GLY B O 1
ATOM 4285 N N . SER B 1 182 ? -7.001 -6.014 -27.439 1.00 48.01 182 SER B N 1
ATOM 4286 C CA . SER B 1 182 ? -7.377 -5.315 -26.224 1.00 46.08 182 SER B CA 1
ATOM 4287 C C . SER B 1 182 ? -8.690 -4.592 -26.489 1.00 45.86 182 SER B C 1
ATOM 4288 O O . SER B 1 182 ? -8.752 -3.771 -27.400 1.00 45.60 182 SER B O 1
ATOM 4291 N N . LEU B 1 183 ? -9.731 -4.940 -25.715 1.00 46.44 183 LEU B N 1
ATOM 4292 C CA . LEU B 1 183 ? -11.062 -4.366 -25.873 1.00 43.02 183 LEU B CA 1
ATOM 4293 C C . LEU B 1 183 ? -11.544 -3.747 -24.559 1.00 41.33 183 LEU B C 1
ATOM 4294 O O . LEU B 1 183 ? -11.745 -4.450 -23.574 1.00 40.86 183 LEU B O 1
ATOM 4299 N N . ASN B 1 184 ? -11.764 -2.425 -24.570 1.00 40.91 184 ASN B N 1
ATOM 4300 C CA . ASN B 1 184 ? -12.184 -1.709 -23.380 1.00 44.49 184 ASN B CA 1
ATOM 4301 C C . ASN B 1 184 ? -13.684 -1.426 -23.419 1.00 47.82 184 ASN B C 1
ATOM 4302 O O . ASN B 1 184 ? -14.298 -1.357 -24.481 1.00 49.18 184 ASN B O 1
ATOM 4307 N N . ALA B 1 185 ? -14.251 -1.262 -22.224 1.00 47.29 185 ALA B N 1
ATOM 4308 C CA . ALA B 1 185 ? -15.655 -0.962 -22.056 1.00 45.16 185 ALA B CA 1
ATOM 4309 C C . ALA B 1 185 ? -15.847 -0.115 -20.805 1.00 46.05 185 ALA B C 1
ATOM 4310 O O . ALA B 1 185 ? -15.110 -0.247 -19.838 1.00 47.30 185 ALA B O 1
ATOM 4312 N N . VAL B 1 186 ? -16.805 0.803 -20.872 1.00 50.29 186 VAL B N 1
ATOM 4313 C CA . VAL B 1 186 ? -17.204 1.584 -19.721 1.00 48.34 186 VAL B CA 1
ATOM 4314 C C . VAL B 1 186 ? -18.692 1.305 -19.551 1.00 50.20 186 VAL B C 1
ATOM 4315 O O . VAL B 1 186 ? -19.500 1.745 -20.364 1.00 51.41 186 VAL B O 1
ATOM 4319 N N . LEU B 1 187 ? -19.017 0.495 -18.541 1.00 49.91 187 LEU B N 1
ATOM 4320 C CA . LEU B 1 187 ? -20.384 0.101 -18.247 1.00 54.85 187 LEU B CA 1
ATOM 4321 C C . LEU B 1 187 ? -21.019 1.039 -17.229 1.00 50.26 187 LEU B C 1
ATOM 4322 O O . LEU B 1 187 ? -20.489 1.209 -16.140 1.00 44.69 187 LEU B O 1
ATOM 4327 N N . LYS B 1 188 ? -22.185 1.593 -17.577 1.00 51.76 188 LYS B N 1
ATOM 4328 C CA . LYS B 1 188 ? -22.915 2.472 -16.675 1.00 54.03 188 LYS B CA 1
ATOM 4329 C C . LYS B 1 188 ? -24.258 1.833 -16.341 1.00 54.56 188 LYS B C 1
ATOM 4330 O O . LYS B 1 188 ? -25.186 1.883 -17.144 1.00 61.58 188 LYS B O 1
ATOM 4336 N N . VAL B 1 189 ? -24.341 1.246 -15.138 1.00 55.85 189 VAL B N 1
ATOM 4337 C CA . VAL B 1 189 ? -25.553 0.595 -14.658 1.00 55.00 189 VAL B CA 1
ATOM 4338 C C . VAL B 1 189 ? -26.427 1.640 -13.972 1.00 56.72 189 VAL B C 1
ATOM 4339 O O . VAL B 1 189 ? -25.990 2.276 -13.013 1.00 55.92 189 VAL B O 1
ATOM 4343 N N . GLN B 1 190 ? -27.676 1.773 -14.439 1.00 61.31 190 GLN B N 1
ATOM 4344 C CA . GLN B 1 190 ? -28.592 2.769 -13.902 1.00 71.88 190 GLN B CA 1
ATOM 4345 C C . GLN B 1 190 ? -29.488 2.185 -12.815 1.00 68.91 190 GLN B C 1
ATOM 4346 O O . GLN B 1 190 ? -30.058 1.103 -12.949 1.00 73.47 190 GLN B O 1
ATOM 4352 N N . GLY B 1 191 ? -29.577 2.946 -11.726 1.00 63.39 191 GLY B N 1
ATOM 4353 C CA . GLY B 1 191 ? -30.448 2.658 -10.603 1.00 68.16 191 GLY B CA 1
ATOM 4354 C C . GLY B 1 191 ? -31.270 3.908 -10.311 1.00 60.39 191 GLY B C 1
ATOM 4355 O O . GLY B 1 191 ? -31.497 4.707 -11.215 1.00 56.26 191 GLY B O 1
ATOM 4356 N N . LYS B 1 192 ? -31.649 4.103 -9.046 1.00 59.31 192 LYS B N 1
ATOM 4357 C CA . LYS B 1 192 ? -32.420 5.275 -8.667 1.00 56.69 192 LYS B CA 1
ATOM 4358 C C . LYS B 1 192 ? -31.995 5.715 -7.270 1.00 51.86 192 LYS B C 1
ATOM 4359 O O . LYS B 1 192 ? -32.177 4.984 -6.302 1.00 52.42 192 LYS B O 1
ATOM 4365 N N . GLN B 1 193 ? -31.442 6.930 -7.202 1.00 51.84 193 GLN B N 1
ATOM 4366 C CA . GLN B 1 193 ? -30.942 7.543 -5.984 1.00 51.82 193 GLN B CA 1
ATOM 4367 C C . GLN B 1 193 ? -32.083 7.686 -4.978 1.00 55.53 193 GLN B C 1
ATOM 4368 O O . GLN B 1 193 ? -33.193 8.090 -5.334 1.00 54.24 193 GLN B O 1
ATOM 4374 N N . GLY B 1 194 ? -31.811 7.283 -3.728 1.00 51.82 194 GLY B N 1
ATOM 4375 C CA . GLY B 1 194 ? -32.820 7.349 -2.682 1.00 53.65 194 GLY B CA 1
ATOM 4376 C C . GLY B 1 194 ? -32.226 7.169 -1.289 1.00 52.38 194 GLY B C 1
ATOM 4377 O O . GLY B 1 194 ? -31.020 7.315 -1.095 1.00 46.08 194 GLY B O 1
ATOM 4378 N N . HIS B 1 195 ? -33.094 6.836 -0.326 1.00 46.58 195 HIS B N 1
ATOM 4379 C CA . HIS B 1 195 ? -32.664 6.655 1.045 1.00 45.05 195 HIS B CA 1
ATOM 4380 C C . HIS B 1 195 ? -32.284 5.189 1.285 1.00 46.38 195 HIS B C 1
ATOM 4381 O O . HIS B 1 195 ? -32.996 4.277 0.871 1.00 49.48 195 HIS B O 1
ATOM 4388 N N . VAL B 1 196 ? -31.180 4.983 2.009 1.00 44.14 196 VAL B N 1
ATOM 4389 C CA . VAL B 1 196 ? -30.670 3.657 2.330 1.00 44.49 196 VAL B CA 1
ATOM 4390 C C . VAL B 1 196 ? -31.698 2.855 3.127 1.00 42.53 196 VAL B C 1
ATOM 4391 O O . VAL B 1 196 ? -31.760 1.638 2.991 1.00 45.06 196 VAL B O 1
ATOM 4395 N N . ALA B 1 197 ? -32.487 3.536 3.961 1.00 45.63 197 ALA B N 1
ATOM 4396 C CA . ALA B 1 197 ? -33.480 2.856 4.782 1.00 46.78 197 ALA B CA 1
ATOM 4397 C C . ALA B 1 197 ? -34.798 2.648 4.037 1.00 44.77 197 ALA B C 1
ATOM 4398 O O . ALA B 1 197 ? -35.756 2.148 4.618 1.00 47.23 197 ALA B O 1
ATOM 4400 N N . TYR B 1 198 ? -34.875 3.088 2.779 1.00 46.15 198 TYR B N 1
ATOM 4401 C CA . TYR B 1 198 ? -36.090 2.887 2.003 1.00 50.37 198 TYR B CA 1
ATOM 4402 C C . TYR B 1 198 ? -35.718 2.292 0.649 1.00 51.07 198 TYR B C 1
ATOM 4403 O O . TYR B 1 198 ? -36.182 2.766 -0.383 1.00 58.01 198 TYR B O 1
ATOM 4412 N N . PRO B 1 199 ? -34.954 1.173 0.621 1.00 54.19 199 PRO B N 1
ATOM 4413 C CA . PRO B 1 199 ? -34.491 0.581 -0.637 1.00 55.43 199 PRO B CA 1
ATOM 4414 C C . PRO B 1 199 ? -35.605 0.204 -1.612 1.00 49.89 199 PRO B C 1
ATOM 4415 O O . PRO B 1 199 ? -35.389 0.227 -2.815 1.00 48.55 199 PRO B O 1
ATOM 4419 N N . HIS B 1 200 ? -36.800 -0.104 -1.091 1.00 54.51 200 HIS B N 1
ATOM 4420 C CA . HIS B 1 200 ? -37.911 -0.474 -1.958 1.00 56.65 200 HIS B CA 1
ATOM 4421 C C . HIS B 1 200 ? -38.333 0.706 -2.840 1.00 56.54 200 HIS B C 1
ATOM 4422 O O . HIS B 1 200 ? -38.880 0.491 -3.915 1.00 57.84 200 HIS B O 1
ATOM 4429 N N . LEU B 1 201 ? -38.031 1.942 -2.413 1.00 58.24 201 LEU B N 1
ATOM 4430 C CA . LEU B 1 201 ? -38.400 3.138 -3.166 1.00 58.22 201 LEU B CA 1
ATOM 4431 C C . LEU B 1 201 ? -37.256 3.584 -4.076 1.00 57.39 201 LEU B C 1
ATOM 4432 O O . LEU B 1 201 ? -37.322 4.648 -4.685 1.00 58.77 201 LEU B O 1
ATOM 4437 N N . ALA B 1 202 ? -36.210 2.763 -4.170 1.00 60.31 202 ALA B N 1
ATOM 4438 C CA . ALA B 1 202 ? -35.057 3.106 -4.982 1.00 57.46 202 ALA B CA 1
ATOM 4439 C C . ALA B 1 202 ? -34.541 1.852 -5.681 1.00 58.66 202 ALA B C 1
ATOM 4440 O O . ALA B 1 202 ? -35.173 0.800 -5.607 1.00 62.46 202 ALA B O 1
ATOM 4442 N N . ARG B 1 203 ? -33.442 2.009 -6.428 1.00 59.62 203 ARG B N 1
ATOM 4443 C CA . ARG B 1 203 ? -32.801 0.914 -7.143 1.00 66.09 203 ARG B CA 1
ATOM 4444 C C . ARG B 1 203 ? -31.309 1.011 -6.864 1.00 55.45 203 ARG B C 1
ATOM 4445 O O . ARG B 1 203 ? -30.676 1.972 -7.288 1.00 48.25 203 ARG B O 1
ATOM 4453 N N . ASN B 1 204 ? -30.761 0.027 -6.147 1.00 55.07 204 ASN B N 1
ATOM 4454 C CA . ASN B 1 204 ? -29.347 0.088 -5.825 1.00 54.87 204 ASN B CA 1
ATOM 4455 C C . ASN B 1 204 ? -28.570 -0.588 -6.956 1.00 52.26 204 ASN B C 1
ATOM 4456 O O . ASN B 1 204 ? -28.645 -1.803 -7.120 1.00 52.28 204 ASN B O 1
ATOM 4461 N N . PRO B 1 205 ? -27.788 0.169 -7.762 1.00 48.11 205 PRO B N 1
ATOM 4462 C CA . PRO B 1 205 ? -27.022 -0.415 -8.863 1.00 47.14 205 PRO B CA 1
ATOM 4463 C C . PRO B 1 205 ? -25.890 -1.342 -8.423 1.00 52.66 205 PRO B C 1
ATOM 4464 O O . PRO B 1 205 ? -25.534 -2.279 -9.141 1.00 54.13 205 PRO B O 1
ATOM 4468 N N . ILE B 1 206 ? -25.335 -1.080 -7.232 1.00 53.48 206 ILE B N 1
ATOM 4469 C CA . ILE B 1 206 ? -24.254 -1.895 -6.697 1.00 47.53 206 ILE B CA 1
ATOM 4470 C C . ILE B 1 206 ? -24.797 -3.290 -6.384 1.00 50.74 206 ILE B C 1
ATOM 4471 O O . ILE B 1 206 ? -24.145 -4.286 -6.678 1.00 51.24 206 ILE B O 1
ATOM 4476 N N . HIS B 1 207 ? -26.006 -3.353 -5.813 1.00 53.14 207 HIS B N 1
ATOM 4477 C CA . HIS B 1 207 ? -26.630 -4.625 -5.469 1.00 56.60 207 HIS B CA 1
ATOM 4478 C C . HIS B 1 207 ? -26.994 -5.431 -6.715 1.00 55.16 207 HIS B C 1
ATOM 4479 O O . HIS B 1 207 ? -26.700 -6.624 -6.778 1.00 51.86 207 HIS B O 1
ATOM 4486 N N . GLU B 1 208 ? -27.606 -4.775 -7.706 1.00 59.07 208 GLU B N 1
ATOM 4487 C CA . GLU B 1 208 ? -28.016 -5.467 -8.919 1.00 65.57 208 GLU B CA 1
ATOM 4488 C C . GLU B 1 208 ? -26.810 -5.989 -9.702 1.00 63.01 208 GLU B C 1
ATOM 4489 O O . GLU B 1 208 ? -26.827 -7.133 -10.147 1.00 57.72 208 GLU B O 1
ATOM 4495 N N . ALA B 1 209 ? -25.751 -5.174 -9.819 1.00 59.06 209 ALA B N 1
ATOM 4496 C CA . ALA B 1 209 ? -24.583 -5.542 -10.613 1.00 60.71 209 ALA B CA 1
ATOM 4497 C C . ALA B 1 209 ? -23.706 -6.616 -9.961 1.00 57.63 209 ALA B C 1
ATOM 4498 O O . ALA B 1 209 ? -23.051 -7.363 -10.677 1.00 67.43 209 ALA B O 1
ATOM 4500 N N . SER B 1 210 ? -23.694 -6.697 -8.623 1.00 59.94 210 SER B N 1
ATOM 4501 C CA . SER B 1 210 ? -22.828 -7.629 -7.903 1.00 61.25 210 SER B CA 1
ATOM 4502 C C . SER B 1 210 ? -22.841 -9.027 -8.508 1.00 61.18 210 SER B C 1
ATOM 4503 O O . SER B 1 210 ? -21.782 -9.546 -8.850 1.00 61.94 210 SER B O 1
ATOM 4506 N N . PRO B 1 211 ? -24.003 -9.712 -8.606 1.00 64.26 211 PRO B N 1
ATOM 4507 C CA . PRO B 1 211 ? -24.034 -11.062 -9.163 1.00 63.77 211 PRO B CA 1
ATOM 4508 C C . PRO B 1 211 ? -23.412 -11.126 -10.557 1.00 56.62 211 PRO B C 1
ATOM 4509 O O . PRO B 1 211 ? -22.704 -12.079 -10.862 1.00 60.46 211 PRO B O 1
ATOM 4513 N N . ALA B 1 212 ? -23.628 -10.082 -11.368 1.00 56.12 212 ALA B N 1
ATOM 4514 C CA . ALA B 1 212 ? -23.094 -10.030 -12.727 1.00 57.96 212 ALA B CA 1
ATOM 4515 C C . ALA B 1 212 ? -21.563 -9.934 -12.728 1.00 59.38 212 ALA B C 1
ATOM 4516 O O . ALA B 1 212 ? -20.888 -10.710 -13.406 1.00 56.73 212 ALA B O 1
ATOM 4518 N N . LEU B 1 213 ? -21.018 -8.961 -11.989 1.00 58.09 213 LEU B N 1
ATOM 4519 C CA . LEU B 1 213 ? -19.576 -8.783 -11.934 1.00 57.87 213 LEU B CA 1
ATOM 4520 C C . LEU B 1 213 ? -18.931 -10.071 -11.437 1.00 57.83 213 LEU B C 1
ATOM 4521 O O . LEU B 1 213 ? -17.863 -10.463 -11.908 1.00 53.09 213 LEU B O 1
ATOM 4526 N N . ALA B 1 214 ? -19.611 -10.730 -10.492 1.00 60.24 214 ALA B N 1
ATOM 4527 C CA . ALA B 1 214 ? -19.111 -11.978 -9.941 1.00 66.37 214 ALA B CA 1
ATOM 4528 C C . ALA B 1 214 ? -19.038 -13.026 -11.050 1.00 65.29 214 ALA B C 1
ATOM 4529 O O . ALA B 1 214 ? -18.029 -13.719 -11.182 1.00 59.26 214 ALA B O 1
ATOM 4531 N N . GLU B 1 215 ? -20.099 -13.084 -11.868 1.00 63.33 215 GLU B N 1
ATOM 4532 C CA . GLU B 1 215 ? -20.181 -14.048 -12.949 1.00 62.82 215 GLU B CA 1
ATOM 4533 C C . GLU B 1 215 ? -19.120 -13.738 -14.002 1.00 60.84 215 GLU B C 1
ATOM 4534 O O . GLU B 1 215 ? -18.423 -14.648 -14.446 1.00 61.74 215 GLU B O 1
ATOM 4540 N N . LEU B 1 216 ? -18.999 -12.465 -14.398 1.00 55.10 216 LEU B N 1
ATOM 4541 C CA . LEU B 1 216 ? -18.000 -12.087 -15.392 1.00 56.76 216 LEU B CA 1
ATOM 4542 C C . LEU B 1 216 ? -16.607 -12.504 -14.924 1.00 53.20 216 LEU B C 1
ATOM 4543 O O . LEU B 1 216 ? -15.859 -13.117 -15.681 1.00 56.87 216 LEU B O 1
ATOM 4548 N N . CYS B 1 217 ? -16.284 -12.209 -13.658 1.00 56.66 217 CYS B N 1
ATOM 4549 C CA . CYS B 1 217 ? -14.959 -12.499 -13.125 1.00 56.77 217 CYS B CA 1
ATOM 4550 C C . CYS B 1 217 ? -14.610 -13.982 -13.180 1.00 58.05 217 CYS B C 1
ATOM 4551 O O . CYS B 1 217 ? -13.429 -14.307 -13.221 1.00 60.44 217 CYS B O 1
ATOM 4554 N N . GLN B 1 218 ? -15.618 -14.867 -13.192 1.00 65.44 218 GLN B N 1
ATOM 4555 C CA . GLN B 1 218 ? -15.363 -16.306 -13.209 1.00 72.31 218 GLN B CA 1
ATOM 4556 C C . GLN B 1 218 ? -15.609 -16.927 -14.585 1.00 64.70 218 GLN B C 1
ATOM 4557 O O . GLN B 1 218 ? -15.249 -18.081 -14.806 1.00 63.08 218 GLN B O 1
ATOM 4563 N N . THR B 1 219 ? -16.180 -16.158 -15.514 1.00 62.61 219 THR B N 1
ATOM 4564 C CA . THR B 1 219 ? -16.493 -16.678 -16.835 1.00 60.91 219 THR B CA 1
ATOM 4565 C C . THR B 1 219 ? -15.228 -17.076 -17.591 1.00 62.23 219 THR B C 1
ATOM 4566 O O . THR B 1 219 ? -14.266 -16.315 -17.620 1.00 65.34 219 THR B O 1
ATOM 4570 N N . VAL B 1 220 ? -15.254 -18.279 -18.186 1.00 62.78 220 VAL B N 1
ATOM 4571 C CA . VAL B 1 220 ? -14.169 -18.780 -19.017 1.00 66.99 220 VAL B CA 1
ATOM 4572 C C . VAL B 1 220 ? -14.482 -18.332 -20.445 1.00 66.49 220 VAL B C 1
ATOM 4573 O O . VAL B 1 220 ? -15.485 -18.753 -21.018 1.00 63.91 220 VAL B O 1
ATOM 4577 N N . TRP B 1 221 ? -13.600 -17.500 -21.012 1.00 65.36 221 TRP B N 1
ATOM 4578 C CA . TRP B 1 221 ? -13.800 -16.903 -22.327 1.00 65.07 221 TRP B CA 1
ATOM 4579 C C . TRP B 1 221 ? -13.371 -17.849 -23.449 1.00 64.14 221 TRP B C 1
ATOM 4580 O O . TRP B 1 221 ? -14.152 -18.123 -24.351 1.00 63.80 221 TRP B O 1
ATOM 4591 N N . ASP B 1 222 ? -12.115 -18.298 -23.412 1.00 66.61 222 ASP B N 1
ATOM 4592 C CA . ASP B 1 222 ? -11.611 -19.282 -24.360 1.00 63.74 222 ASP B CA 1
ATOM 4593 C C . ASP B 1 222 ? -10.410 -19.952 -23.699 1.00 61.21 222 ASP B C 1
ATOM 4594 O O . ASP B 1 222 ? -10.014 -19.560 -22.605 1.00 61.79 222 ASP B O 1
ATOM 4599 N N . ASN B 1 223 ? -9.852 -20.970 -24.354 1.00 61.78 223 ASN B N 1
ATOM 4600 C CA . ASN B 1 223 ? -8.708 -21.671 -23.799 1.00 66.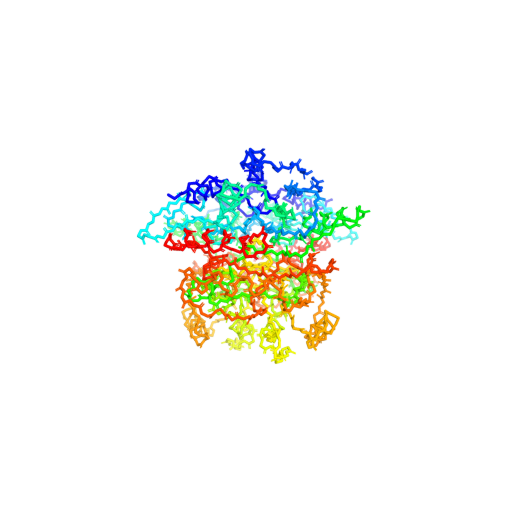96 223 ASN B CA 1
ATOM 4601 C C . ASN B 1 223 ? -7.458 -21.234 -24.552 1.00 62.28 223 ASN B C 1
ATOM 4602 O O . ASN B 1 223 ? -6.386 -21.805 -24.370 1.00 60.18 223 ASN B O 1
ATOM 4607 N N . GLY B 1 224 ? -7.619 -20.203 -25.389 1.00 54.34 224 GLY B N 1
ATOM 4608 C CA . GLY B 1 224 ? -6.518 -19.706 -26.186 1.00 54.42 224 GLY B CA 1
ATOM 4609 C C . GLY B 1 224 ? -6.147 -20.712 -27.270 1.00 57.51 224 GLY B C 1
ATOM 4610 O O . GLY B 1 224 ? -6.968 -21.539 -27.671 1.00 56.15 224 GLY B O 1
ATOM 4611 N N . ASN B 1 225 ? -4.914 -20.600 -27.766 1.00 51.15 225 ASN B N 1
ATOM 4612 C CA . ASN B 1 225 ? -4.428 -21.522 -28.769 1.00 51.13 225 ASN B CA 1
ATOM 4613 C C . ASN B 1 225 ? -2.915 -21.609 -28.639 1.00 50.72 225 ASN B C 1
ATOM 4614 O O . ASN B 1 225 ? -2.344 -21.125 -27.667 1.00 50.72 225 ASN B O 1
ATOM 4619 N N . GLU B 1 226 ? -2.286 -22.243 -29.630 1.00 55.46 226 GLU B N 1
ATOM 4620 C CA . GLU B 1 226 ? -0.851 -22.477 -29.607 1.00 56.74 226 GLU B CA 1
ATOM 4621 C C . GLU B 1 226 ? -0.044 -21.206 -29.886 1.00 53.39 226 GLU B C 1
ATOM 4622 O O . GLU B 1 226 ? 1.168 -21.200 -29.672 1.00 53.09 226 GLU B O 1
ATOM 4628 N N . TYR B 1 227 ? -0.710 -20.118 -30.291 1.00 47.92 227 TYR B N 1
ATOM 4629 C CA . TYR B 1 227 ? -0.012 -18.870 -30.579 1.00 46.26 227 TYR B CA 1
ATOM 4630 C C . TYR B 1 227 ? -0.343 -17.777 -29.563 1.00 43.76 227 TYR B C 1
ATOM 4631 O O . TYR B 1 227 ? 0.414 -16.819 -29.416 1.00 42.29 227 TYR B O 1
ATOM 4640 N N . PHE B 1 228 ? -1.477 -17.922 -28.872 1.00 45.55 228 PHE B N 1
ATOM 4641 C CA . PHE B 1 228 ? -1.954 -16.896 -27.962 1.00 47.01 228 PHE B CA 1
ATOM 4642 C C . PHE B 1 228 ? -2.491 -17.488 -26.665 1.00 49.87 228 PHE B C 1
ATOM 4643 O O . PHE B 1 228 ? -3.199 -18.489 -26.691 1.00 50.31 228 PHE B O 1
ATOM 4651 N N . PRO B 1 229 ? -2.223 -16.857 -25.497 1.00 47.17 229 PRO B N 1
ATOM 4652 C CA . PRO B 1 229 ? -2.779 -17.339 -24.243 1.00 47.63 229 PRO B CA 1
ATOM 4653 C C . PRO B 1 229 ? -4.281 -17.063 -24.268 1.00 49.54 229 PRO B C 1
ATOM 4654 O O . PRO B 1 229 ? -4.787 -16.348 -25.139 1.00 49.96 229 PRO B O 1
ATOM 4658 N N . ALA B 1 230 ? -4.985 -17.643 -23.304 1.00 45.71 230 ALA B N 1
ATOM 4659 C CA . ALA B 1 230 ? -6.424 -17.495 -23.228 1.00 47.70 230 ALA B CA 1
ATOM 4660 C C . ALA B 1 230 ? -6.814 -16.041 -22.974 1.00 45.91 230 ALA B C 1
ATOM 4661 O O . ALA B 1 230 ? -6.080 -15.277 -22.356 1.00 41.88 230 ALA B O 1
ATOM 4663 N N . THR B 1 231 ? -7.999 -15.685 -23.468 1.00 48.51 231 THR B N 1
ATOM 4664 C CA . THR B 1 231 ? -8.586 -14.377 -23.258 1.00 50.22 231 THR B CA 1
ATOM 4665 C C . THR B 1 231 ? -8.763 -14.161 -21.758 1.00 53.26 231 THR B C 1
ATOM 4666 O O . THR B 1 231 ? -9.173 -15.082 -21.055 1.00 55.29 231 THR B O 1
ATOM 4670 N N . SER B 1 232 ? -8.413 -12.958 -21.274 1.00 55.61 232 SER B N 1
ATOM 4671 C CA . SER B 1 232 ? -8.542 -12.645 -19.857 1.00 54.85 232 SER B CA 1
ATOM 4672 C C . SER B 1 232 ? -9.335 -11.355 -19.672 1.00 50.55 232 SER B C 1
ATOM 4673 O O . SER B 1 232 ? -9.190 -10.406 -20.442 1.00 47.70 232 SER B O 1
ATOM 4676 N N . PHE B 1 233 ? -10.161 -11.364 -18.617 1.00 50.06 233 PHE B N 1
ATOM 4677 C CA . PHE B 1 233 ? -11.059 -10.295 -18.215 1.00 48.16 233 PHE B CA 1
ATOM 4678 C C . PHE B 1 233 ? -10.538 -9.616 -16.951 1.00 43.99 233 PHE B C 1
ATOM 4679 O O . PHE B 1 233 ? -10.144 -10.294 -16.007 1.00 46.92 233 PHE B O 1
ATOM 4687 N N . GLN B 1 234 ? -10.576 -8.280 -16.920 1.00 42.49 234 GLN B N 1
ATOM 4688 C CA . GLN B 1 234 ? -10.141 -7.523 -15.752 1.00 44.81 234 GLN B CA 1
ATOM 4689 C C . GLN B 1 234 ? -10.942 -6.236 -15.597 1.00 43.40 234 GLN B C 1
ATOM 4690 O O . GLN B 1 234 ? -11.155 -5.507 -16.563 1.00 45.46 234 GLN B O 1
ATOM 4696 N N . ILE B 1 235 ? -11.362 -5.975 -14.354 1.00 40.66 235 ILE B N 1
ATOM 4697 C CA . ILE B 1 235 ? -12.026 -4.732 -14.023 1.00 39.79 235 ILE B CA 1
ATOM 4698 C C . ILE B 1 235 ? -10.930 -3.821 -13.485 1.00 42.37 235 ILE B C 1
ATOM 4699 O O . ILE B 1 235 ? -10.202 -4.216 -12.582 1.00 46.38 235 ILE B O 1
ATOM 4704 N N . SER B 1 236 ? -10.789 -2.631 -14.074 1.00 42.18 236 SER B N 1
ATOM 4705 C CA . SER B 1 236 ? -9.753 -1.696 -13.673 1.00 42.72 236 SER B CA 1
ATOM 4706 C C . SER B 1 236 ? -10.305 -0.596 -12.773 1.00 41.81 236 SER B C 1
ATOM 4707 O O . SER B 1 236 ? -9.559 -0.008 -11.995 1.00 41.55 236 SER B O 1
ATOM 4710 N N . ASN B 1 237 ? -11.592 -0.271 -12.928 1.00 41.09 237 ASN B N 1
ATOM 4711 C CA . ASN B 1 237 ? -12.157 0.811 -12.139 1.00 41.45 237 ASN B CA 1
ATOM 4712 C C . ASN B 1 237 ? -13.630 0.539 -11.839 1.00 41.86 237 ASN B C 1
ATOM 4713 O O . ASN B 1 237 ? -14.311 -0.108 -12.619 1.00 40.25 237 ASN B O 1
ATOM 4718 N N . ILE B 1 238 ? -14.106 1.028 -10.687 1.00 44.87 238 ILE B N 1
ATOM 4719 C CA . ILE B 1 238 ? -15.510 0.897 -10.314 1.00 44.57 238 ILE B CA 1
ATOM 4720 C C . ILE B 1 238 ? -15.849 2.075 -9.399 1.00 44.63 238 ILE B C 1
ATOM 4721 O O . ILE B 1 238 ? -15.065 2.420 -8.524 1.00 51.41 238 ILE B O 1
ATOM 4726 N N . HIS B 1 239 ? -16.986 2.734 -9.652 1.00 43.97 239 HIS B N 1
ATOM 4727 C CA . HIS B 1 239 ? -17.372 3.911 -8.889 1.00 46.13 239 HIS B CA 1
ATOM 4728 C C . HIS B 1 239 ? -18.887 4.036 -8.775 1.00 46.86 239 HIS B C 1
ATOM 4729 O O . HIS B 1 239 ? -19.611 3.775 -9.730 1.00 48.91 239 HIS B O 1
ATOM 4736 N N . ALA B 1 240 ? -19.336 4.470 -7.592 1.00 46.28 240 ALA B N 1
ATOM 4737 C CA . ALA B 1 240 ? -20.739 4.725 -7.309 1.00 44.53 240 ALA B CA 1
ATOM 4738 C C . ALA B 1 240 ? -20.839 5.455 -5.976 1.00 45.34 240 ALA B C 1
ATOM 4739 O O . ALA B 1 240 ? -20.181 5.067 -5.013 1.00 50.34 240 ALA B O 1
ATOM 4741 N N . GLY B 1 241 ? -21.638 6.524 -5.946 1.00 46.51 241 GLY B N 1
ATOM 4742 C CA . GLY B 1 241 ? -21.861 7.301 -4.737 1.00 50.78 241 GLY B CA 1
ATOM 4743 C C . GLY B 1 241 ? -20.928 8.501 -4.656 1.00 54.28 241 GLY B C 1
ATOM 4744 O O . GLY B 1 241 ? -19.942 8.548 -5.385 1.00 63.36 241 GLY B O 1
ATOM 4745 N N . THR B 1 242 ? -21.247 9.447 -3.756 1.00 61.41 242 THR B N 1
ATOM 4746 C CA . THR B 1 242 ? -20.442 10.649 -3.574 1.00 66.43 242 THR B CA 1
ATOM 4747 C C . THR B 1 242 ? -19.950 10.800 -2.133 1.00 65.95 242 THR B C 1
ATOM 4748 O O . THR B 1 242 ? -19.222 11.748 -1.840 1.00 70.59 242 THR B O 1
ATOM 4752 N N . GLY B 1 243 ? -20.357 9.901 -1.226 1.00 56.25 243 GLY B N 1
ATOM 4753 C CA . GLY B 1 243 ? -19.869 10.030 0.138 1.00 57.17 243 GLY B CA 1
ATOM 4754 C C . GLY B 1 243 ? -20.930 9.823 1.215 1.00 51.47 243 GLY B C 1
ATOM 4755 O O . GLY B 1 243 ? -20.613 9.289 2.271 1.00 54.13 243 GLY B O 1
ATOM 4756 N N . ALA B 1 244 ? -22.175 10.245 0.961 1.00 51.20 244 ALA B N 1
ATOM 4757 C CA . ALA B 1 244 ? -23.218 10.105 1.969 1.00 52.20 244 ALA B CA 1
ATOM 4758 C C . ALA B 1 244 ? -23.459 8.626 2.266 1.00 47.02 244 ALA B C 1
ATOM 4759 O O . ALA B 1 244 ? -23.604 7.823 1.347 1.00 49.21 244 ALA B O 1
ATOM 4761 N N . THR B 1 245 ? -23.537 8.297 3.563 1.00 46.90 245 THR B N 1
ATOM 4762 C CA . THR B 1 245 ? -23.708 6.926 4.021 1.00 47.58 245 THR B CA 1
ATOM 4763 C C . THR B 1 245 ? -25.169 6.479 3.991 1.00 47.17 245 THR B C 1
ATOM 4764 O O . THR B 1 245 ? -25.449 5.283 4.089 1.00 43.13 245 THR B O 1
ATOM 4768 N N . ASN B 1 246 ? -26.093 7.437 3.862 1.00 47.94 246 ASN B N 1
ATOM 4769 C CA . ASN B 1 246 ? -27.509 7.119 3.933 1.00 47.96 246 ASN B CA 1
ATOM 4770 C C . ASN B 1 246 ? -28.214 7.421 2.612 1.00 48.84 246 ASN B C 1
ATOM 4771 O O . ASN B 1 246 ? -29.437 7.560 2.579 1.00 51.19 246 ASN B O 1
ATOM 4776 N N . VAL B 1 247 ? -27.443 7.454 1.522 1.00 48.40 247 VAL B N 1
ATOM 4777 C CA . VAL B 1 247 ? -28.009 7.697 0.207 1.00 47.61 247 VAL B CA 1
ATOM 4778 C C . VAL B 1 247 ? -27.621 6.552 -0.727 1.00 49.93 247 VAL B C 1
ATOM 4779 O O . VAL B 1 247 ? -26.470 6.122 -0.752 1.00 44.62 247 VAL B O 1
ATOM 4783 N N . ILE B 1 248 ? -28.620 6.024 -1.446 1.00 49.27 248 ILE B N 1
ATOM 4784 C CA . ILE B 1 248 ? -28.385 4.992 -2.438 1.00 48.38 248 ILE B CA 1
ATOM 4785 C C . ILE B 1 248 ? -27.958 5.715 -3.710 1.00 47.58 248 ILE B C 1
ATOM 4786 O O . ILE B 1 248 ? -28.608 6.675 -4.108 1.00 48.83 248 ILE B O 1
ATOM 4791 N N . PRO B 1 249 ? -26.840 5.328 -4.361 1.00 45.44 249 PRO B N 1
ATOM 4792 C CA . PRO B 1 249 ? -26.388 6.016 -5.567 1.00 48.83 249 PRO B CA 1
ATOM 4793 C C . PRO B 1 249 ? -27.305 5.674 -6.742 1.00 49.86 249 PRO B C 1
ATOM 4794 O O . PRO B 1 249 ? -27.917 4.605 -6.774 1.00 50.26 249 PRO B O 1
ATOM 4798 N N . GLY B 1 250 ? -27.403 6.601 -7.698 1.00 48.32 250 GLY B N 1
ATOM 4799 C CA . GLY B 1 250 ? -28.278 6.425 -8.847 1.00 56.43 250 GLY B CA 1
ATOM 4800 C C . GLY B 1 250 ? -27.638 5.630 -9.979 1.00 58.88 250 GLY B C 1
ATOM 4801 O O . GLY B 1 250 ? -28.345 5.052 -10.805 1.00 59.63 250 GLY B O 1
ATOM 4802 N N . ALA B 1 251 ? -26.299 5.590 -9.996 1.00 59.93 251 ALA B N 1
ATOM 4803 C CA . ALA B 1 251 ? -25.587 4.897 -11.055 1.00 53.32 251 ALA B CA 1
ATOM 4804 C C . ALA B 1 251 ? -24.302 4.260 -10.539 1.00 51.26 251 ALA B C 1
ATOM 4805 O O . ALA B 1 251 ? -23.770 4.651 -9.506 1.00 50.90 251 ALA B O 1
ATOM 4807 N N . LEU B 1 252 ? -23.830 3.262 -11.291 1.00 50.27 252 LEU B N 1
ATOM 4808 C CA . LEU B 1 252 ? -22.592 2.554 -11.026 1.00 46.31 252 LEU B CA 1
ATOM 4809 C C . LEU B 1 252 ? -21.779 2.509 -12.312 1.00 48.14 252 LEU B C 1
ATOM 4810 O O . LEU B 1 252 ? -22.261 1.994 -13.317 1.00 48.68 252 LEU B O 1
ATOM 4815 N N . GLU B 1 253 ? -20.539 3.009 -12.264 1.00 46.98 253 GLU B N 1
ATOM 4816 C CA . GLU B 1 253 ? -19.680 2.991 -13.438 1.00 47.03 253 GLU B CA 1
ATOM 4817 C C . GLU B 1 253 ? -18.622 1.893 -13.261 1.00 43.47 253 GLU B C 1
ATOM 4818 O O . GLU B 1 253 ? -17.914 1.860 -12.265 1.00 48.44 253 GLU B O 1
ATOM 4824 N N . VAL B 1 254 ? -18.533 0.977 -14.232 1.00 43.21 254 VAL B N 1
ATOM 4825 C CA . VAL B 1 254 ? -17.585 -0.124 -14.182 1.00 45.42 254 VAL B CA 1
ATOM 4826 C C . VAL B 1 254 ? -16.751 -0.100 -15.460 1.00 47.45 254 VAL B C 1
ATOM 4827 O O . VAL B 1 254 ? -17.300 -0.238 -16.543 1.00 51.08 254 VAL B O 1
ATOM 4831 N N . THR B 1 255 ? -15.431 0.032 -15.323 1.00 43.54 255 THR B N 1
ATOM 4832 C CA . THR B 1 255 ? -14.523 0.050 -16.458 1.00 42.95 255 THR B CA 1
ATOM 4833 C C . THR B 1 255 ? -13.793 -1.290 -16.518 1.00 44.99 255 THR B C 1
ATOM 4834 O O . THR B 1 255 ? -13.135 -1.666 -15.554 1.00 44.60 255 THR B O 1
ATOM 4838 N N . PHE B 1 256 ? -13.878 -2.002 -17.648 1.00 46.86 256 PHE B N 1
ATOM 4839 C CA . PHE B 1 256 ? -13.215 -3.296 -17.714 1.00 46.70 256 PHE B CA 1
ATOM 4840 C C . PHE B 1 256 ? -12.537 -3.490 -19.068 1.00 45.18 256 PHE B C 1
ATOM 4841 O O . PHE B 1 256 ? -12.665 -2.664 -19.972 1.00 47.12 256 PHE B O 1
ATOM 4849 N N . ASN B 1 257 ? -11.825 -4.616 -19.184 1.00 42.82 257 ASN B N 1
ATOM 4850 C CA . ASN B 1 257 ? -11.030 -4.892 -20.367 1.00 44.13 257 ASN B CA 1
ATOM 4851 C C . ASN B 1 257 ? -10.816 -6.380 -20.623 1.00 38.02 257 ASN B C 1
ATOM 4852 O O . ASN B 1 257 ? -10.715 -7.188 -19.708 1.00 38.75 257 ASN B O 1
ATOM 4857 N N . PHE B 1 258 ? -10.724 -6.695 -21.917 1.00 39.84 258 PHE B N 1
ATOM 4858 C CA . PHE B 1 258 ? -10.414 -8.013 -22.431 1.00 41.69 258 PHE B CA 1
ATOM 4859 C C . PHE B 1 258 ? -9.094 -7.990 -23.190 1.00 43.66 258 PHE B C 1
ATOM 4860 O O . PHE B 1 258 ? -8.818 -7.068 -23.950 1.00 44.59 258 PHE B O 1
ATOM 4868 N N . ARG B 1 259 ? -8.248 -8.969 -22.892 1.00 46.21 259 ARG B N 1
ATOM 4869 C CA . ARG B 1 259 ? -7.057 -9.204 -23.679 1.00 42.98 259 ARG B CA 1
ATOM 4870 C C . ARG B 1 259 ? -7.388 -10.535 -24.328 1.00 42.25 259 ARG B C 1
ATOM 4871 O O . ARG B 1 259 ? -7.398 -11.546 -23.636 1.00 44.34 259 ARG B O 1
ATOM 4879 N N . TYR B 1 260 ? -7.753 -10.508 -25.620 1.00 43.41 260 TYR B N 1
ATOM 4880 C CA . TYR B 1 260 ? -8.253 -11.719 -26.259 1.00 45.58 260 TYR B CA 1
ATOM 4881 C C . TYR B 1 260 ? -7.337 -12.294 -27.338 1.00 46.07 260 TYR B C 1
ATOM 4882 O O . TYR B 1 260 ? -6.634 -11.570 -28.038 1.00 41.77 260 TYR B O 1
ATOM 4891 N N . SER B 1 261 ? -7.453 -13.622 -27.488 1.00 48.67 261 SER B N 1
ATOM 4892 C CA . SER B 1 261 ? -6.751 -14.421 -28.479 1.00 49.45 261 SER B CA 1
ATOM 4893 C C . SER B 1 261 ? -7.583 -14.434 -29.754 1.00 50.35 261 SER B C 1
ATOM 4894 O O . SER B 1 261 ? -8.699 -13.922 -29.767 1.00 43.97 261 SER B O 1
ATOM 4897 N N . THR B 1 262 ? -7.061 -15.098 -30.785 1.00 51.50 262 THR B N 1
ATOM 4898 C CA . THR B 1 262 ? -7.719 -15.173 -32.083 1.00 54.36 262 THR B CA 1
ATOM 4899 C C . THR B 1 262 ? -8.900 -16.147 -32.088 1.00 53.68 262 THR B C 1
ATOM 4900 O O . THR B 1 262 ? -9.570 -16.281 -33.111 1.00 56.41 262 THR B O 1
ATOM 4904 N N . GLU B 1 263 ? -9.178 -16.788 -30.945 1.00 57.09 263 GLU B N 1
ATOM 4905 C CA . GLU B 1 263 ? -10.290 -17.724 -30.835 1.00 54.63 263 GLU B CA 1
ATOM 4906 C C . GLU B 1 263 ? -11.626 -16.986 -30.781 1.00 56.98 263 GLU B C 1
ATOM 4907 O O . GLU B 1 263 ? -12.670 -17.595 -31.004 1.00 55.55 263 GLU B O 1
ATOM 4913 N N . VAL B 1 264 ? -11.594 -15.690 -30.444 1.00 58.79 264 VAL B N 1
ATOM 4914 C CA . VAL B 1 264 ? -12.806 -14.884 -30.382 1.00 57.80 264 VAL B CA 1
ATOM 4915 C C . VAL B 1 264 ? -12.541 -13.553 -31.075 1.00 56.43 264 VAL B C 1
ATOM 4916 O O . VAL B 1 264 ? -11.395 -13.168 -31.290 1.00 48.41 264 VAL B O 1
ATOM 4920 N N . THR B 1 265 ? -13.633 -12.862 -31.406 1.00 59.46 265 THR B N 1
ATOM 4921 C CA . THR B 1 265 ? -13.576 -11.537 -31.995 1.00 59.57 265 THR B CA 1
ATOM 4922 C C . THR B 1 265 ? -14.142 -10.552 -30.978 1.00 58.89 265 THR B C 1
ATOM 4923 O O . THR B 1 265 ? -14.827 -10.952 -30.038 1.00 56.21 265 THR B O 1
ATOM 4927 N N . ALA B 1 266 ? -13.891 -9.263 -31.205 1.00 55.53 266 ALA B N 1
ATOM 4928 C CA . ALA B 1 266 ? -14.424 -8.238 -30.332 1.00 54.32 266 ALA B CA 1
ATOM 4929 C C . ALA B 1 266 ? -15.955 -8.326 -30.299 1.00 56.16 266 ALA B C 1
ATOM 4930 O O . ALA B 1 266 ? -16.565 -8.124 -29.251 1.00 61.64 266 ALA B O 1
ATOM 4932 N N . GLU B 1 267 ? -16.562 -8.722 -31.424 1.00 57.91 267 GLU B N 1
ATOM 4933 C CA . GLU B 1 267 ? -18.011 -8.805 -31.543 1.00 65.05 267 GLU B CA 1
ATOM 4934 C C . GLU B 1 267 ? -18.569 -9.983 -30.742 1.00 66.57 267 GLU B C 1
ATOM 4935 O O . GLU B 1 267 ? -19.641 -9.864 -30.150 1.00 67.30 267 GLU B O 1
ATOM 4941 N N . GLN B 1 268 ? -17.864 -11.120 -30.730 1.00 68.83 268 GLN B N 1
ATOM 4942 C CA . GLN B 1 268 ? -18.346 -12.267 -29.968 1.00 72.41 268 GLN B CA 1
ATOM 4943 C C . GLN B 1 268 ? -18.317 -11.941 -28.473 1.00 70.03 268 GLN B C 1
ATOM 4944 O O . GLN B 1 268 ? -19.232 -12.314 -27.739 1.00 65.70 268 GLN B O 1
ATOM 4950 N N . LEU B 1 269 ? -17.258 -11.241 -28.035 1.00 56.98 269 LEU B N 1
ATOM 4951 C CA . LEU B 1 269 ? -17.098 -10.854 -26.643 1.00 51.77 269 LEU B CA 1
ATOM 4952 C C . LEU B 1 269 ? -18.185 -9.861 -26.246 1.00 48.25 269 LEU B C 1
ATOM 4953 O O . LEU B 1 269 ? -18.741 -9.982 -25.167 1.00 47.89 269 LEU B O 1
ATOM 4958 N N . LYS B 1 270 ? -18.439 -8.861 -27.097 1.00 51.24 270 LYS B N 1
ATOM 4959 C CA . LYS B 1 270 ? -19.451 -7.860 -26.804 1.00 53.67 270 LYS B CA 1
ATOM 4960 C C . LYS B 1 270 ? -20.809 -8.523 -26.592 1.00 55.72 270 LYS B C 1
ATOM 4961 O O . LYS B 1 270 ? -21.470 -8.279 -25.586 1.00 55.72 270 LYS B O 1
ATOM 4967 N N . GLN B 1 271 ? -21.182 -9.396 -27.529 1.00 59.93 271 GLN B N 1
ATOM 4968 C CA . GLN B 1 271 ? -22.485 -10.043 -27.529 1.00 66.59 271 GLN B CA 1
ATOM 4969 C C . GLN B 1 271 ? -22.616 -10.919 -26.281 1.00 67.34 271 GLN B C 1
ATOM 4970 O O . GLN B 1 271 ? -23.627 -10.842 -25.580 1.00 65.12 271 GLN B O 1
ATOM 4976 N N . ARG B 1 272 ? -21.548 -11.645 -25.925 1.00 64.67 272 ARG B N 1
ATOM 4977 C CA . ARG B 1 272 ? -21.621 -12.535 -24.773 1.00 66.32 272 ARG B CA 1
ATOM 4978 C C . ARG B 1 272 ? -21.749 -11.727 -23.476 1.00 66.87 272 ARG B C 1
ATOM 4979 O O . ARG B 1 272 ? -22.413 -12.166 -22.535 1.00 63.06 272 ARG B O 1
ATOM 4987 N N . VAL B 1 273 ? -21.144 -10.532 -23.441 1.00 55.26 273 VAL B N 1
ATOM 4988 C CA . VAL B 1 273 ? -21.219 -9.682 -22.264 1.00 55.41 273 VAL B CA 1
ATOM 4989 C C . VAL B 1 273 ? -22.622 -9.081 -22.117 1.00 56.85 273 VAL B C 1
ATOM 4990 O O . VAL B 1 273 ? -23.152 -9.053 -21.006 1.00 53.23 273 VAL B O 1
ATOM 4994 N N . HIS B 1 274 ? -23.218 -8.577 -23.209 1.00 64.02 274 HIS B N 1
ATOM 4995 C CA . HIS B 1 274 ? -24.567 -8.031 -23.111 1.00 65.91 274 HIS B CA 1
ATOM 4996 C C . HIS B 1 274 ? -25.548 -9.131 -22.712 1.00 65.52 274 HIS B C 1
ATOM 4997 O O . HIS B 1 274 ? -26.502 -8.879 -21.989 1.00 69.96 274 HIS B O 1
ATOM 5004 N N . GLU B 1 275 ? -25.293 -10.346 -23.199 1.00 67.93 275 GLU B N 1
ATOM 5005 C CA . GLU B 1 275 ? -26.128 -11.507 -22.934 1.00 67.93 275 GLU B CA 1
ATOM 5006 C C . GLU B 1 275 ? -26.121 -11.832 -21.438 1.00 70.17 275 GLU B C 1
ATOM 5007 O O . GLU B 1 275 ? -27.156 -12.206 -20.883 1.00 75.03 275 GLU B O 1
ATOM 5013 N N . ILE B 1 276 ? -24.977 -11.615 -20.774 1.00 65.17 276 ILE B N 1
ATOM 5014 C CA . ILE B 1 276 ? -24.850 -11.884 -19.346 1.00 66.94 276 ILE B CA 1
ATOM 5015 C C . ILE B 1 276 ? -25.501 -10.765 -18.527 1.00 65.99 276 ILE B C 1
ATOM 5016 O O . ILE B 1 276 ? -26.118 -11.032 -17.498 1.00 67.38 276 ILE B O 1
ATOM 5021 N N . LEU B 1 277 ? -25.360 -9.514 -18.978 1.00 64.35 277 LEU B N 1
ATOM 5022 C CA . LEU B 1 277 ? -25.958 -8.375 -18.295 1.00 61.59 277 LEU B CA 1
ATOM 5023 C C . LEU B 1 277 ? -27.485 -8.416 -18.417 1.00 65.06 277 LEU B C 1
ATOM 5024 O O . LEU B 1 277 ? -28.192 -8.040 -17.481 1.00 64.64 277 LEU B O 1
ATOM 5029 N N . ASP B 1 278 ? -27.983 -8.854 -19.581 1.00 64.67 278 ASP B N 1
ATOM 5030 C CA . ASP B 1 278 ? -29.412 -8.960 -19.836 1.00 72.48 278 ASP B CA 1
ATOM 5031 C C . ASP B 1 278 ? -30.012 -10.035 -18.925 1.00 71.86 278 ASP B C 1
ATOM 5032 O O . ASP B 1 278 ? -31.095 -9.857 -18.379 1.00 66.08 278 ASP B O 1
ATOM 5037 N N . LYS B 1 279 ? -29.262 -11.127 -18.751 1.00 77.04 279 LYS B N 1
ATOM 5038 C CA . LYS B 1 279 ? -29.608 -12.279 -17.932 1.00 80.61 279 LYS B CA 1
ATOM 5039 C C . LYS B 1 279 ? -29.824 -11.875 -16.469 1.00 81.31 279 LYS B C 1
ATOM 5040 O O . LYS B 1 279 ? -30.604 -12.507 -15.763 1.00 83.43 279 LYS B O 1
ATOM 5046 N N . HIS B 1 280 ? -29.112 -10.837 -16.008 1.00 78.99 280 HIS B N 1
ATOM 5047 C CA . HIS B 1 280 ? -29.229 -10.354 -14.637 1.00 74.28 280 HIS B CA 1
ATOM 5048 C C . HIS B 1 280 ? -30.230 -9.199 -14.537 1.00 69.07 280 HIS B C 1
ATOM 5049 O O . HIS B 1 280 ? -30.257 -8.505 -13.526 1.00 61.89 280 HIS B O 1
ATOM 5056 N N . GLY B 1 281 ? -31.041 -9.011 -15.590 1.00 76.19 281 GLY B N 1
ATOM 5057 C CA . GLY B 1 281 ? -32.085 -7.995 -15.657 1.00 72.92 281 GLY B CA 1
ATOM 5058 C C . GLY B 1 281 ? -31.593 -6.569 -15.415 1.00 68.85 281 GLY B C 1
ATOM 5059 O O . GLY B 1 281 ? -32.327 -5.759 -14.858 1.00 72.11 281 GLY B O 1
ATOM 5060 N N . LEU B 1 282 ? -30.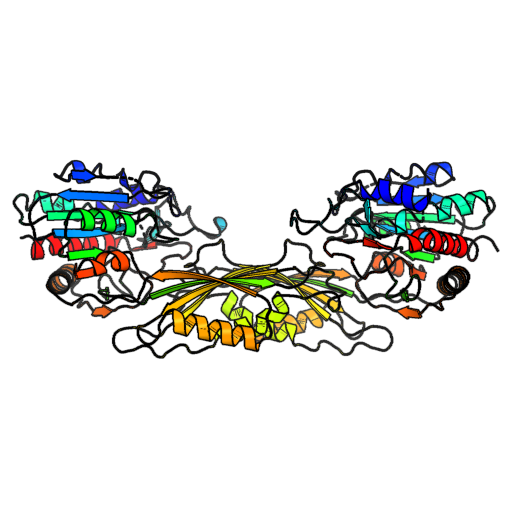398 -6.232 -15.912 1.00 66.74 282 LEU B N 1
ATOM 5061 C CA . LEU B 1 282 ? -29.848 -4.904 -15.680 1.00 66.44 282 LEU B CA 1
ATOM 5062 C C . LEU B 1 282 ? -30.333 -3.896 -16.718 1.00 67.42 282 LEU B C 1
ATOM 5063 O O . LEU B 1 282 ? -30.732 -4.260 -17.816 1.00 75.21 282 LEU B O 1
ATOM 5068 N N . GLN B 1 283 ? -30.328 -2.624 -16.309 1.00 70.62 283 GLN B N 1
ATOM 5069 C CA . GLN B 1 283 ? -30.649 -1.462 -17.125 1.00 72.83 283 GLN B CA 1
ATOM 5070 C C . GLN B 1 283 ? -29.354 -0.660 -17.176 1.00 63.97 283 GLN B C 1
ATOM 5071 O O . GLN B 1 283 ? -28.947 -0.075 -16.178 1.00 58.58 283 GLN B O 1
ATOM 5077 N N . TYR B 1 284 ? -28.705 -0.666 -18.339 1.00 64.16 284 TYR B N 1
ATOM 5078 C CA . TYR B 1 284 ? -27.389 -0.067 -18.456 1.00 65.56 284 TYR B CA 1
ATOM 5079 C C . TYR B 1 284 ? -27.080 0.354 -19.884 1.00 66.94 284 TYR B C 1
ATOM 5080 O O . TYR B 1 284 ? -27.866 0.114 -20.796 1.00 72.03 284 TYR B O 1
ATOM 5089 N N . GLU B 1 285 ? -25.881 0.924 -20.046 1.00 73.00 285 GLU B N 1
ATOM 5090 C CA . GLU B 1 285 ? -25.345 1.300 -21.340 1.00 76.39 285 GLU B CA 1
ATOM 5091 C C . GLU B 1 285 ? -23.837 1.076 -21.299 1.00 67.38 285 GLU B C 1
ATOM 5092 O O . GLU B 1 285 ? -23.206 1.343 -20.279 1.00 68.02 285 GLU B O 1
ATOM 5098 N N . ILE B 1 286 ? -23.284 0.510 -22.381 1.00 61.99 286 ILE B N 1
ATOM 5099 C CA . ILE B 1 286 ? -21.849 0.287 -22.466 1.00 57.77 286 ILE B CA 1
ATOM 5100 C C . ILE B 1 286 ? -21.277 1.103 -23.619 1.00 52.37 286 ILE B C 1
ATOM 5101 O O . ILE B 1 286 ? -21.882 1.210 -24.676 1.00 59.28 286 ILE B O 1
ATOM 5106 N N . VAL B 1 287 ? -20.105 1.684 -23.385 1.00 52.98 287 VAL B N 1
ATOM 5107 C CA . VAL B 1 287 ? -19.353 2.355 -24.425 1.00 53.10 287 VAL B CA 1
ATOM 5108 C C . VAL B 1 287 ? -18.122 1.488 -24.651 1.00 51.80 287 VAL B C 1
ATOM 5109 O O . VAL B 1 287 ? -17.315 1.322 -23.749 1.00 51.99 287 VAL B O 1
ATOM 5113 N N . TRP B 1 288 ? -18.060 0.852 -25.819 1.00 56.35 288 TRP B N 1
ATOM 5114 C CA . TRP B 1 288 ? -16.967 -0.030 -26.193 1.00 52.56 288 TRP B CA 1
ATOM 5115 C C . TRP B 1 288 ? -15.892 0.735 -26.955 1.00 54.60 288 TRP B C 1
ATOM 5116 O O . TRP B 1 288 ? -16.168 1.722 -27.629 1.00 52.47 288 TRP B O 1
ATOM 5127 N N . ASN B 1 289 ? -14.669 0.213 -26.884 1.00 51.90 289 ASN B N 1
ATOM 5128 C CA . ASN B 1 289 ? -13.541 0.821 -27.555 1.00 53.02 289 ASN B CA 1
ATOM 5129 C C . ASN B 1 289 ? -12.520 -0.273 -27.853 1.00 51.68 289 ASN B C 1
ATOM 5130 O O . ASN B 1 289 ? -12.018 -0.924 -26.944 1.00 52.76 289 ASN B O 1
ATOM 5135 N N . LEU B 1 290 ? -12.259 -0.496 -29.145 1.00 60.09 290 LEU B N 1
ATOM 5136 C CA . LEU B 1 290 ? -11.308 -1.503 -29.578 1.00 62.94 290 LEU B CA 1
ATOM 5137 C C . LEU B 1 290 ? -9.916 -0.884 -29.574 1.00 56.68 290 LEU B C 1
ATOM 5138 O O . LEU B 1 290 ? -9.504 -0.277 -30.555 1.00 66.19 290 LEU B O 1
ATOM 5143 N N . SER B 1 291 ? -9.211 -1.046 -28.453 1.00 57.00 291 SER B N 1
ATOM 5144 C CA . SER B 1 291 ? -7.887 -0.468 -28.283 1.00 62.38 291 SER B CA 1
ATOM 5145 C C . SER B 1 291 ? -6.868 -1.103 -29.226 1.00 56.06 291 SER B C 1
ATOM 5146 O O . SER B 1 291 ? -5.954 -0.420 -29.677 1.00 61.24 291 SER B O 1
ATOM 5149 N N . GLY B 1 292 ? -7.010 -2.404 -29.507 1.00 53.59 292 GLY B N 1
ATOM 5150 C CA . GLY B 1 292 ? -6.060 -3.065 -30.389 1.00 52.14 292 GLY B CA 1
ATOM 5151 C C . GLY B 1 292 ? -6.511 -4.459 -30.823 1.00 51.93 292 GLY B C 1
ATOM 5152 O O . GLY B 1 292 ? -7.140 -5.179 -30.052 1.00 50.48 292 GLY B O 1
ATOM 5153 N N . LEU B 1 293 ? -6.186 -4.819 -32.075 1.00 48.47 293 LEU B N 1
ATOM 5154 C CA . LEU B 1 293 ? -6.514 -6.125 -32.633 1.00 47.74 293 LEU B CA 1
ATOM 5155 C C . LEU B 1 293 ? -5.401 -7.117 -32.308 1.00 42.64 293 LEU B C 1
ATOM 5156 O O . LEU B 1 293 ? -4.245 -6.742 -32.162 1.00 46.11 293 LEU B O 1
ATOM 5161 N N . PRO B 1 294 ? -5.706 -8.428 -32.245 1.00 42.31 294 PRO B N 1
ATOM 5162 C CA . PRO B 1 294 ? -4.673 -9.437 -32.082 1.00 35.99 294 PRO B CA 1
ATOM 5163 C C . PRO B 1 294 ? -3.816 -9.364 -33.337 1.00 41.56 294 PRO B C 1
ATOM 5164 O O . PRO B 1 294 ? -4.345 -9.179 -34.430 1.00 46.17 294 PRO B O 1
ATOM 5168 N N . PHE B 1 295 ? -2.495 -9.487 -33.189 1.00 43.61 295 PHE B N 1
ATOM 5169 C CA . PHE B 1 295 ? -1.655 -9.436 -34.369 1.00 39.38 295 PHE B CA 1
ATOM 5170 C C . PHE B 1 295 ? -0.515 -10.431 -34.176 1.00 42.35 295 PHE B C 1
ATOM 5171 O O . PHE B 1 295 ? -0.193 -10.807 -33.051 1.00 41.88 295 PHE B O 1
ATOM 5179 N N . LEU B 1 296 ? 0.030 -10.905 -35.296 1.00 44.42 296 LEU B N 1
ATOM 5180 C CA . LEU B 1 296 ? 1.127 -11.853 -35.288 1.00 44.09 296 LEU B CA 1
ATOM 5181 C C . LEU B 1 296 ? 1.933 -11.623 -36.552 1.00 44.45 296 LEU B C 1
ATOM 5182 O O . LEU B 1 296 ? 1.407 -11.770 -37.651 1.00 46.57 296 LEU B O 1
ATOM 5187 N N . THR B 1 297 ? 3.172 -11.166 -36.371 1.00 42.83 297 THR B N 1
ATOM 5188 C CA . THR B 1 297 ? 4.039 -10.894 -37.501 1.00 43.06 297 THR B CA 1
ATOM 5189 C C . THR B 1 297 ? 4.898 -12.120 -37.777 1.00 43.35 297 THR B C 1
ATOM 5190 O O . THR B 1 297 ? 5.113 -12.952 -36.899 1.00 43.39 297 THR B O 1
ATOM 5194 N N . PRO B 1 298 ? 5.418 -12.259 -39.010 1.00 42.68 298 PRO B N 1
ATOM 5195 C CA . PRO B 1 298 ? 6.247 -13.405 -39.361 1.00 45.49 298 PRO B CA 1
ATOM 5196 C C . PRO B 1 298 ? 7.588 -13.446 -38.639 1.00 44.66 298 PRO B C 1
ATOM 5197 O O . PRO B 1 298 ? 8.132 -12.410 -38.257 1.00 49.61 298 PRO B O 1
ATOM 5201 N N . VAL B 1 299 ? 8.062 -14.675 -38.415 1.00 47.84 299 VAL B N 1
ATOM 5202 C CA . VAL B 1 299 ? 9.370 -14.935 -37.835 1.00 48.98 299 VAL B CA 1
ATOM 5203 C C . VAL B 1 299 ? 10.375 -14.846 -38.980 1.00 45.52 299 VAL B C 1
ATOM 5204 O O . VAL B 1 299 ? 10.264 -15.599 -39.943 1.00 44.02 299 VAL B O 1
ATOM 5208 N N . GLY B 1 300 ? 11.304 -13.888 -38.893 1.00 42.50 300 GLY B N 1
ATOM 5209 C CA . GLY B 1 300 ? 12.283 -13.681 -39.949 1.00 45.01 300 GLY B CA 1
ATOM 5210 C C . GLY B 1 300 ? 13.671 -13.328 -39.421 1.00 45.19 300 GLY B C 1
ATOM 5211 O O . GLY B 1 300 ? 14.090 -13.833 -38.389 1.00 47.10 300 GLY B O 1
ATOM 5212 N N . GLU B 1 301 ? 14.357 -12.441 -40.143 1.00 49.57 301 GLU B N 1
ATOM 5213 C CA . GLU B 1 301 ? 15.724 -12.049 -39.836 1.00 51.05 301 GLU B CA 1
ATOM 5214 C C . GLU B 1 301 ? 15.802 -11.206 -38.565 1.00 50.13 301 GLU B C 1
ATOM 5215 O O . GLU B 1 301 ? 16.854 -11.168 -37.929 1.00 45.21 301 GLU B O 1
ATOM 5221 N N . LEU B 1 302 ? 14.720 -10.487 -38.224 1.00 48.32 302 LEU B N 1
ATOM 5222 C CA . LEU B 1 302 ? 14.761 -9.691 -37.006 1.00 46.45 302 LEU B CA 1
ATOM 5223 C C . LEU B 1 302 ? 14.815 -10.628 -35.809 1.00 47.05 302 LEU B C 1
ATOM 5224 O O . LEU B 1 302 ? 15.546 -10.359 -34.863 1.00 54.32 302 LEU B O 1
ATOM 5229 N N . VAL B 1 303 ? 14.041 -11.719 -35.871 1.00 49.41 303 VAL B N 1
ATOM 5230 C CA . VAL B 1 303 ? 14.023 -12.714 -34.811 1.00 50.02 303 VAL B CA 1
ATOM 5231 C C . VAL B 1 303 ? 15.388 -13.370 -34.730 1.00 50.36 303 VAL B C 1
ATOM 5232 O O . VAL B 1 303 ? 15.889 -13.602 -33.637 1.00 55.42 303 VAL B O 1
ATOM 5236 N N . ASN B 1 304 ? 15.967 -13.647 -35.898 1.00 55.92 304 ASN B N 1
ATOM 5237 C CA . ASN B 1 304 ? 17.267 -14.287 -35.990 1.00 61.79 304 ASN B CA 1
ATOM 5238 C C . ASN B 1 304 ? 18.348 -13.378 -35.403 1.00 59.08 304 ASN B C 1
ATOM 5239 O O . ASN B 1 304 ? 19.178 -13.832 -34.619 1.00 63.89 304 ASN B O 1
ATOM 5244 N N . ALA B 1 305 ? 18.328 -12.093 -35.778 1.00 54.89 305 ALA B N 1
ATOM 5245 C CA . ALA B 1 305 ? 19.329 -11.151 -35.298 1.00 54.52 305 ALA B CA 1
ATOM 5246 C C . ALA B 1 305 ? 19.269 -11.047 -33.776 1.00 54.74 305 ALA B C 1
ATOM 5247 O O . ALA B 1 305 ? 20.312 -10.967 -33.121 1.00 51.90 305 ALA B O 1
ATOM 5249 N N . ALA B 1 306 ? 18.043 -11.115 -33.233 1.00 47.74 306 ALA B N 1
ATOM 5250 C CA . ALA B 1 306 ? 17.807 -10.999 -31.801 1.00 46.80 306 ALA B CA 1
ATOM 5251 C C . ALA B 1 306 ? 18.193 -12.278 -31.061 1.00 48.29 306 ALA B C 1
ATOM 5252 O O . ALA B 1 306 ? 18.643 -12.203 -29.922 1.00 44.81 306 ALA B O 1
ATOM 5254 N N . GLN B 1 307 ? 17.981 -13.450 -31.672 1.00 53.27 307 GLN B N 1
ATOM 5255 C CA . GLN B 1 307 ? 18.366 -14.690 -31.014 1.00 56.46 307 GLN B CA 1
ATOM 5256 C C . GLN B 1 307 ? 19.874 -14.686 -30.767 1.00 60.38 307 GLN B C 1
ATOM 5257 O O . GLN B 1 307 ? 20.325 -14.962 -29.657 1.00 64.20 307 GLN B O 1
ATOM 5263 N N . THR B 1 308 ? 20.643 -14.302 -31.788 1.00 60.33 308 THR B N 1
ATOM 5264 C CA . THR B 1 308 ? 22.097 -14.334 -31.693 1.00 69.03 308 THR B CA 1
ATOM 5265 C C . THR B 1 308 ? 22.630 -13.212 -30.793 1.00 60.99 308 THR B C 1
ATOM 5266 O O . THR B 1 308 ? 23.586 -13.426 -30.048 1.00 59.23 308 THR B O 1
ATOM 5270 N N . ALA B 1 309 ? 22.008 -12.028 -30.838 1.00 57.41 309 ALA B N 1
ATOM 5271 C CA . ALA B 1 309 ? 22.462 -10.909 -30.021 1.00 58.31 309 ALA B CA 1
ATOM 5272 C C . ALA B 1 309 ? 22.267 -11.223 -28.540 1.00 58.67 309 ALA B C 1
ATOM 5273 O O . ALA B 1 309 ? 23.167 -10.999 -27.733 1.00 57.62 309 ALA B O 1
ATOM 5275 N N . ILE B 1 310 ? 21.089 -11.760 -28.201 1.00 55.28 310 ILE B N 1
ATOM 5276 C CA . ILE B 1 310 ? 20.764 -12.114 -26.829 1.00 55.89 310 ILE B CA 1
ATOM 5277 C C . ILE B 1 310 ? 21.702 -13.212 -26.345 1.00 57.12 310 ILE B C 1
ATOM 5278 O O . ILE B 1 310 ? 22.294 -13.098 -25.275 1.00 54.34 310 ILE B O 1
ATOM 5283 N N . LEU B 1 311 ? 21.795 -14.291 -27.120 1.00 56.95 311 LEU B N 1
ATOM 5284 C CA . LEU B 1 311 ? 22.648 -15.394 -26.726 1.00 61.24 311 LEU B CA 1
ATOM 5285 C C . LEU B 1 311 ? 24.092 -14.935 -26.529 1.00 67.32 311 LEU B C 1
ATOM 5286 O O . LEU B 1 311 ? 24.770 -15.420 -25.627 1.00 76.10 311 LEU B O 1
ATOM 5291 N N . ASN B 1 312 ? 24.555 -13.989 -27.352 1.00 69.07 312 ASN B N 1
ATOM 5292 C CA . ASN B 1 312 ? 25.949 -13.566 -27.289 1.00 68.80 312 ASN B CA 1
ATOM 5293 C C . ASN B 1 312 ? 26.217 -12.693 -26.059 1.00 69.13 312 ASN B C 1
ATOM 5294 O O . ASN B 1 312 ? 27.287 -12.785 -25.461 1.00 74.04 312 ASN B O 1
ATOM 5299 N N . VAL B 1 313 ? 25.233 -11.874 -25.664 1.00 67.94 313 VAL B N 1
ATOM 5300 C CA . VAL B 1 313 ? 25.388 -10.950 -24.547 1.00 67.65 313 VAL B CA 1
ATOM 5301 C C . VAL B 1 313 ? 25.115 -11.626 -23.203 1.00 63.31 313 VAL B C 1
ATOM 5302 O O . VAL B 1 313 ? 25.866 -11.419 -22.251 1.00 63.59 313 VAL B O 1
ATOM 5306 N N . THR B 1 314 ? 24.065 -12.449 -23.141 1.00 59.61 314 THR B N 1
ATOM 5307 C CA . THR B 1 314 ? 23.626 -13.052 -21.890 1.00 59.64 314 THR B CA 1
ATOM 5308 C C . THR B 1 314 ? 23.869 -14.559 -21.806 1.00 60.65 314 THR B C 1
ATOM 5309 O O . THR B 1 314 ? 23.901 -15.106 -20.709 1.00 63.37 314 THR B O 1
ATOM 5313 N N . GLY B 1 315 ? 23.981 -15.245 -22.946 1.00 62.87 315 GLY B N 1
ATOM 5314 C CA . GLY B 1 315 ? 24.125 -16.692 -22.928 1.00 64.50 315 GLY B CA 1
ATOM 5315 C C . GLY B 1 315 ? 22.765 -17.375 -22.761 1.00 69.32 315 GLY B C 1
ATOM 5316 O O . GLY B 1 315 ? 22.695 -18.538 -22.373 1.00 77.33 315 GLY B O 1
ATOM 5317 N N . THR B 1 316 ? 21.686 -16.642 -23.078 1.00 67.91 316 THR B N 1
ATOM 5318 C CA . THR B 1 316 ? 20.332 -17.160 -22.957 1.00 64.64 316 THR B CA 1
ATOM 5319 C C . THR B 1 316 ? 19.732 -17.456 -24.332 1.00 59.31 316 THR B C 1
ATOM 5320 O O . THR B 1 316 ? 20.013 -16.758 -25.303 1.00 52.83 316 THR B O 1
ATOM 5324 N N . GLU B 1 317 ? 18.971 -18.558 -24.395 1.00 62.14 317 GLU B N 1
ATOM 5325 C CA . GLU B 1 317 ? 18.193 -18.948 -25.562 1.00 63.13 317 GLU B CA 1
ATOM 5326 C C . GLU B 1 317 ? 16.828 -18.308 -25.392 1.00 58.87 317 GLU B C 1
ATOM 5327 O O . GLU B 1 317 ? 16.074 -18.721 -24.516 1.00 62.83 317 GLU B O 1
ATOM 5333 N N . THR B 1 318 ? 16.539 -17.286 -26.200 1.00 54.35 318 THR B N 1
ATOM 5334 C CA . THR B 1 318 ? 15.268 -16.600 -26.075 1.00 54.51 318 THR B CA 1
ATOM 5335 C C . THR B 1 318 ? 14.150 -17.503 -26.593 1.00 53.53 318 THR B C 1
ATOM 5336 O O . THR B 1 318 ? 14.387 -18.487 -27.282 1.00 53.60 318 THR B O 1
ATOM 5340 N N . GLU B 1 319 ? 12.928 -17.148 -26.228 1.00 50.83 319 GLU B N 1
ATOM 5341 C CA . GLU B 1 319 ? 11.746 -17.889 -26.620 1.00 56.84 319 GLU B CA 1
ATOM 5342 C C . GLU B 1 319 ? 10.683 -16.880 -27.050 1.00 53.04 319 GLU B C 1
ATOM 5343 O O . GLU B 1 319 ? 10.519 -15.867 -26.376 1.00 53.35 319 GLU B O 1
ATOM 5349 N N . LEU B 1 320 ? 10.018 -17.146 -28.188 1.00 49.02 320 LEU B N 1
ATOM 5350 C CA . LEU B 1 320 ? 8.959 -16.298 -28.724 1.00 48.98 320 LEU B CA 1
ATOM 5351 C C . LEU B 1 320 ? 7.706 -16.466 -27.879 1.00 46.50 320 LEU B C 1
ATOM 5352 O O . LEU B 1 320 ? 7.487 -17.529 -27.313 1.00 46.03 320 LEU B O 1
ATOM 5357 N N . SER B 1 321 ? 6.866 -15.424 -27.872 1.00 48.06 321 SER B N 1
ATOM 5358 C CA . SER B 1 321 ? 5.629 -15.401 -27.118 1.00 47.00 321 SER B CA 1
ATOM 5359 C C . SER B 1 321 ? 4.752 -14.237 -27.583 1.00 45.85 321 SER B C 1
ATOM 5360 O O . SER B 1 321 ? 5.228 -13.302 -28.221 1.00 47.25 321 SER B O 1
ATOM 5363 N N . THR B 1 322 ? 3.464 -14.301 -27.242 1.00 42.04 322 THR B N 1
ATOM 5364 C CA . THR B 1 322 ? 2.528 -13.236 -27.555 1.00 43.90 322 THR B CA 1
ATOM 5365 C C . THR B 1 322 ? 1.836 -12.801 -26.271 1.00 42.67 322 THR B C 1
ATOM 5366 O O . THR B 1 322 ? 0.875 -12.040 -26.315 1.00 46.36 322 THR B O 1
ATOM 5370 N N . SER B 1 323 ? 2.405 -13.236 -25.141 1.00 49.48 323 SER B N 1
ATOM 5371 C CA . SER B 1 323 ? 1.845 -13.009 -23.821 1.00 53.71 323 SER B CA 1
ATOM 5372 C C . SER B 1 323 ? 1.978 -11.558 -23.367 1.00 53.11 323 SER B C 1
ATOM 5373 O O . SER B 1 323 ? 2.639 -10.737 -24.000 1.00 45.63 323 SER B O 1
ATOM 5376 N N . GLY B 1 324 ? 1.320 -11.274 -22.239 1.00 51.27 324 GLY B N 1
ATOM 5377 C CA . GLY B 1 324 ? 1.346 -9.953 -21.647 1.00 49.56 324 GLY B CA 1
ATOM 5378 C C . GLY B 1 324 ? 0.271 -9.054 -22.243 1.00 48.89 324 GLY B C 1
ATOM 5379 O O . GLY B 1 324 ? -0.824 -9.510 -22.592 1.00 43.23 324 GLY B O 1
ATOM 5380 N N . GLY B 1 325 ? 0.610 -7.767 -22.348 1.00 41.53 325 GLY B N 1
ATOM 5381 C CA . GLY B 1 325 ? -0.316 -6.795 -22.885 1.00 40.28 325 GLY B CA 1
ATOM 5382 C C . GLY B 1 325 ? -0.177 -6.699 -24.392 1.00 43.26 325 GLY B C 1
ATOM 5383 O O . GLY B 1 325 ? -0.069 -7.715 -25.078 1.00 44.66 325 GLY B O 1
ATOM 5384 N N . THR B 1 326 ? -0.244 -5.464 -24.888 1.00 45.09 326 THR B N 1
ATOM 5385 C CA . THR B 1 326 ? -0.091 -5.192 -26.303 1.00 44.51 326 THR B CA 1
ATOM 5386 C C . THR B 1 326 ? 0.873 -4.020 -26.403 1.00 43.39 326 THR B C 1
ATOM 5387 O O . THR B 1 326 ? 1.426 -3.601 -25.390 1.00 45.27 326 THR B O 1
ATOM 5391 N N . SER B 1 327 ? 1.086 -3.522 -27.624 1.00 43.96 327 SER B N 1
ATOM 5392 C CA . SER B 1 327 ? 2.036 -2.441 -27.825 1.00 42.03 327 SER B CA 1
ATOM 5393 C C . SER B 1 327 ? 1.729 -1.719 -29.133 1.00 39.87 327 SER B C 1
ATOM 5394 O O . SER B 1 327 ? 0.782 -2.063 -29.834 1.00 40.05 327 SER B O 1
ATOM 5397 N N . ASP B 1 328 ? 2.545 -0.714 -29.454 1.00 39.49 328 ASP B N 1
ATOM 5398 C CA . ASP B 1 328 ? 2.373 0.021 -30.696 1.00 40.93 328 ASP B CA 1
ATOM 5399 C C . ASP B 1 328 ? 2.720 -0.895 -31.864 1.00 40.77 328 ASP B C 1
ATOM 5400 O O . ASP B 1 328 ? 2.463 -0.560 -33.019 1.00 41.90 328 ASP B O 1
ATOM 5405 N N . GLY B 1 329 ? 3.220 -2.090 -31.546 1.00 44.61 329 GLY B N 1
ATOM 5406 C CA . GLY B 1 329 ? 3.477 -3.049 -32.603 1.00 43.02 329 GLY B CA 1
ATOM 5407 C C . GLY B 1 329 ? 2.181 -3.370 -33.339 1.00 39.26 329 GLY B C 1
ATOM 5408 O O . GLY B 1 329 ? 2.208 -3.801 -34.484 1.00 39.26 329 GLY B O 1
ATOM 5409 N N . ARG B 1 330 ? 1.041 -3.088 -32.699 1.00 39.88 330 ARG B N 1
ATOM 5410 C CA . ARG B 1 330 ? -0.229 -3.379 -33.344 1.00 44.30 330 ARG B CA 1
ATOM 5411 C C . ARG B 1 330 ? -0.505 -2.355 -34.443 1.00 44.50 330 ARG B C 1
ATOM 5412 O O . ARG B 1 330 ? -1.261 -2.645 -35.359 1.00 50.51 330 ARG B O 1
ATOM 5420 N N . PHE B 1 331 ? 0.107 -1.169 -34.356 1.00 44.38 331 PHE B N 1
ATOM 5421 C CA . PHE B 1 331 ? -0.130 -0.142 -35.363 1.00 43.85 331 PHE B CA 1
ATOM 5422 C C . PHE B 1 331 ? 0.944 -0.180 -36.445 1.00 43.11 331 PHE B C 1
ATOM 5423 O O . PHE B 1 331 ? 0.738 0.371 -37.522 1.00 39.85 331 PHE B O 1
ATOM 5431 N N . ILE B 1 332 ? 2.071 -0.841 -36.146 1.00 41.44 332 ILE B N 1
ATOM 5432 C CA . ILE B 1 332 ? 3.207 -0.946 -37.049 1.00 42.90 332 ILE B CA 1
ATOM 5433 C C . ILE B 1 332 ? 3.130 -2.225 -37.885 1.00 43.34 332 ILE B C 1
ATOM 5434 O O . ILE B 1 332 ? 3.510 -2.232 -39.052 1.00 44.67 332 ILE B O 1
ATOM 5439 N N . ALA B 1 333 ? 2.673 -3.316 -37.265 1.00 47.02 333 ALA B N 1
ATOM 5440 C CA . ALA B 1 333 ? 2.598 -4.607 -37.929 1.00 46.89 333 ALA B CA 1
ATOM 5441 C C . ALA B 1 333 ? 1.785 -4.530 -39.220 1.00 44.04 333 ALA B C 1
ATOM 5442 O O . ALA B 1 333 ? 2.171 -5.147 -40.206 1.00 39.39 333 ALA B O 1
ATOM 5444 N N . PRO B 1 334 ? 0.639 -3.808 -39.277 1.00 43.18 334 PRO B N 1
ATOM 5445 C CA . PRO B 1 334 ? -0.154 -3.748 -40.508 1.00 42.90 334 PRO B CA 1
ATOM 5446 C C . PRO B 1 334 ? 0.579 -3.189 -41.728 1.00 42.65 334 PRO B C 1
ATOM 5447 O O . PRO B 1 334 ? 0.121 -3.389 -42.846 1.00 40.68 334 PRO B O 1
ATOM 5451 N N . THR B 1 335 ? 1.740 -2.545 -41.525 1.00 41.94 335 THR B N 1
ATOM 5452 C CA . THR B 1 335 ? 2.482 -1.990 -42.649 1.00 40.75 335 THR B CA 1
ATOM 5453 C C . THR B 1 335 ? 3.307 -3.079 -43.326 1.00 42.05 335 THR B C 1
ATOM 5454 O O . THR B 1 335 ? 3.774 -2.906 -44.449 1.00 49.34 335 THR B O 1
ATOM 5458 N N . GLY B 1 336 ? 3.542 -4.171 -42.603 1.00 43.32 336 GLY B N 1
ATOM 5459 C CA . GLY B 1 336 ? 4.295 -5.289 -43.142 1.00 43.29 336 GLY B CA 1
ATOM 5460 C C . GLY B 1 336 ? 5.660 -5.446 -42.491 1.00 42.89 336 GLY B C 1
ATOM 5461 O O . GLY B 1 336 ? 6.404 -6.357 -42.829 1.00 47.13 336 GLY B O 1
ATOM 5462 N N . ALA B 1 337 ? 5.992 -4.551 -41.562 1.00 47.18 337 ALA B N 1
ATOM 5463 C CA . ALA B 1 337 ? 7.276 -4.664 -40.893 1.00 46.32 337 ALA B CA 1
ATOM 5464 C C . ALA B 1 337 ? 7.277 -5.870 -39.958 1.00 44.87 337 ALA B C 1
ATOM 5465 O O . ALA B 1 337 ? 6.250 -6.204 -39.382 1.00 46.54 337 ALA B O 1
ATOM 5467 N N . GLN B 1 338 ? 8.420 -6.554 -39.846 1.00 45.08 338 GLN B N 1
ATOM 5468 C CA . GLN B 1 338 ? 8.514 -7.627 -38.873 1.00 41.68 338 GLN B CA 1
ATOM 5469 C C . GLN B 1 338 ? 8.591 -6.947 -37.507 1.00 44.57 338 GLN B C 1
ATOM 5470 O O . GLN B 1 338 ? 9.351 -5.993 -37.336 1.00 48.15 338 GLN B O 1
ATOM 5476 N N . VAL B 1 339 ? 7.757 -7.386 -36.561 1.00 42.09 339 VAL B N 1
ATOM 5477 C CA . VAL B 1 339 ? 7.733 -6.757 -35.251 1.00 42.11 339 VAL B CA 1
ATOM 5478 C C . VAL B 1 339 ? 8.331 -7.721 -34.226 1.00 44.83 339 VAL B C 1
ATOM 5479 O O . VAL B 1 339 ? 8.073 -8.921 -34.280 1.00 51.08 339 VAL B O 1
ATOM 5483 N N . LEU B 1 340 ? 9.208 -7.199 -33.360 1.00 47.77 340 LEU B N 1
ATOM 5484 C CA . LEU B 1 340 ? 9.779 -7.978 -32.270 1.00 47.19 340 LEU B CA 1
ATOM 5485 C C . LEU B 1 340 ? 9.992 -7.070 -31.061 1.00 46.14 340 LEU B C 1
ATOM 5486 O O . LEU B 1 340 ? 10.627 -6.023 -31.166 1.00 43.73 340 LEU B O 1
ATOM 5491 N N . GLU B 1 341 ? 9.465 -7.502 -29.912 1.00 45.50 341 GLU B N 1
ATOM 5492 C CA . GLU B 1 341 ? 9.569 -6.731 -28.692 1.00 44.71 341 GLU B CA 1
ATOM 5493 C C . GLU B 1 341 ? 10.656 -7.357 -27.821 1.00 44.05 341 GLU B C 1
ATOM 5494 O O . GLU B 1 341 ? 10.701 -8.570 -27.656 1.00 45.21 341 GLU B O 1
ATOM 5500 N N . LEU B 1 342 ? 11.554 -6.510 -27.311 1.00 44.80 342 LEU B N 1
ATOM 5501 C CA . LEU B 1 342 ? 12.668 -6.950 -26.480 1.00 50.36 342 LEU B CA 1
ATOM 5502 C C . LEU B 1 342 ? 13.056 -5.848 -25.501 1.00 51.58 342 LEU B C 1
ATOM 5503 O O . LEU B 1 342 ? 13.484 -4.773 -25.916 1.00 49.61 342 LEU B O 1
ATOM 5508 N N . GLY B 1 343 ? 12.954 -6.161 -24.205 1.00 54.96 343 GLY B N 1
ATOM 5509 C CA . GLY B 1 343 ? 13.296 -5.211 -23.159 1.00 54.38 343 GLY B CA 1
ATOM 5510 C C . GLY B 1 343 ? 13.604 -5.875 -21.817 1.00 46.68 343 GLY B C 1
ATOM 5511 O O . GLY B 1 343 ? 13.887 -7.074 -21.751 1.00 40.33 343 GLY B O 1
ATOM 5512 N N . VAL B 1 344 ? 13.479 -5.062 -20.757 1.00 45.57 344 VAL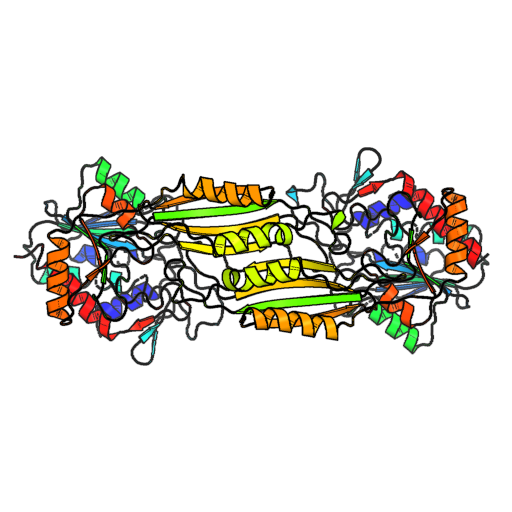 B N 1
ATOM 5513 C CA . VAL B 1 344 ? 13.778 -5.449 -19.383 1.00 47.61 344 VAL B CA 1
ATOM 5514 C C . VAL B 1 344 ? 12.646 -6.302 -18.814 1.00 47.65 344 VAL B C 1
ATOM 5515 O O . VAL B 1 344 ? 11.669 -6.604 -19.503 1.00 48.54 344 VAL B O 1
ATOM 5519 N N . LEU B 1 345 ? 12.789 -6.689 -17.543 1.00 49.13 345 LEU B N 1
ATOM 5520 C CA . LEU B 1 345 ? 11.772 -7.499 -16.892 1.00 54.91 345 LEU B CA 1
ATOM 5521 C C . LEU B 1 345 ? 10.477 -6.700 -16.752 1.00 54.03 345 LEU B C 1
ATOM 5522 O O . LEU B 1 345 ? 10.492 -5.509 -16.436 1.00 55.33 345 LEU B O 1
ATOM 5527 N N . ASN B 1 346 ? 9.352 -7.388 -16.949 1.00 50.36 346 ASN B N 1
ATOM 5528 C CA . ASN B 1 346 ? 8.053 -6.761 -16.790 1.00 46.44 346 ASN B CA 1
ATOM 5529 C C . ASN B 1 346 ? 7.513 -6.993 -15.375 1.00 50.85 346 ASN B C 1
ATOM 5530 O O . ASN B 1 346 ? 6.395 -6.582 -15.062 1.00 46.05 346 ASN B O 1
ATOM 5535 N N . ALA B 1 347 ? 8.350 -7.558 -14.491 1.00 51.12 347 ALA B N 1
ATOM 5536 C CA . ALA B 1 347 ? 7.928 -7.908 -13.141 1.00 51.73 347 ALA B CA 1
ATOM 5537 C C . ALA B 1 347 ? 7.170 -6.788 -12.419 1.00 52.15 347 ALA B C 1
ATOM 5538 O O . ALA B 1 347 ? 6.150 -7.060 -11.791 1.00 46.44 347 ALA B O 1
ATOM 5540 N N . THR B 1 348 ? 7.648 -5.537 -12.519 1.00 49.36 348 THR B N 1
ATOM 5541 C CA . THR B 1 348 ? 7.045 -4.466 -11.743 1.00 46.91 348 THR B CA 1
ATOM 5542 C C . THR B 1 348 ? 6.338 -3.413 -12.593 1.00 45.91 348 THR B C 1
ATOM 5543 O O . THR B 1 348 ? 6.063 -2.329 -12.087 1.00 47.56 348 THR B O 1
ATOM 5547 N N . ILE B 1 349 ? 5.982 -3.712 -13.846 1.00 44.98 349 ILE B N 1
ATOM 5548 C CA . ILE B 1 349 ? 5.381 -2.632 -14.618 1.00 44.81 349 ILE B CA 1
ATOM 5549 C C . ILE B 1 349 ? 3.980 -2.319 -14.089 1.00 43.85 349 ILE B C 1
ATOM 5550 O O . ILE B 1 349 ? 3.262 -3.209 -13.645 1.00 43.40 349 ILE B O 1
ATOM 5555 N N . HIS B 1 350 ? 3.663 -1.018 -14.075 1.00 43.30 350 HIS B N 1
ATOM 5556 C CA . HIS B 1 350 ? 2.395 -0.445 -13.631 1.00 47.40 350 HIS B CA 1
ATOM 5557 C C . HIS B 1 350 ? 2.191 -0.594 -12.122 1.00 48.49 350 HIS B C 1
ATOM 5558 O O . HIS B 1 350 ? 1.140 -0.216 -11.601 1.00 50.98 350 HIS B O 1
ATOM 5565 N N . GLN B 1 351 ? 3.211 -1.098 -11.420 1.00 49.85 351 GLN B N 1
ATOM 5566 C CA . GLN B 1 351 ? 3.107 -1.276 -9.983 1.00 50.48 351 GLN B CA 1
ATOM 5567 C C . GLN B 1 351 ? 3.699 -0.073 -9.257 1.00 50.59 351 GLN B C 1
ATOM 5568 O O . GLN B 1 351 ? 4.367 0.777 -9.847 1.00 48.63 351 GLN B O 1
ATOM 5574 N N . ILE B 1 352 ? 3.429 -0.027 -7.955 1.00 50.51 352 ILE B N 1
ATOM 5575 C CA . ILE B 1 352 ? 4.006 0.975 -7.082 1.00 54.27 352 ILE B CA 1
ATOM 5576 C C . ILE B 1 352 ? 5.433 0.519 -6.783 1.00 49.07 352 ILE B C 1
ATOM 5577 O O . ILE B 1 352 ? 5.690 -0.673 -6.706 1.00 52.06 352 ILE B O 1
ATOM 5582 N N . ASN B 1 353 ? 6.373 1.463 -6.740 1.00 50.70 353 ASN B N 1
ATOM 5583 C CA . ASN B 1 353 ? 7.780 1.164 -6.494 1.00 52.53 353 ASN B CA 1
ATOM 5584 C C . ASN B 1 353 ? 8.364 0.382 -7.672 1.00 53.55 353 ASN B C 1
ATOM 5585 O O . ASN B 1 353 ? 9.192 -0.511 -7.485 1.00 54.47 353 ASN B O 1
ATOM 5590 N N . GLU B 1 354 ? 7.885 0.709 -8.879 1.00 54.03 354 GLU B N 1
ATOM 5591 C CA . GLU B 1 354 ? 8.388 0.138 -10.119 1.00 51.13 354 GLU B CA 1
ATOM 5592 C C . GLU B 1 354 ? 9.905 0.312 -10.158 1.00 51.70 354 GLU B C 1
ATOM 5593 O O . GLU B 1 354 ? 10.413 1.394 -9.878 1.00 50.22 354 GLU B O 1
ATOM 5599 N N . HIS B 1 355 ? 10.627 -0.750 -10.520 1.00 50.46 355 HIS B N 1
ATOM 5600 C CA . HIS B 1 355 ? 12.075 -0.663 -10.587 1.00 49.41 355 HIS B CA 1
ATOM 5601 C C . HIS B 1 355 ? 12.627 -1.623 -11.633 1.00 47.87 355 HIS B C 1
ATOM 5602 O O . HIS B 1 355 ? 11.913 -2.477 -12.157 1.00 45.75 355 HIS B O 1
ATOM 5609 N N . VAL B 1 356 ? 13.924 -1.461 -11.911 1.00 50.37 356 VAL B N 1
ATOM 5610 C CA . VAL B 1 356 ? 14.645 -2.306 -12.847 1.00 50.60 356 VAL B CA 1
ATOM 5611 C C . VAL B 1 356 ? 16.036 -2.551 -12.271 1.00 53.41 356 VAL B C 1
ATOM 5612 O O . VAL B 1 356 ? 16.589 -1.696 -11.578 1.00 51.85 356 VAL B O 1
ATOM 5616 N N . ASP B 1 357 ? 16.587 -3.731 -12.560 1.00 55.36 357 ASP B N 1
ATOM 5617 C CA . ASP B 1 357 ? 17.916 -4.072 -12.084 1.00 55.92 357 ASP B CA 1
ATOM 5618 C C . ASP B 1 357 ? 18.939 -3.325 -12.939 1.00 55.09 357 ASP B C 1
ATOM 5619 O O . ASP B 1 357 ? 18.933 -3.445 -14.158 1.00 55.74 357 ASP B O 1
ATOM 5624 N N . VAL B 1 358 ? 19.809 -2.548 -12.292 1.00 58.40 358 VAL B N 1
ATOM 5625 C CA . VAL B 1 358 ? 20.848 -1.791 -12.983 1.00 63.68 358 VAL B CA 1
ATOM 5626 C C . VAL B 1 358 ? 21.752 -2.716 -13.812 1.00 66.47 358 VAL B C 1
ATOM 5627 O O . VAL B 1 358 ? 22.267 -2.306 -14.854 1.00 68.15 358 VAL B O 1
ATOM 5631 N N . HIS B 1 359 ? 21.943 -3.964 -13.357 1.00 68.01 359 HIS B N 1
ATOM 5632 C CA . HIS B 1 359 ? 22.833 -4.902 -14.036 1.00 70.23 359 HIS B CA 1
ATOM 5633 C C . HIS B 1 359 ? 22.318 -5.329 -15.415 1.00 65.24 359 HIS B C 1
ATOM 5634 O O . HIS B 1 359 ? 22.996 -6.084 -16.106 1.00 66.47 359 HIS B O 1
ATOM 5641 N N . ASP B 1 360 ? 21.117 -4.886 -15.806 1.00 62.16 360 ASP B N 1
ATOM 5642 C CA . ASP B 1 360 ? 20.560 -5.241 -17.105 1.00 59.71 360 ASP B CA 1
ATOM 5643 C C . ASP B 1 360 ? 20.647 -4.088 -18.110 1.00 63.38 360 ASP B C 1
ATOM 5644 O O . ASP B 1 360 ? 20.481 -4.313 -19.308 1.00 62.98 360 ASP B O 1
ATOM 5649 N N . LEU B 1 361 ? 20.927 -2.864 -17.644 1.00 61.15 361 LEU B N 1
ATOM 5650 C CA . LEU B 1 361 ? 20.926 -1.706 -18.530 1.00 58.67 361 LEU B CA 1
ATOM 5651 C C . LEU B 1 361 ? 22.008 -1.798 -19.609 1.00 55.89 361 LEU B C 1
ATOM 5652 O O . LEU B 1 361 ? 21.699 -1.680 -20.795 1.00 48.60 361 LEU B O 1
ATOM 5657 N N . ASP B 1 362 ? 23.272 -1.978 -19.214 1.00 56.17 362 ASP B N 1
ATOM 5658 C CA . ASP B 1 362 ? 24.350 -2.073 -20.195 1.00 59.54 362 ASP B CA 1
ATOM 5659 C C . ASP B 1 362 ? 24.124 -3.287 -21.104 1.00 54.98 362 ASP B C 1
ATOM 5660 O O . ASP B 1 362 ? 24.192 -3.151 -22.324 1.00 55.97 362 ASP B O 1
ATOM 5665 N N . PRO B 1 363 ? 23.861 -4.507 -20.582 1.00 53.19 363 PRO B N 1
ATOM 5666 C CA . PRO B 1 363 ? 23.564 -5.650 -21.452 1.00 53.49 363 PRO B CA 1
ATOM 5667 C C . PRO B 1 363 ? 22.506 -5.343 -22.522 1.00 50.28 363 PRO B C 1
ATOM 5668 O O . PRO B 1 363 ? 22.757 -5.524 -23.711 1.00 50.19 363 PRO B O 1
ATOM 5672 N N . LEU B 1 364 ? 21.330 -4.851 -22.104 1.00 51.74 364 LEU B N 1
ATOM 5673 C CA . LEU B 1 364 ? 20.272 -4.489 -23.040 1.00 48.99 364 LEU B CA 1
ATOM 5674 C C . LEU B 1 364 ? 20.806 -3.508 -24.083 1.00 51.83 364 LEU B C 1
ATOM 5675 O O . LEU B 1 364 ? 20.484 -3.631 -25.258 1.00 49.53 364 LEU B O 1
ATOM 5680 N N . THR B 1 365 ? 21.623 -2.535 -23.650 1.00 57.08 365 THR B N 1
ATOM 5681 C CA . THR B 1 365 ? 22.209 -1.584 -24.583 1.00 59.69 365 THR B CA 1
ATOM 5682 C C . THR B 1 365 ? 23.070 -2.342 -25.593 1.00 60.16 365 THR B C 1
ATOM 5683 O O . THR B 1 365 ? 22.996 -2.071 -26.791 1.00 61.69 365 THR B O 1
ATOM 5687 N N . ASP B 1 366 ? 23.879 -3.288 -25.092 1.00 58.78 366 ASP B N 1
ATOM 5688 C CA . ASP B 1 366 ? 24.748 -4.105 -25.928 1.00 60.68 366 ASP B CA 1
ATOM 5689 C C . ASP B 1 366 ? 23.902 -4.987 -26.850 1.00 58.90 366 ASP B C 1
ATOM 5690 O O . ASP B 1 366 ? 24.202 -5.117 -28.035 1.00 58.62 366 ASP B O 1
ATOM 5695 N N . ILE B 1 367 ? 22.848 -5.601 -26.306 1.00 54.29 367 ILE B N 1
ATOM 5696 C CA . ILE B 1 367 ? 21.974 -6.438 -27.112 1.00 54.25 367 ILE B CA 1
ATOM 5697 C C . ILE B 1 367 ? 21.442 -5.632 -28.291 1.00 52.61 367 ILE B C 1
ATOM 5698 O O . ILE B 1 367 ? 21.516 -6.089 -29.428 1.00 50.28 367 ILE B O 1
ATOM 5703 N N . TYR B 1 368 ? 20.900 -4.436 -28.013 1.00 52.79 368 TYR B N 1
ATOM 5704 C CA . TYR B 1 368 ? 20.343 -3.626 -29.083 1.00 49.06 368 TYR B CA 1
ATOM 5705 C C . TYR B 1 368 ? 21.422 -3.222 -30.077 1.00 49.56 368 TYR B C 1
ATOM 5706 O O . TYR B 1 368 ? 21.154 -3.174 -31.275 1.00 44.37 368 TYR B O 1
ATOM 5715 N N . GLU B 1 369 ? 22.628 -2.915 -29.576 1.00 50.46 369 GLU B N 1
ATOM 5716 C CA . GLU B 1 369 ? 23.694 -2.513 -30.477 1.00 52.11 369 GLU B CA 1
ATOM 5717 C C . GLU B 1 369 ? 23.982 -3.662 -31.444 1.00 54.15 369 GLU B C 1
ATOM 5718 O O . GLU B 1 369 ? 23.974 -3.462 -32.653 1.00 56.33 369 GLU B O 1
ATOM 5724 N N . GLN B 1 370 ? 24.165 -4.879 -30.915 1.00 59.72 370 GLN B N 1
ATOM 5725 C CA . GLN B 1 370 ? 24.548 -6.016 -31.744 1.00 59.90 370 GLN B CA 1
ATOM 5726 C C . GLN B 1 370 ? 23.471 -6.347 -32.775 1.00 60.96 370 GLN B C 1
ATOM 5727 O O . GLN B 1 370 ? 23.799 -6.850 -33.850 1.00 59.90 370 GLN B O 1
ATOM 5733 N N . ILE B 1 371 ? 22.199 -6.069 -32.456 1.00 52.86 371 ILE B N 1
ATOM 5734 C CA . ILE B 1 371 ? 21.137 -6.307 -33.423 1.00 51.93 371 ILE B CA 1
ATOM 5735 C C . ILE B 1 371 ? 21.357 -5.374 -34.613 1.00 50.56 371 ILE B C 1
ATOM 5736 O O . ILE B 1 371 ? 21.186 -5.774 -35.765 1.00 50.71 371 ILE B O 1
ATOM 5741 N N . LEU B 1 372 ? 21.746 -4.128 -34.331 1.00 48.90 372 LEU B N 1
ATOM 5742 C CA . LEU B 1 372 ? 22.052 -3.206 -35.408 1.00 48.84 372 LEU B CA 1
ATOM 5743 C C . LEU B 1 372 ? 23.173 -3.789 -36.261 1.00 53.37 372 LEU B C 1
ATOM 5744 O O . LEU B 1 372 ? 23.081 -3.785 -37.482 1.00 60.76 372 LEU B O 1
ATOM 5749 N N . GLU B 1 373 ? 24.186 -4.370 -35.609 1.00 53.08 373 GLU B N 1
ATOM 5750 C CA . GLU B 1 373 ? 25.342 -4.881 -36.331 1.00 58.73 373 GLU B CA 1
ATOM 5751 C C . GLU B 1 373 ? 24.947 -6.057 -37.219 1.00 56.71 373 GLU B C 1
ATOM 5752 O O . GLU B 1 373 ? 25.374 -6.126 -38.367 1.00 57.74 373 GLU B O 1
ATOM 5758 N N . ASN B 1 374 ? 24.111 -6.961 -36.697 1.00 58.00 374 ASN B N 1
ATOM 5759 C CA . ASN B 1 374 ? 23.748 -8.160 -37.439 1.00 62.39 374 ASN B CA 1
ATOM 5760 C C . ASN B 1 374 ? 22.852 -7.819 -38.636 1.00 55.42 374 ASN B C 1
ATOM 5761 O O . ASN B 1 374 ? 22.961 -8.438 -39.691 1.00 51.74 374 ASN B O 1
ATOM 5766 N N . LEU B 1 375 ? 22.047 -6.764 -38.514 1.00 55.60 375 LEU B N 1
ATOM 5767 C CA . LEU B 1 375 ? 21.121 -6.402 -39.578 1.00 53.44 375 LEU B CA 1
ATOM 5768 C C . LEU B 1 375 ? 21.689 -5.364 -40.538 1.00 55.23 375 LEU B C 1
ATOM 5769 O O . LEU B 1 375 ? 21.273 -5.334 -41.692 1.00 56.51 375 LEU B O 1
ATOM 5774 N N . LEU B 1 376 ? 22.610 -4.514 -40.070 1.00 57.73 376 LEU B N 1
ATOM 5775 C CA . LEU B 1 376 ? 23.091 -3.426 -40.910 1.00 61.13 376 LEU B CA 1
ATOM 5776 C C . LEU B 1 376 ? 24.605 -3.431 -41.084 1.00 62.57 376 LEU B C 1
ATOM 5777 O O . LEU B 1 376 ? 25.140 -2.451 -41.587 1.00 71.40 376 LEU B O 1
ATOM 5782 N N . ALA B 1 377 ? 25.289 -4.512 -40.688 1.00 68.73 377 ALA B N 1
ATOM 5783 C CA . ALA B 1 377 ? 26.736 -4.594 -40.857 1.00 71.30 377 ALA B CA 1
ATOM 5784 C C . ALA B 1 377 ? 27.213 -6.023 -40.570 1.00 72.38 377 ALA B C 1
ATOM 5785 O O . ALA B 1 377 ? 27.629 -6.684 -41.535 1.00 81.38 377 ALA B O 1
#

B-factor: mean 53.01, std 13.67, range [28.03, 154.41]

Foldseek 3Di:
DDQLVVLLLVLLLQQLAPQRLRCNLVSVVLLVVLAWDWDWWFDHKIKTKTKHDDFDDEEEEEAESHFHDAPVPVPFPDAQSNWDDDPQKIWHTCQQSSSLVSLSVLVNVLCVVFVPWDHMYIYIYMSHWPPLQPRGLLVVLVVCVVVVNAHAAYEYAHAQDAPFFQQEKEQWAFWKKKKKKKFFWAKDFQVPCVVIGQSCVLCVVLVVCVQVDQPDCADPAAGAKHKDWDDKDFDDDDPTMRTGIIIIMMMIRHHPVDDPVRVVVVSVVSSVVSVTDIDMDMRTSAHIDGADDDQLVVQLQVLLCVLPVHRHDYHRDDHDTCVRSNVVRRHRYMYGHFHPVQGPHHRRIGRNVVSVSSSSSSSSSCCSPTPD/DQLVVQLLVLLLAQQAPLRLRCVLVSVVLLVVLQWDWDWDFPPKIKIKIKHDDFDDEEEEEAESHFHDQPDCVVFPDRQSRWDADPQKIWHTCQQSSSLVSLSLLVRVLCVVCVPWDHMYIYIYMSHWPPLCPRGSLVVVVVCVVVVNAHAAYEYAHAQDAPFFQQEKEQWAFWKKKKKKKFFKAKDWQVCCVVIGARCVLCVVLVVCVQPDQDDCADPAAHAKHKDWDDKDFDDDDPTMRGGIIITMMMIRHHPVDDPVRVVVVSVVSCVVSVTDIDMDMGGSAHIDGADDDVLVVLLQVLCCVLPVHRHDYHRDDHHTCCRSRVVSRHRYMYGHFHPVQGPHHRDIGRNVCSVSSSSSVSSSCVSVTD